Protein AF-A0A524QC07-F1 (afdb_monomer)

Sequence (727 aa):
MPGTLGSTELFSPLIYSAGTLLPTPGHLLIMSVLLISAISIIFKNSPLKVREENCKSSQLVVPVLMVFLAFSSFMAVEALFRDIISNSAINFEAYKILDISFLSLAGFVTVVILLAVPVILFIRAFRLIHPLSLKKNIAVLLAGFLVMPVAYLTGMDCCLSGLFYIIAVALLMLAWIRNPFPQISLVVLFAAITGIFTAAVIIKYSDLRENENLKVMAVTLASDNDPVAESLLIDLWPVIENDSLLSAMMDKELFSPADINTVYRYLQGEYFTGYWENYDLSMVICRDDSPLRIPSQDSYASNCFVFFGERIENEGDSITGTGFWFMHNQAGRAYYFSRLLYTYSPFLTNGLFIELVSHIETYQAGYPELLLDETNQRYPRIKDISFAKYADTSLVVRSGDFPYDNIMLPVLFNGQEYLFTSEGGYKNLYYDTDGMTLVITVEEVSFLDMIITFAYLFITILILSLILLLFITGQKIDILKFDTFRRKLQLAFAAVLTIVFTVMIIGALMLSIAQFKGNHTRILREKITSVYIELEHKLSAETDLSRGWTQPDYYSLDELLVKFSNVFMTDINLYTPSGTLLATSRPEVFSEKLLGNNIDPTAYSALTVEGKTEFLGEESIGGMKYLSAYMPFYNIDNKLLAYINLPYFRMQNILTGEISNLVVTLINFTLLLLMLMMWLAVFLSERITSPLTLVQSAMASIEYGKKNEHILYRSNDEVGELVKQYN

Solvent-accessible surface area (backbone atoms only — not comparable to full-atom values): 40699 Å² total; per-residue (Å²): 129,61,75,79,59,58,73,35,78,54,46,32,52,90,48,27,61,58,61,93,88,31,40,15,62,43,51,47,35,53,51,32,54,52,51,49,50,51,54,51,51,54,56,68,74,52,75,81,78,81,65,72,84,87,69,58,80,82,67,51,52,61,37,32,50,32,35,32,48,18,52,52,50,45,54,53,49,52,54,52,51,50,47,49,47,45,67,28,80,55,49,76,60,55,57,49,52,84,66,51,44,74,63,29,53,51,51,54,53,28,51,55,48,48,58,45,51,30,52,55,30,41,49,53,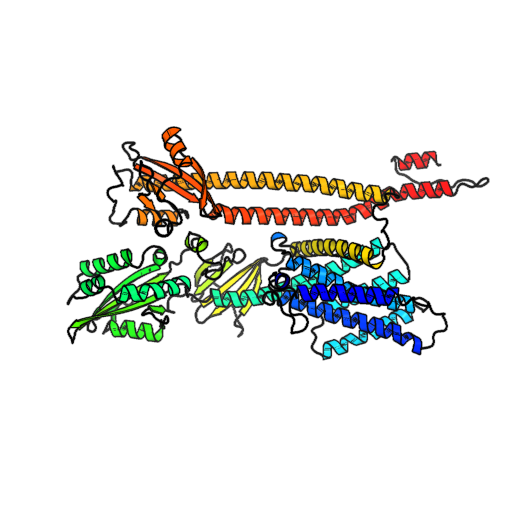25,47,60,70,49,55,81,54,57,71,69,57,53,50,49,39,53,56,59,19,52,60,55,51,67,55,42,50,74,71,68,47,86,75,54,72,64,58,54,54,46,56,50,51,51,48,50,52,48,49,48,39,71,75,56,76,65,63,69,66,61,52,48,50,52,50,16,49,56,48,12,53,50,51,34,56,50,47,56,56,33,42,53,54,33,48,54,55,52,50,53,57,47,47,57,62,66,64,50,42,76,44,67,54,58,54,54,51,44,50,69,43,35,71,55,63,77,67,34,66,66,62,51,56,74,54,61,58,97,74,81,49,78,68,52,54,50,50,53,50,52,49,46,41,69,75,71,44,48,73,82,40,67,54,30,51,77,48,73,49,78,48,33,68,79,33,63,32,78,41,84,91,71,82,44,70,43,80,28,38,54,58,54,54,47,53,48,39,74,76,40,39,49,75,44,86,90,44,64,40,23,44,37,73,88,40,82,83,26,34,31,40,39,35,68,46,81,41,77,65,47,104,88,41,41,39,36,44,35,40,38,37,37,39,59,81,68,73,82,74,92,48,72,68,68,78,72,46,58,81,87,63,46,84,66,57,89,60,86,76,45,20,38,37,35,21,46,87,42,34,56,66,37,69,46,65,85,65,87,76,66,64,62,56,76,91,77,85,54,90,91,43,64,66,45,81,48,79,56,98,66,28,36,36,40,39,39,66,49,100,71,36,39,35,38,38,38,33,78,48,89,45,76,66,44,52,51,40,22,22,50,54,41,23,55,51,41,36,53,51,51,52,53,50,48,38,66,75,67,68,50,83,72,68,78,83,57,69,89,42,71,51,57,46,53,35,50,50,52,52,51,54,50,52,51,54,51,50,53,48,51,54,51,49,50,55,52,49,55,52,50,48,56,53,50,52,55,49,53,50,51,52,50,55,51,54,52,49,53,58,47,41,78,75,48,22,89,51,89,63,64,89,80,67,52,72,52,100,92,31,83,34,56,30,57,49,29,33,54,49,18,66,75,70,71,41,52,36,37,34,21,35,82,88,35,40,65,70,37,36,38,58,63,64,46,51,76,71,59,68,46,73,62,52,60,57,68,67,54,48,44,40,45,70,74,70,60,40,77,57,41,78,48,80,48,71,52,93,92,48,63,26,43,34,37,37,34,76,37,56,22,80,84,70,45,76,48,28,32,41,33,36,57,39,68,65,50,48,65,49,51,53,46,60,51,44,54,50,50,40,51,52,51,48,52,50,52,51,49,51,53,54,45,56,55,47,36,56,56,51,31,49,64,67,44,48,62,56,52,52,54,52,54,53,63,71,65,64,49,95,92,60,84,79,81,72,72,94,65,91,56,94,47,77,65,28,53,51,43,62,71,72,88

Nearest PDB structures (foldseek):
  3e4q-assembly1_A  TM=5.465E-01  e=1.182E-01  Sinorhizobium meliloti
  5ere-assembly1_A  TM=3.512E-01  e=4.266E-02  Desulfohalobium retbaense DSM 5692
  3cax-assembly1_A-2  TM=5.226E-01  e=7.595E-01  Pyrococcus furiosus DSM 3638
  1siw-assembly1_C  TM=2.083E-01  e=8.306E+00  Escherichia coli

pLDDT: mean 82.62, std 11.11, range [39.0, 97.06]

Secondary structure (DSSP, 8-state):
--HHHHTSGGG-TTT--BTTTB-SHHHHHHHHHHHHHHHHHHHHHS------S---GGGSHHHHHHHHHHHHHHHHHHHHHHHHHHHSS----TTSGGG--HHHHHHHHHHHHHHHHHHHHHHHHHHHTTTS-HHHHHHHHHHHTTHHHHHHHTT----HHHHHHHHHHHHHHHHHHHS---HHHHHHHHHHHHHHHHHHHHHHHHHHHHHHHHHHHHHHHH----HHHHHHHHHHHHHHHT-HHHHHHH--SS--HHHHHHHHHHHHHHTS-GGGGGEEEEEEEEETTPPEEETTTTEEES-HHHHHHHHHHHHEEEPTTSSEEEESSSTTS-EEEEEEEEEEETTEEEEEEEEEEE--S-----HHHHHS-TTS-SS---TT-EEEEEETTEEEEEESSS---SBPPPP--TT-SEEEEEETTEEEEEEEETTEEEEEEEE---HHHHHHHHHHHHHHHHHHHHHHHHHHH----GGG---SHHHHHHHHHHHHHHHHHHHHHHHHHHHHHHHHHHHHHHHHHHHHHHHHHHHHHHHTT-S-STT---BTTBSSHHHHHHHHHHHHTS--EEE-TTSBEEEES-HHHHHTTSS-SB--HHHHHHHHTS--S-EEEEEEETTEEEEEEEEEEE-TTS-EEEEEEEEETHHHHHHHHHHHHHHHHHHHHHHHHHHHHHHHHHHHHHHHHHHHHHHHHHHHT--TTSPPPPP-----SHHHHHHHHH-

Structure (mmCIF, N/CA/C/O backbone):
data_AF-A0A524QC07-F1
#
_entry.id   AF-A0A524QC07-F1
#
loop_
_atom_site.group_PDB
_atom_site.id
_atom_site.type_symbol
_atom_site.label_atom_id
_atom_site.label_alt_id
_atom_site.label_comp_id
_atom_site.label_asym_id
_atom_site.label_entity_id
_atom_site.label_seq_id
_atom_site.pdbx_PDB_ins_code
_atom_site.Cartn_x
_atom_site.Cartn_y
_atom_site.Cartn_z
_atom_site.occupancy
_atom_site.B_iso_or_equiv
_atom_site.auth_seq_id
_atom_site.auth_comp_id
_atom_site.auth_asym_id
_atom_site.auth_atom_id
_atom_site.pdbx_PDB_model_num
ATOM 1 N N . MET A 1 1 ? -31.273 -11.991 -4.331 1.00 53.06 1 MET A N 1
ATOM 2 C CA . MET A 1 1 ? -30.920 -10.555 -4.263 1.00 53.06 1 MET A CA 1
ATOM 3 C C . MET A 1 1 ? -31.310 -9.876 -5.566 1.00 53.06 1 MET A C 1
ATOM 5 O O . MET A 1 1 ? -31.308 -10.563 -6.581 1.00 53.06 1 MET A O 1
ATOM 9 N N . PRO A 1 2 ? -31.646 -8.576 -5.566 1.00 53.44 2 PRO A N 1
ATOM 10 C CA . PRO A 1 2 ? -31.739 -7.797 -6.801 1.00 53.44 2 PRO A CA 1
ATOM 11 C C . PRO A 1 2 ? -30.391 -7.828 -7.539 1.00 53.44 2 PRO A C 1
ATOM 13 O O . PRO A 1 2 ? -29.352 -7.708 -6.891 1.00 53.44 2 PRO A O 1
ATOM 16 N N . GLY A 1 3 ? -30.397 -7.974 -8.868 1.00 59.75 3 GLY A N 1
ATOM 17 C CA . GLY A 1 3 ? -29.169 -8.116 -9.669 1.00 59.75 3 GLY A CA 1
ATOM 18 C C . GLY A 1 3 ? -28.183 -6.948 -9.533 1.00 59.75 3 GLY A C 1
ATOM 19 O O . GLY A 1 3 ? -26.983 -7.149 -9.653 1.00 59.75 3 GLY A O 1
ATOM 20 N N . THR A 1 4 ? -28.670 -5.756 -9.181 1.00 61.38 4 THR A N 1
ATOM 21 C CA . THR A 1 4 ? -27.860 -4.548 -8.954 1.00 61.38 4 THR A CA 1
ATOM 22 C C . THR A 1 4 ? -27.094 -4.534 -7.628 1.00 61.38 4 THR A C 1
ATOM 24 O O . THR A 1 4 ? -26.104 -3.822 -7.519 1.00 61.38 4 THR A O 1
ATOM 27 N N . LEU A 1 5 ? -27.521 -5.298 -6.611 1.00 56.97 5 LEU A N 1
ATOM 28 C CA . LEU A 1 5 ? -26.753 -5.445 -5.364 1.00 56.97 5 LEU A CA 1
ATOM 29 C C . LEU A 1 5 ? -25.643 -6.493 -5.505 1.00 56.97 5 LEU A C 1
ATOM 31 O O . LEU A 1 5 ? -24.581 -6.335 -4.908 1.00 56.97 5 LEU A O 1
ATOM 35 N N . GLY A 1 6 ? -25.873 -7.533 -6.312 1.00 60.50 6 GLY A N 1
ATOM 36 C CA . GLY A 1 6 ? -24.900 -8.605 -6.546 1.00 60.50 6 GLY A CA 1
ATOM 37 C C . GLY A 1 6 ? -23.659 -8.166 -7.327 1.00 60.50 6 GLY A C 1
ATOM 38 O O . GLY A 1 6 ? -22.639 -8.834 -7.246 1.00 60.50 6 GLY A O 1
ATOM 39 N N . SER A 1 7 ? -23.726 -7.040 -8.043 1.00 63.47 7 SER A N 1
ATOM 40 C CA . SER A 1 7 ? -22.596 -6.465 -8.783 1.00 63.47 7 SER A CA 1
ATOM 41 C C . SER A 1 7 ? -21.727 -5.513 -7.954 1.00 63.47 7 SER A C 1
ATOM 43 O O . SER A 1 7 ? -20.802 -4.920 -8.495 1.00 63.47 7 SER A O 1
ATOM 45 N N . THR A 1 8 ? -22.040 -5.297 -6.672 1.00 76.38 8 THR A N 1
ATOM 46 C CA . THR A 1 8 ? -21.227 -4.432 -5.801 1.00 76.38 8 THR A CA 1
ATOM 47 C C . THR A 1 8 ? -20.121 -5.235 -5.124 1.00 76.38 8 THR A C 1
ATOM 49 O O . THR A 1 8 ? -20.334 -6.390 -4.755 1.00 76.38 8 THR A O 1
ATOM 52 N N . GLU A 1 9 ? -18.961 -4.613 -4.898 1.00 76.31 9 GLU A N 1
ATOM 53 C CA . GLU A 1 9 ? -17.798 -5.251 -4.255 1.00 76.31 9 GLU A CA 1
ATOM 54 C C . GLU A 1 9 ? -18.150 -5.913 -2.913 1.00 76.31 9 GLU A C 1
ATOM 56 O O . GLU A 1 9 ? -17.666 -6.995 -2.595 1.00 76.31 9 GLU A O 1
ATOM 61 N N . LEU A 1 10 ? -19.092 -5.339 -2.157 1.00 77.56 10 LEU A N 1
ATOM 62 C CA . LEU A 1 10 ? -19.554 -5.866 -0.869 1.00 77.56 10 LEU A CA 1
ATOM 63 C C . LEU A 1 10 ? -20.159 -7.289 -0.955 1.00 77.56 10 LEU A C 1
ATOM 65 O O . LEU A 1 10 ? -20.194 -8.022 0.041 1.00 77.56 10 LEU A O 1
ATOM 69 N N . PHE A 1 11 ? -20.653 -7.689 -2.128 1.00 81.44 11 PHE A N 1
ATOM 70 C CA . PHE A 1 11 ? -21.223 -9.014 -2.388 1.00 81.44 11 PHE A CA 1
ATOM 71 C C . PHE A 1 11 ? -20.375 -9.857 -3.350 1.00 81.44 11 PHE A C 1
ATOM 73 O O . PHE A 1 11 ? -20.867 -10.853 -3.880 1.00 81.44 11 PHE A O 1
ATOM 80 N N . SER A 1 12 ? -19.099 -9.503 -3.526 1.00 77.75 12 SER A N 1
ATOM 81 C CA . SER A 1 12 ? -18.156 -10.304 -4.301 1.00 77.75 12 SER A CA 1
ATOM 82 C C . SER A 1 12 ? -17.552 -11.437 -3.455 1.00 77.75 12 SER A C 1
ATOM 84 O O . SER A 1 12 ? -16.929 -11.157 -2.427 1.00 77.75 12 SER A O 1
ATOM 86 N N . PRO A 1 13 ? -17.683 -12.710 -3.876 1.00 73.06 13 PRO A N 1
ATOM 87 C CA . PRO A 1 13 ? -17.046 -13.841 -3.203 1.00 73.06 13 PRO A CA 1
ATOM 88 C C . PRO A 1 13 ? -15.531 -13.913 -3.453 1.00 73.06 13 PRO A C 1
ATOM 90 O O . PRO A 1 13 ? -14.847 -14.622 -2.722 1.00 73.06 13 PRO A O 1
ATOM 93 N N . LEU A 1 14 ? -14.993 -13.175 -4.440 1.00 72.81 14 LEU A N 1
ATOM 94 C CA . LEU A 1 14 ? -13.541 -13.077 -4.660 1.00 72.81 14 LEU A CA 1
ATOM 95 C C . LEU A 1 14 ? -12.824 -12.351 -3.518 1.00 72.81 14 LEU A C 1
ATOM 97 O O . LEU A 1 14 ? -11.645 -12.586 -3.294 1.00 72.81 14 LEU A O 1
ATOM 101 N N . ILE A 1 15 ? -13.522 -11.463 -2.806 1.00 73.12 15 ILE A N 1
ATOM 102 C CA . ILE A 1 15 ? -12.908 -10.661 -1.742 1.00 73.12 15 ILE A CA 1
ATOM 103 C C . ILE A 1 15 ? -12.856 -11.438 -0.424 1.00 73.12 15 ILE A C 1
ATOM 105 O O . ILE A 1 15 ? -11.894 -11.316 0.334 1.00 73.12 15 ILE A O 1
ATOM 109 N N . TYR A 1 16 ? -13.912 -12.202 -0.134 1.00 76.56 16 TYR A N 1
ATOM 110 C CA . TYR A 1 16 ? -14.024 -13.047 1.049 1.00 76.56 16 TYR A CA 1
ATOM 111 C C . TYR A 1 16 ? -15.187 -14.026 0.887 1.00 76.56 16 TYR A C 1
ATOM 113 O O . TYR A 1 16 ? -16.275 -13.613 0.481 1.00 76.56 16 TYR A O 1
ATOM 121 N N . SER A 1 17 ? -14.992 -15.285 1.288 1.00 70.38 17 SER A N 1
ATOM 122 C CA . SER A 1 17 ? -16.041 -16.308 1.291 1.00 70.38 17 SER A CA 1
ATOM 123 C C . SER A 1 17 ? -15.925 -17.226 2.511 1.00 70.38 17 SER A C 1
ATOM 125 O O . SER A 1 17 ? -15.048 -18.086 2.565 1.00 70.38 17 SER A O 1
ATOM 127 N N . ALA A 1 18 ? -16.872 -17.116 3.450 1.00 65.56 18 ALA A N 1
ATOM 128 C CA . ALA A 1 18 ? -17.011 -18.022 4.592 1.00 65.56 18 ALA A CA 1
ATOM 129 C C . ALA A 1 18 ? -18.120 -19.056 4.360 1.00 65.56 18 ALA A C 1
ATOM 131 O O . ALA A 1 18 ? -19.224 -18.990 4.916 1.00 65.56 18 ALA A O 1
ATOM 132 N N . GLY A 1 19 ? -17.807 -20.044 3.521 1.00 69.06 19 GLY A N 1
ATOM 133 C CA . GLY A 1 19 ? -18.693 -21.168 3.224 1.00 69.06 19 GLY A CA 1
ATOM 134 C C . GLY A 1 19 ? -20.025 -20.764 2.576 1.00 69.06 19 GLY A C 1
ATOM 135 O O . GLY A 1 19 ? -20.195 -19.676 2.035 1.00 69.06 19 GLY A O 1
ATOM 136 N N . THR A 1 20 ? -21.004 -21.670 2.620 1.00 62.38 20 THR A N 1
ATOM 137 C CA . THR A 1 20 ? -22.276 -21.522 1.890 1.00 62.38 20 THR A CA 1
ATOM 138 C C . THR A 1 20 ? -23.282 -20.575 2.551 1.00 62.38 20 THR A C 1
ATOM 140 O O . THR A 1 20 ? -24.191 -20.094 1.878 1.00 62.38 20 THR A O 1
ATOM 143 N N . LEU A 1 21 ? -23.147 -20.302 3.857 1.00 61.34 21 LEU A N 1
ATOM 144 C CA . LEU A 1 21 ? -24.105 -19.495 4.628 1.00 61.34 21 LEU A CA 1
ATOM 145 C C . LEU A 1 21 ? -23.719 -18.005 4.713 1.00 61.34 21 LEU A C 1
ATOM 147 O O . LEU A 1 21 ? -24.599 -17.154 4.845 1.00 61.34 21 LEU A O 1
ATOM 151 N N . LEU A 1 22 ? -22.420 -17.691 4.647 1.00 69.69 22 LEU A N 1
ATOM 152 C CA . LEU A 1 22 ? -21.859 -16.335 4.726 1.00 69.69 22 LEU A CA 1
ATOM 153 C C . LEU A 1 22 ? -20.875 -16.100 3.562 1.00 69.69 22 LEU A C 1
ATOM 155 O O . LEU A 1 22 ? -19.688 -15.867 3.785 1.00 69.69 22 LEU A O 1
ATOM 159 N N . PRO A 1 23 ? -21.347 -16.156 2.304 1.00 69.06 23 PRO A N 1
ATOM 160 C CA . PRO A 1 23 ? -20.459 -16.168 1.144 1.00 69.06 23 PRO A CA 1
ATOM 161 C C . PRO A 1 23 ? -19.779 -14.823 0.867 1.00 69.06 23 PRO A C 1
ATOM 163 O O . PRO A 1 23 ? -18.926 -14.773 -0.005 1.00 69.06 23 PRO A O 1
ATOM 166 N N . THR A 1 24 ? -20.180 -13.726 1.528 1.00 82.06 24 THR A N 1
ATOM 167 C CA . THR A 1 24 ? -19.618 -12.391 1.264 1.00 82.06 24 THR A CA 1
ATOM 168 C C . THR A 1 24 ? -19.628 -11.490 2.513 1.00 82.06 24 THR A C 1
ATOM 170 O O . THR A 1 24 ? -20.454 -11.701 3.416 1.00 82.06 24 THR A O 1
ATOM 173 N N . PRO A 1 25 ? -18.809 -10.417 2.548 1.00 79.88 25 PRO A N 1
ATOM 174 C CA . PRO A 1 25 ? -18.813 -9.418 3.625 1.00 79.88 25 PRO A CA 1
ATOM 175 C C . PRO A 1 25 ? -20.181 -8.755 3.844 1.00 79.88 25 PRO A C 1
ATOM 177 O O . PRO A 1 25 ? -20.607 -8.519 4.974 1.00 79.88 25 PRO A O 1
ATOM 180 N N . GLY A 1 26 ? -20.919 -8.488 2.766 1.00 84.00 26 GLY A N 1
ATOM 181 C CA . GLY A 1 26 ? -22.257 -7.908 2.843 1.00 84.00 26 GLY A CA 1
ATOM 182 C C . GLY A 1 26 ? -23.280 -8.829 3.509 1.00 84.00 26 GLY A C 1
ATOM 183 O O . GLY A 1 26 ? -24.111 -8.358 4.287 1.00 84.00 26 GLY A O 1
ATOM 184 N N . HIS A 1 27 ? -23.208 -10.144 3.266 1.00 84.69 27 HIS A N 1
ATOM 185 C CA . HIS A 1 27 ? -24.062 -11.114 3.962 1.00 84.69 27 HIS A CA 1
ATOM 186 C C . HIS A 1 27 ? -23.757 -11.134 5.462 1.00 84.69 27 HIS A C 1
ATOM 188 O O . HIS A 1 27 ? -24.681 -11.125 6.275 1.00 84.69 27 HIS A O 1
ATOM 194 N N . LEU A 1 28 ? -22.474 -11.084 5.826 1.00 84.88 28 LEU A N 1
ATOM 195 C CA . LEU A 1 28 ? -22.017 -11.002 7.213 1.00 84.88 28 LEU A CA 1
ATOM 196 C C . LEU A 1 28 ? -22.564 -9.748 7.917 1.00 84.88 28 LEU A C 1
ATOM 198 O O . LEU A 1 28 ? -23.135 -9.852 9.007 1.00 84.88 28 LEU A O 1
ATOM 202 N N . LEU A 1 29 ? -22.491 -8.582 7.267 1.00 87.00 29 LEU A N 1
ATOM 203 C CA . LEU A 1 29 ? -23.029 -7.330 7.804 1.00 87.00 29 LEU A CA 1
ATOM 204 C C . LEU A 1 29 ? -24.546 -7.416 8.013 1.00 87.00 29 LEU A C 1
ATOM 206 O O . LEU A 1 29 ? -25.031 -7.137 9.112 1.00 87.00 29 LEU A O 1
ATOM 210 N N . ILE A 1 30 ? -25.304 -7.854 7.005 1.00 87.94 30 ILE A N 1
ATOM 211 C CA . ILE A 1 30 ? -26.767 -7.985 7.108 1.00 87.94 30 ILE A CA 1
ATOM 212 C C . ILE A 1 30 ? -27.145 -8.947 8.239 1.00 87.94 30 ILE A C 1
ATOM 214 O O . ILE A 1 30 ? -28.003 -8.626 9.065 1.00 87.94 30 ILE A O 1
ATOM 218 N N . MET A 1 31 ? -26.483 -10.102 8.317 1.00 86.31 31 MET A N 1
ATOM 219 C CA . MET A 1 31 ? -26.746 -11.091 9.360 1.00 86.31 31 MET A CA 1
ATOM 220 C C . MET A 1 31 ? -26.419 -10.557 10.755 1.00 86.31 31 MET A C 1
ATOM 222 O O . MET A 1 31 ? -27.184 -10.808 11.685 1.00 86.31 31 MET A O 1
ATOM 226 N N . SER A 1 32 ? -25.355 -9.764 10.908 1.00 87.94 32 SER A N 1
ATOM 227 C CA . SER A 1 32 ? -25.026 -9.132 12.192 1.00 87.94 32 SER A CA 1
ATOM 228 C C . SER A 1 32 ? -26.116 -8.159 12.659 1.00 87.94 32 SER A C 1
ATOM 230 O O . SER A 1 32 ? -26.532 -8.203 13.820 1.00 87.94 32 SER A O 1
ATOM 232 N N . VAL A 1 33 ? -26.659 -7.345 11.744 1.00 87.75 33 VAL A N 1
ATOM 233 C CA . VAL A 1 33 ? -27.751 -6.398 12.023 1.00 87.75 33 VAL A CA 1
ATOM 234 C C . VAL A 1 33 ? -29.049 -7.139 12.363 1.00 87.75 33 VAL A C 1
ATOM 236 O O . VAL A 1 33 ? -29.759 -6.776 13.308 1.00 87.75 33 VAL A O 1
ATOM 239 N N . LEU A 1 34 ? -29.370 -8.206 11.629 1.00 87.88 34 LEU A N 1
ATOM 240 C CA . LEU A 1 34 ? -30.537 -9.045 11.914 1.00 87.88 34 LEU A CA 1
ATOM 241 C C . LEU A 1 34 ? -30.419 -9.733 13.276 1.00 87.88 34 LEU A C 1
ATOM 243 O O . LEU A 1 34 ? -31.380 -9.762 14.042 1.00 87.88 34 LEU A O 1
ATOM 247 N N . LEU A 1 35 ? -29.234 -10.234 13.614 1.00 87.25 35 LEU A N 1
ATOM 248 C CA . LEU A 1 35 ? -28.996 -10.920 14.875 1.00 87.25 35 LEU A CA 1
ATOM 249 C C . LEU A 1 35 ? -29.123 -9.954 16.059 1.00 87.25 35 LEU A C 1
ATOM 251 O O . LEU A 1 35 ? -29.848 -10.249 17.012 1.00 87.25 35 LEU A O 1
ATOM 255 N N . ILE A 1 36 ? -28.506 -8.768 15.995 1.00 85.31 36 ILE A N 1
ATOM 256 C CA . ILE A 1 36 ? -28.623 -7.793 17.086 1.00 85.31 36 ILE A CA 1
ATOM 257 C C . ILE A 1 36 ? -30.045 -7.241 17.221 1.00 85.31 36 ILE A C 1
ATOM 259 O O . ILE A 1 36 ? -30.535 -7.071 18.340 1.00 85.31 36 ILE A O 1
ATOM 263 N N . SER A 1 37 ? -30.743 -7.012 16.105 1.00 84.44 37 SER A N 1
ATOM 264 C CA . SER A 1 37 ? -32.132 -6.547 16.133 1.00 84.44 37 SER A CA 1
ATOM 265 C C . SER A 1 37 ? -33.067 -7.613 16.710 1.00 84.44 37 SER A C 1
ATOM 267 O O . SER A 1 37 ? -33.847 -7.291 17.609 1.00 84.44 37 SER A O 1
ATOM 269 N N . ALA A 1 38 ? -32.928 -8.883 16.320 1.00 85.06 38 ALA A N 1
ATOM 270 C CA . ALA A 1 38 ? -33.682 -9.995 16.898 1.00 85.06 38 ALA A CA 1
ATOM 271 C C . ALA A 1 38 ? -33.455 -10.111 18.414 1.00 85.06 38 ALA A C 1
ATOM 273 O O . ALA A 1 38 ? -34.417 -10.158 19.185 1.00 85.06 38 ALA A O 1
ATOM 274 N N . ILE A 1 39 ? -32.194 -10.063 18.856 1.00 82.44 39 ILE A N 1
ATOM 275 C CA . ILE A 1 39 ? -31.832 -10.077 20.278 1.00 82.44 39 ILE A CA 1
ATOM 276 C C . ILE A 1 39 ? -32.451 -8.884 21.017 1.00 82.44 39 ILE A C 1
ATOM 278 O O . ILE A 1 39 ? -33.030 -9.048 22.095 1.00 82.44 39 ILE A O 1
ATOM 282 N N . SER A 1 40 ? -32.384 -7.686 20.432 1.00 77.75 40 SER A N 1
ATOM 283 C CA . SER A 1 40 ? -32.963 -6.475 21.020 1.00 77.75 40 SER A CA 1
ATOM 284 C C . SER A 1 40 ? -34.485 -6.588 21.198 1.00 77.75 40 SER A C 1
ATOM 286 O O . SER A 1 40 ? -35.004 -6.237 22.260 1.00 77.75 40 SER A O 1
ATOM 288 N N . ILE A 1 41 ? -35.194 -7.144 20.207 1.00 82.25 41 ILE A N 1
ATOM 289 C CA . ILE A 1 41 ? -36.653 -7.314 20.214 1.00 82.25 41 ILE A CA 1
ATOM 290 C C . ILE A 1 41 ? -37.064 -8.352 21.256 1.00 82.25 41 ILE A C 1
ATOM 292 O O . ILE A 1 41 ? -37.946 -8.076 22.073 1.00 82.25 41 ILE A O 1
ATOM 296 N N . ILE A 1 42 ? -36.400 -9.515 21.273 1.00 80.25 42 ILE A N 1
ATOM 297 C CA . ILE A 1 42 ? -36.647 -10.575 22.262 1.00 80.25 42 ILE A CA 1
ATOM 298 C C . ILE A 1 42 ? -36.519 -9.991 23.667 1.00 80.25 42 ILE A C 1
ATOM 300 O O . ILE A 1 42 ? -37.420 -10.129 24.494 1.00 80.25 42 ILE A O 1
ATOM 304 N N . PHE A 1 43 ? -35.440 -9.254 23.919 1.00 75.38 43 PHE A N 1
ATOM 305 C CA . PHE A 1 43 ? -35.170 -8.697 25.235 1.00 75.38 43 PHE A CA 1
ATOM 306 C C . PHE A 1 43 ? -36.054 -7.506 25.614 1.00 75.38 43 PHE A C 1
ATOM 308 O O . PHE A 1 43 ? -36.304 -7.310 26.810 1.00 75.38 43 PHE A O 1
ATOM 315 N N . LYS A 1 44 ? -36.559 -6.731 24.650 1.00 74.81 44 LYS A N 1
ATOM 316 C CA . LYS A 1 44 ? -37.554 -5.678 24.901 1.00 74.81 44 LYS A CA 1
ATOM 317 C C . LYS A 1 44 ? -38.919 -6.271 25.269 1.00 74.81 44 LYS A C 1
ATOM 319 O O . LYS A 1 44 ? -39.575 -5.752 26.168 1.00 74.81 44 LYS A O 1
ATOM 324 N N . ASN A 1 45 ? -39.298 -7.384 24.639 1.00 72.25 45 ASN A N 1
ATOM 325 C CA . ASN A 1 45 ? -40.600 -8.031 24.830 1.00 72.25 45 ASN A CA 1
ATOM 326 C C . ASN A 1 45 ? -40.633 -9.045 25.985 1.00 72.25 45 ASN A C 1
ATOM 328 O O . ASN A 1 45 ? -41.715 -9.430 26.424 1.00 72.25 45 ASN A O 1
ATOM 332 N N . SER A 1 46 ? -39.477 -9.455 26.516 1.00 67.81 46 SER A N 1
ATOM 333 C CA . SER A 1 46 ? -39.371 -10.280 27.724 1.00 67.81 46 SER A CA 1
ATOM 334 C C . SER A 1 46 ? -38.965 -9.421 28.941 1.00 67.81 46 SER A C 1
ATOM 336 O O . SER A 1 46 ? -37.768 -9.344 29.273 1.00 67.81 46 SER A O 1
ATOM 338 N N . PRO A 1 47 ? -39.906 -8.734 29.623 1.00 62.44 47 PRO A N 1
ATOM 339 C CA . PRO A 1 47 ? -39.578 -7.976 30.823 1.00 62.44 47 PRO A CA 1
ATOM 340 C C . PRO A 1 47 ? -39.058 -8.922 31.910 1.00 62.44 47 PRO A C 1
ATOM 342 O O . PRO A 1 47 ? -39.686 -9.919 32.270 1.00 62.44 47 PRO A O 1
ATOM 345 N N . LEU A 1 48 ? -37.872 -8.604 32.426 1.00 59.28 48 LEU A N 1
ATOM 346 C CA . LEU A 1 48 ? -37.247 -9.330 33.525 1.00 59.28 48 LEU A CA 1
ATOM 347 C C . LEU A 1 48 ? -38.077 -9.126 34.796 1.00 59.28 48 LEU A C 1
ATOM 349 O O . LEU A 1 48 ? -38.062 -8.044 35.376 1.00 59.28 48 LEU A O 1
ATOM 353 N N . LYS A 1 49 ? -38.766 -10.171 35.267 1.00 57.34 49 LYS A N 1
ATOM 354 C CA . LYS A 1 49 ? -39.252 -10.208 36.652 1.00 57.34 49 LYS A CA 1
ATOM 355 C C . LYS A 1 49 ? -38.046 -10.439 37.562 1.00 57.34 49 LYS A C 1
ATOM 357 O O . LYS A 1 49 ? -37.575 -11.572 37.672 1.00 57.34 49 LYS A O 1
ATOM 362 N N . VAL A 1 50 ? -37.525 -9.360 38.153 1.00 54.44 50 VAL A N 1
ATOM 363 C CA . VAL A 1 50 ? -36.501 -9.410 39.211 1.00 54.44 50 VAL A CA 1
ATOM 364 C C . VAL A 1 50 ? -37.042 -10.303 40.329 1.00 54.44 50 VAL A C 1
ATOM 366 O O . VAL A 1 50 ? -38.171 -10.109 40.774 1.00 54.44 50 VAL A O 1
ATOM 369 N N . ARG A 1 51 ? -36.299 -11.353 40.686 1.00 55.31 51 ARG A N 1
ATOM 370 C CA . ARG A 1 51 ? -36.815 -12.483 41.472 1.00 55.31 51 ARG A CA 1
ATOM 371 C C . ARG A 1 51 ? -36.233 -12.446 42.886 1.00 55.31 51 ARG A C 1
ATOM 373 O O . ARG A 1 51 ? -35.039 -12.211 43.037 1.00 55.31 51 ARG A O 1
ATOM 380 N N . GLU A 1 52 ? -37.095 -12.629 43.886 1.00 51.09 52 GLU A N 1
ATOM 381 C CA . GLU A 1 52 ? -36.784 -12.512 45.321 1.00 51.09 52 GLU A CA 1
ATOM 382 C C . GLU A 1 52 ? -35.633 -13.423 45.797 1.00 51.09 52 GLU A C 1
ATOM 384 O O . GLU A 1 52 ? -35.327 -14.453 45.191 1.00 51.09 52 GLU A O 1
ATOM 389 N N . GLU A 1 53 ? -35.021 -13.036 46.925 1.00 52.44 53 GLU A N 1
ATOM 390 C CA . GLU A 1 53 ? -33.779 -13.584 47.505 1.00 52.44 53 GLU A CA 1
ATOM 391 C C . GLU A 1 53 ? -33.796 -15.098 47.798 1.00 52.44 53 GLU A C 1
ATOM 393 O O . GLU A 1 53 ? -32.740 -15.738 47.815 1.00 52.44 53 GLU A O 1
ATOM 398 N N . ASN A 1 54 ? -34.973 -15.711 47.955 1.00 49.41 54 ASN A N 1
ATOM 399 C CA . ASN A 1 54 ? -35.122 -17.146 48.212 1.00 49.41 54 ASN A CA 1
ATOM 400 C C . ASN A 1 54 ? -35.113 -17.975 46.912 1.00 49.41 54 ASN A C 1
ATOM 402 O O . ASN A 1 54 ? -36.105 -18.600 46.531 1.00 49.41 54 ASN A O 1
ATOM 406 N N . CYS A 1 55 ? -33.974 -18.001 46.216 1.00 52.88 55 CYS A N 1
ATOM 407 C CA . CYS A 1 55 ? -33.815 -18.790 44.989 1.00 52.88 55 CYS A CA 1
ATOM 408 C C . CYS A 1 55 ? -33.421 -20.257 45.257 1.00 52.88 55 CYS A C 1
ATOM 410 O O . CYS A 1 55 ? -32.415 -20.542 45.912 1.00 52.88 55 CYS A O 1
ATOM 412 N N . LYS A 1 56 ? -34.168 -21.204 44.665 1.00 60.28 56 LYS A N 1
ATOM 413 C CA . LYS A 1 56 ? -33.792 -22.632 44.568 1.00 60.28 56 LYS A CA 1
ATOM 414 C C . LYS A 1 56 ? -32.668 -22.819 43.532 1.00 60.28 56 LYS A C 1
ATOM 416 O O . LYS A 1 56 ? -32.628 -22.097 42.540 1.00 60.28 56 LYS A O 1
ATOM 421 N N . SER A 1 57 ? -31.813 -23.837 43.698 1.00 59.81 57 SER A N 1
ATOM 422 C CA . SER A 1 57 ? -30.683 -24.139 42.785 1.00 59.81 57 SER A CA 1
ATOM 423 C C . SER A 1 57 ? -31.089 -24.252 41.299 1.00 59.81 57 SER A C 1
ATOM 425 O O . SER A 1 57 ? -30.354 -23.813 40.418 1.00 59.81 57 SER A O 1
ATOM 427 N N . SER A 1 58 ? -32.313 -24.715 40.996 1.00 60.84 58 SER A N 1
ATOM 428 C CA . SER A 1 58 ? -32.814 -24.825 39.612 1.00 60.84 58 SER A CA 1
ATOM 429 C C . SER A 1 58 ? -33.026 -23.479 38.895 1.00 60.84 58 SER A C 1
ATOM 431 O O . SER A 1 58 ? -33.251 -23.462 37.689 1.00 60.84 58 SER A O 1
ATOM 433 N N . GLN A 1 59 ? -32.972 -22.346 39.605 1.00 70.12 59 GLN A N 1
ATOM 434 C CA . GLN A 1 59 ? -33.155 -21.004 39.035 1.00 70.12 59 GLN A CA 1
ATOM 435 C C . GLN A 1 59 ? -31.836 -20.367 38.550 1.00 70.12 59 GLN A C 1
ATOM 437 O O . GLN A 1 59 ? -31.877 -19.358 37.850 1.00 70.12 59 GLN A O 1
ATOM 442 N N . LEU A 1 60 ? -30.678 -20.980 38.842 1.00 77.38 60 LEU A N 1
ATOM 443 C CA . LEU A 1 60 ? -29.360 -20.574 38.319 1.00 77.38 60 LEU A CA 1
ATOM 444 C C . LEU A 1 60 ? -29.090 -21.073 36.890 1.00 77.38 60 LEU A C 1
ATOM 446 O O . LEU A 1 60 ? -28.175 -20.579 36.237 1.00 77.38 60 LEU A O 1
ATOM 450 N N . VAL A 1 61 ? -29.907 -21.999 36.378 1.00 83.50 61 VAL A N 1
ATOM 451 C CA . VAL A 1 61 ? -29.718 -22.623 35.057 1.00 83.50 61 VAL A CA 1
ATOM 452 C C . VAL A 1 61 ? -29.793 -21.599 33.924 1.00 83.50 61 VAL A C 1
ATOM 454 O O . VAL A 1 61 ? -28.947 -21.611 33.039 1.00 83.50 61 VAL A O 1
ATOM 457 N N . VAL A 1 62 ? -30.764 -20.679 33.958 1.00 85.62 62 VAL A N 1
ATOM 458 C CA . VAL A 1 62 ? -30.944 -19.676 32.891 1.00 85.62 62 VAL A CA 1
ATOM 459 C C . VAL A 1 62 ? -29.772 -18.681 32.831 1.00 85.62 62 VAL A C 1
ATOM 461 O O . VAL A 1 62 ? -29.227 -18.502 31.744 1.00 85.62 62 VAL A O 1
ATOM 464 N N . PRO A 1 63 ? -29.323 -18.065 33.947 1.00 86.50 63 PRO A N 1
ATOM 465 C CA . PRO A 1 63 ? -28.113 -17.243 33.951 1.00 86.50 63 PRO A CA 1
ATOM 466 C C . PRO A 1 63 ? -26.860 -17.995 33.491 1.00 86.50 63 PRO A C 1
ATOM 468 O O . PRO A 1 63 ? -26.103 -17.452 32.693 1.00 86.50 63 PRO A O 1
ATOM 471 N N . VAL A 1 64 ? -26.655 -19.238 33.947 1.00 88.25 64 VAL A N 1
ATOM 472 C CA . VAL A 1 64 ? -25.511 -20.063 33.518 1.00 88.25 64 VAL A CA 1
ATOM 473 C C . VAL A 1 64 ? -25.568 -20.322 32.012 1.00 88.25 64 VAL A C 1
ATOM 475 O O . VAL A 1 64 ? -24.563 -20.141 31.334 1.00 88.25 64 VAL A O 1
ATOM 478 N N . LEU A 1 65 ? -26.743 -20.653 31.468 1.00 89.12 65 LEU A N 1
ATOM 479 C CA . LEU A 1 65 ? -26.938 -20.854 30.031 1.00 89.12 65 LEU A CA 1
ATOM 480 C C . LEU A 1 65 ? -26.699 -19.569 29.223 1.00 89.12 65 LEU A C 1
ATOM 482 O O . LEU A 1 65 ? -26.110 -19.628 28.152 1.00 89.12 65 LEU A O 1
ATOM 486 N N . MET A 1 66 ? -27.115 -18.401 29.725 1.00 89.62 66 MET A N 1
ATOM 487 C CA . MET A 1 66 ? -26.855 -17.115 29.062 1.00 89.62 66 MET A CA 1
ATOM 488 C C . MET A 1 66 ? -25.367 -16.755 29.057 1.00 89.62 66 MET A C 1
ATOM 490 O O . MET A 1 66 ? -24.870 -16.270 28.046 1.00 89.62 66 MET A O 1
ATOM 494 N N . VAL A 1 67 ? -24.655 -17.000 30.161 1.00 90.69 67 VAL A N 1
ATOM 495 C CA . VAL A 1 67 ? -23.198 -16.804 30.235 1.00 90.69 67 VAL A CA 1
ATOM 496 C C . VAL A 1 67 ? -22.487 -17.792 29.307 1.00 90.69 67 VAL A C 1
ATOM 498 O O . VAL A 1 67 ? -21.605 -17.384 28.561 1.00 90.69 67 VAL A O 1
ATOM 501 N N . PHE A 1 68 ? -22.912 -19.058 29.282 1.00 90.00 68 PHE A N 1
ATOM 502 C CA . PHE A 1 68 ? -22.420 -20.063 28.335 1.00 90.00 68 PHE A CA 1
ATOM 503 C C . PHE A 1 68 ? -22.612 -19.606 26.880 1.00 90.00 68 PHE A C 1
ATOM 505 O O . PHE A 1 68 ? -21.667 -19.624 26.094 1.00 90.00 68 PHE A O 1
ATOM 512 N N . LEU A 1 69 ? -23.812 -19.123 26.534 1.00 90.69 69 LEU A N 1
ATOM 513 C CA . LEU A 1 69 ? -24.116 -18.578 25.210 1.00 90.69 69 LEU A CA 1
ATOM 514 C C . LEU A 1 69 ? -23.254 -17.344 24.899 1.00 90.69 69 LEU A C 1
ATOM 516 O O . LEU A 1 69 ? -22.809 -17.194 23.768 1.00 90.69 69 LEU A O 1
ATOM 520 N N . ALA A 1 70 ? -22.977 -16.486 25.889 1.00 91.50 70 ALA A N 1
ATOM 521 C CA . ALA A 1 70 ? -22.107 -15.324 25.722 1.00 91.50 70 ALA A CA 1
ATOM 522 C C . ALA A 1 70 ? -20.679 -15.748 25.348 1.00 91.50 70 ALA A C 1
ATOM 524 O O . ALA A 1 70 ? -20.171 -15.299 24.323 1.00 91.50 70 ALA A O 1
ATOM 525 N N . PHE A 1 71 ? -20.071 -16.670 26.102 1.00 90.44 71 PHE A N 1
ATOM 526 C CA . PHE A 1 71 ? -18.744 -17.209 25.779 1.00 90.44 71 PHE A CA 1
ATOM 527 C C . PHE A 1 71 ? -18.716 -17.902 24.412 1.00 90.44 71 PHE A C 1
ATOM 529 O O . PHE A 1 71 ? -17.829 -17.628 23.611 1.00 90.44 71 PHE A O 1
ATOM 536 N N . SER A 1 72 ? -19.707 -18.745 24.111 1.00 88.38 72 SER A N 1
ATOM 537 C CA . SER A 1 72 ? -19.794 -19.431 22.816 1.00 88.38 72 SER A CA 1
ATOM 538 C C . SER A 1 72 ? -19.953 -18.448 21.649 1.00 88.38 72 SER A C 1
ATOM 540 O O . SER A 1 72 ? -19.255 -18.576 20.645 1.00 88.38 72 SER A O 1
ATOM 542 N N . SER A 1 73 ? -20.805 -17.427 21.798 1.00 90.38 73 SER A N 1
ATOM 543 C CA . SER A 1 73 ? -20.973 -16.383 20.782 1.00 90.38 73 SER A CA 1
ATOM 544 C C . SER A 1 73 ? -19.691 -15.582 20.572 1.00 90.38 73 SER A C 1
ATOM 546 O O . SER A 1 73 ? -19.317 -15.339 19.432 1.00 90.38 73 SER A O 1
ATOM 548 N N . PHE A 1 74 ? -18.970 -15.239 21.644 1.00 91.19 74 PHE A N 1
ATOM 549 C CA . PHE A 1 74 ? -17.687 -14.551 21.539 1.00 91.19 74 PHE A CA 1
ATOM 550 C C . PHE A 1 74 ? -16.650 -15.392 20.787 1.00 91.19 74 PHE A C 1
ATOM 552 O O . PHE A 1 74 ? -16.024 -14.879 19.870 1.00 91.19 74 PHE A O 1
ATOM 559 N N . MET A 1 75 ? -16.522 -16.681 21.113 1.00 87.62 75 MET A N 1
ATOM 560 C CA . MET A 1 75 ? -15.594 -17.588 20.427 1.00 87.62 75 MET A CA 1
ATOM 561 C C . MET A 1 75 ? -15.879 -17.687 18.924 1.00 87.62 75 MET A C 1
ATOM 563 O O . MET A 1 75 ? -14.951 -17.678 18.119 1.00 87.62 75 MET A O 1
ATOM 567 N N . ALA A 1 76 ? -17.156 -17.747 18.537 1.00 87.19 76 ALA A N 1
ATOM 568 C CA . ALA A 1 76 ? -17.547 -17.743 17.130 1.00 87.19 76 ALA A CA 1
ATOM 569 C C . ALA A 1 76 ? -17.187 -16.415 16.442 1.00 87.19 76 ALA A C 1
ATOM 571 O O . ALA A 1 76 ? -16.668 -16.419 15.329 1.00 87.19 76 ALA A O 1
ATOM 572 N N . VAL A 1 77 ? -17.422 -15.281 17.111 1.00 89.06 77 VAL A N 1
ATOM 573 C CA . VAL A 1 77 ? -17.088 -13.948 16.585 1.00 89.06 77 VAL A CA 1
ATOM 574 C C . VAL A 1 77 ? -15.578 -13.751 16.465 1.00 89.06 77 VAL A C 1
ATOM 576 O O . VAL A 1 77 ? -15.124 -13.228 15.453 1.00 89.06 77 VAL A O 1
ATOM 579 N N . GLU A 1 78 ? -14.792 -14.196 17.447 1.00 89.44 78 GLU A N 1
ATOM 580 C CA . GLU A 1 78 ? -13.328 -14.161 17.376 1.00 89.44 78 GLU A CA 1
ATOM 581 C C . GLU A 1 78 ? -12.821 -15.019 16.210 1.00 89.44 78 GLU A C 1
ATOM 583 O O . GLU A 1 78 ? -11.998 -14.551 15.429 1.00 89.44 78 GLU A O 1
ATOM 588 N N . ALA A 1 79 ? -13.331 -16.244 16.047 1.00 87.06 79 ALA A N 1
ATOM 589 C CA . ALA A 1 79 ? -12.950 -17.117 14.938 1.00 87.06 79 ALA A CA 1
ATOM 590 C C . ALA A 1 79 ? -13.244 -16.479 13.571 1.00 87.06 79 ALA A C 1
ATOM 592 O O . ALA A 1 79 ? -12.354 -16.444 12.725 1.00 87.06 79 ALA A O 1
ATOM 593 N N . LEU A 1 80 ? -14.443 -15.912 13.396 1.00 87.00 80 LEU A N 1
ATOM 594 C CA . LEU A 1 80 ? -14.816 -15.184 12.180 1.00 87.00 80 LEU A CA 1
ATOM 595 C C . LEU A 1 80 ? -13.924 -13.966 11.943 1.00 87.00 80 LEU A C 1
ATOM 597 O O . LEU A 1 80 ? -13.527 -13.704 10.815 1.00 87.00 80 LEU A O 1
ATOM 601 N N . PHE A 1 81 ? -13.594 -13.212 12.992 1.00 88.25 81 PHE A N 1
ATOM 602 C CA . PHE A 1 81 ? -12.774 -12.016 12.837 1.00 88.25 81 PHE A CA 1
ATOM 603 C C . PHE A 1 81 ? -11.349 -12.353 12.390 1.00 88.25 81 PHE A C 1
ATOM 605 O O . PHE A 1 81 ? -10.820 -11.698 11.497 1.00 88.25 81 PHE A O 1
ATOM 612 N N . ARG A 1 82 ? -10.756 -13.407 12.962 1.00 88.75 82 ARG A N 1
ATOM 613 C CA . ARG A 1 82 ? -9.435 -13.907 12.555 1.00 88.75 82 ARG A CA 1
ATOM 614 C C . ARG A 1 82 ? -9.428 -14.361 11.101 1.00 88.75 82 ARG A C 1
ATOM 616 O O . ARG A 1 82 ? -8.539 -13.962 10.364 1.00 88.75 82 ARG A O 1
ATOM 623 N N . ASP A 1 83 ? -10.444 -15.124 10.710 1.00 87.75 83 ASP A N 1
ATOM 624 C CA . ASP A 1 83 ? -10.607 -15.633 9.349 1.00 87.75 83 ASP A CA 1
ATOM 625 C C . ASP A 1 83 ? -10.774 -14.505 8.320 1.00 87.75 83 ASP A C 1
ATOM 627 O O . ASP A 1 83 ? -10.119 -14.515 7.283 1.00 87.75 83 ASP A O 1
ATOM 631 N N . ILE A 1 84 ? -11.574 -13.477 8.629 1.00 87.69 84 ILE A N 1
ATOM 632 C CA . ILE A 1 84 ? -11.706 -12.297 7.763 1.00 87.69 84 ILE A CA 1
ATOM 633 C C . ILE A 1 84 ? -10.363 -11.576 7.617 1.00 87.69 84 ILE A C 1
ATOM 635 O O . ILE A 1 84 ? -10.031 -11.144 6.519 1.00 87.69 84 ILE A O 1
ATOM 639 N N . ILE A 1 85 ? -9.580 -11.424 8.687 1.00 89.88 85 ILE A N 1
ATOM 640 C CA . ILE A 1 85 ? -8.286 -10.733 8.594 1.00 89.88 85 ILE A CA 1
ATOM 641 C C . ILE A 1 85 ? -7.287 -11.554 7.771 1.00 89.88 85 ILE A C 1
ATOM 643 O O . ILE A 1 85 ? -6.618 -10.986 6.915 1.00 89.88 85 ILE A O 1
ATOM 647 N N . SER A 1 86 ? -7.190 -12.868 8.000 1.00 85.62 86 SER A N 1
ATOM 648 C CA . SER A 1 86 ? -6.178 -13.709 7.350 1.00 85.62 86 SER A CA 1
ATOM 649 C C . SER A 1 86 ? -6.521 -14.089 5.909 1.00 85.62 86 SER A C 1
ATOM 651 O O . SER A 1 86 ? -5.621 -14.163 5.082 1.00 85.62 86 SER A O 1
ATOM 653 N N . ASN A 1 87 ? -7.804 -14.313 5.603 1.00 84.38 87 ASN A N 1
ATOM 654 C CA . ASN A 1 87 ? -8.260 -14.923 4.346 1.00 84.38 87 ASN A CA 1
ATOM 655 C C . ASN A 1 87 ? -9.081 -13.970 3.461 1.00 84.38 87 ASN A C 1
ATOM 657 O O . ASN A 1 87 ? -9.808 -14.424 2.577 1.00 84.38 87 ASN A O 1
ATOM 661 N N . SER A 1 88 ? -9.013 -12.657 3.696 1.00 84.62 88 SER A N 1
ATOM 662 C CA . SER A 1 88 ? -9.630 -11.664 2.809 1.00 84.62 88 SER A CA 1
ATOM 663 C C . SER A 1 88 ? -8.613 -10.697 2.223 1.00 84.62 88 SER A C 1
ATOM 665 O O . SER A 1 88 ? -7.579 -10.401 2.828 1.00 84.62 88 SER A O 1
ATOM 667 N N . ALA A 1 89 ? -8.975 -10.129 1.074 1.00 80.88 89 ALA A N 1
ATOM 668 C CA . ALA A 1 89 ? -8.246 -9.032 0.442 1.00 80.88 89 ALA A CA 1
ATOM 669 C C . ALA A 1 89 ? -8.488 -7.665 1.127 1.00 80.88 89 ALA A C 1
ATOM 671 O O . ALA A 1 89 ? -8.093 -6.626 0.606 1.00 80.88 89 ALA A O 1
ATOM 672 N N . ILE A 1 90 ? -9.170 -7.628 2.280 1.00 85.38 90 ILE A N 1
ATOM 673 C CA . ILE A 1 90 ? -9.524 -6.382 2.970 1.00 85.38 90 ILE A CA 1
ATOM 674 C C . ILE A 1 90 ? -8.359 -5.936 3.860 1.00 85.38 90 ILE A C 1
ATOM 676 O O . ILE A 1 90 ? -7.889 -6.694 4.712 1.00 85.38 90 ILE A O 1
ATOM 680 N N . ASN A 1 91 ? -7.916 -4.684 3.723 1.00 87.12 91 ASN A N 1
ATOM 681 C CA . ASN A 1 91 ? -6.908 -4.122 4.617 1.00 87.12 91 ASN A CA 1
ATOM 682 C C . ASN A 1 91 ? -7.529 -3.648 5.948 1.00 87.12 91 ASN A C 1
ATOM 684 O O . ASN A 1 91 ? -8.445 -2.825 5.947 1.00 87.12 91 ASN A O 1
ATOM 688 N N . PHE A 1 92 ? -7.035 -4.154 7.083 1.00 89.00 92 PHE A N 1
ATOM 689 C CA . PHE A 1 92 ? -7.455 -3.751 8.435 1.00 89.00 92 PHE A CA 1
ATOM 690 C C . PHE A 1 92 ? -6.378 -2.954 9.194 1.00 89.00 92 PHE A C 1
ATOM 692 O O . PHE A 1 92 ? -6.618 -2.540 10.332 1.00 89.00 92 PHE A O 1
ATOM 699 N N . GLU A 1 93 ? -5.214 -2.716 8.586 1.00 88.75 93 GLU A N 1
ATOM 700 C CA . GLU A 1 93 ? -4.072 -1.997 9.162 1.00 88.75 93 GLU A CA 1
ATOM 701 C C . GLU A 1 93 ? -4.367 -0.498 9.276 1.00 88.75 93 GLU A C 1
ATOM 703 O O . GLU A 1 93 ? -4.038 0.304 8.409 1.00 88.75 93 GLU A O 1
ATOM 708 N N . ALA A 1 94 ? -5.007 -0.090 10.373 1.00 87.50 94 ALA A N 1
ATOM 709 C CA . ALA A 1 94 ? -5.487 1.284 10.532 1.00 87.50 94 ALA A CA 1
ATOM 710 C C . ALA A 1 94 ? -4.375 2.356 10.567 1.00 87.50 94 ALA A C 1
ATOM 712 O O . ALA A 1 94 ? -4.672 3.533 10.372 1.00 87.50 94 ALA A O 1
ATOM 713 N N . TYR A 1 95 ? -3.112 1.978 10.799 1.00 87.56 95 TYR A N 1
ATOM 714 C CA . TYR A 1 95 ? -1.971 2.894 10.681 1.00 87.56 95 TYR A CA 1
ATOM 715 C C . TYR A 1 95 ? -1.687 3.304 9.223 1.00 87.56 95 TYR A C 1
ATOM 717 O O . TYR A 1 95 ? -1.232 4.428 8.997 1.00 87.56 95 TYR A O 1
ATOM 725 N N . LYS A 1 96 ? -2.075 2.471 8.246 1.00 85.44 96 LYS A N 1
ATOM 726 C CA . LYS A 1 96 ? -2.104 2.772 6.806 1.00 85.44 96 LYS A CA 1
ATOM 727 C C . LYS A 1 96 ? -3.475 3.328 6.397 1.00 85.44 96 LYS A C 1
ATOM 729 O O . LYS A 1 96 ? -4.208 2.745 5.605 1.00 85.44 96 LYS A O 1
ATOM 734 N N . ILE A 1 97 ? -3.867 4.467 6.976 1.00 83.75 97 ILE A N 1
ATOM 735 C CA . ILE A 1 97 ? -5.244 4.994 6.873 1.00 83.75 97 ILE A CA 1
ATOM 736 C C . ILE A 1 97 ? -5.734 5.236 5.433 1.00 83.75 97 ILE A C 1
ATOM 738 O O . ILE A 1 97 ? -6.933 5.148 5.182 1.00 83.75 97 ILE A O 1
ATOM 742 N N . LEU A 1 98 ? -4.839 5.531 4.487 1.00 80.62 98 LEU A N 1
ATOM 743 C CA . LEU A 1 98 ? -5.220 5.753 3.087 1.00 80.62 98 LEU A CA 1
ATOM 744 C C . LEU A 1 98 ? -5.544 4.455 2.331 1.00 80.62 98 LEU A C 1
ATOM 746 O O . LEU A 1 98 ? -6.287 4.515 1.355 1.00 80.62 98 LEU A O 1
ATOM 750 N N . ASP A 1 99 ? -5.095 3.302 2.831 1.00 80.12 99 ASP A N 1
ATOM 751 C CA . ASP A 1 99 ? -5.404 1.983 2.262 1.00 80.12 99 ASP A CA 1
ATOM 752 C C . ASP A 1 99 ? -6.719 1.405 2.821 1.00 80.12 99 ASP A C 1
ATOM 754 O O . ASP A 1 99 ? -7.194 0.347 2.397 1.00 80.12 99 ASP A O 1
ATOM 758 N N . ILE A 1 100 ? -7.330 2.084 3.799 1.00 84.25 100 ILE A N 1
ATOM 759 C CA . ILE A 1 100 ? -8.601 1.679 4.397 1.00 84.25 100 ILE A CA 1
ATOM 760 C C . ILE A 1 100 ? -9.737 1.963 3.413 1.00 84.25 100 ILE A C 1
ATOM 762 O O . ILE A 1 100 ? -10.129 3.103 3.163 1.00 84.25 100 ILE A O 1
ATOM 766 N N . SER A 1 101 ? -10.321 0.885 2.896 1.00 87.06 101 SER A N 1
ATOM 767 C CA . SER A 1 101 ? -11.443 0.934 1.959 1.00 87.06 101 SER A CA 1
ATOM 768 C C . SER A 1 101 ? -12.802 0.991 2.670 1.00 87.06 101 SER A C 1
ATOM 770 O O . SER A 1 101 ? -12.936 0.771 3.880 1.00 87.06 101 SER A O 1
ATOM 772 N N . PHE A 1 102 ? -13.871 1.206 1.895 1.00 86.06 102 PHE A N 1
ATOM 773 C CA . PHE A 1 102 ? -15.241 1.054 2.395 1.00 86.06 102 PHE A CA 1
ATOM 774 C C . PHE A 1 102 ? -15.511 -0.359 2.951 1.00 86.06 102 PHE A C 1
ATOM 776 O O . PHE A 1 102 ? -16.266 -0.508 3.917 1.00 86.06 102 PHE A O 1
ATOM 783 N N . LEU A 1 103 ? -14.871 -1.396 2.397 1.00 86.38 103 LEU A N 1
ATOM 784 C CA . LEU A 1 103 ? -15.003 -2.767 2.890 1.00 86.38 103 LEU A CA 1
ATOM 785 C C . LEU A 1 103 ? -14.360 -2.941 4.267 1.00 86.38 103 LEU A C 1
ATOM 787 O O . LEU A 1 103 ? -14.936 -3.613 5.123 1.00 86.38 103 LEU A O 1
ATOM 791 N N . SER A 1 104 ? -13.226 -2.287 4.515 1.00 89.12 104 SER A N 1
ATOM 792 C CA . SER A 1 104 ? -12.576 -2.257 5.828 1.00 89.12 104 SER A CA 1
ATOM 793 C C . SER A 1 104 ? -13.515 -1.668 6.885 1.00 89.12 104 SER A C 1
ATOM 795 O O . SER A 1 104 ? -13.722 -2.261 7.947 1.00 89.12 104 SER A O 1
ATOM 797 N N . LEU A 1 105 ? -14.183 -0.551 6.560 1.00 87.06 105 LEU A N 1
ATOM 798 C CA . LEU A 1 105 ? -15.192 0.060 7.430 1.00 87.06 105 LEU A CA 1
ATOM 799 C C . LEU A 1 105 ? -16.379 -0.882 7.685 1.00 87.06 105 LEU A C 1
ATOM 801 O O . LEU A 1 105 ? -16.807 -1.033 8.831 1.00 87.06 105 LEU A O 1
ATOM 805 N N . ALA A 1 106 ? -16.897 -1.542 6.645 1.00 87.75 106 ALA A N 1
ATOM 806 C CA . ALA A 1 106 ? -17.971 -2.526 6.779 1.00 87.75 106 ALA A CA 1
ATOM 807 C C . ALA A 1 106 ? -17.560 -3.713 7.674 1.00 87.75 106 ALA A C 1
ATOM 809 O O . ALA A 1 106 ? -18.358 -4.172 8.500 1.00 87.75 106 ALA A O 1
ATOM 810 N N . GLY A 1 107 ? -16.307 -4.164 7.566 1.00 87.31 107 GLY A N 1
ATOM 811 C CA . GLY A 1 107 ? -15.715 -5.173 8.440 1.00 87.31 107 GLY A CA 1
ATOM 812 C C . GLY A 1 107 ? -15.692 -4.724 9.903 1.00 87.31 107 GLY A C 1
ATOM 813 O O . GLY A 1 107 ? -16.243 -5.419 10.759 1.00 87.31 107 GLY A O 1
ATOM 814 N N . PHE A 1 108 ? -15.167 -3.526 10.195 1.00 86.56 108 PHE A N 1
ATOM 815 C CA . PHE A 1 108 ? -15.159 -2.968 11.556 1.00 86.56 108 PHE A CA 1
ATOM 816 C C . PHE A 1 108 ? -16.565 -2.839 12.147 1.00 86.56 108 PHE A C 1
ATOM 818 O O . PHE A 1 108 ? -16.802 -3.257 13.283 1.00 86.56 108 PHE A O 1
ATOM 825 N N . VAL A 1 109 ? -17.517 -2.305 11.375 1.00 89.12 109 VAL A N 1
ATOM 826 C CA . VAL A 1 109 ? -18.921 -2.181 11.794 1.00 89.12 109 VAL A CA 1
ATOM 827 C C . VAL A 1 109 ? -19.498 -3.546 12.148 1.00 89.12 109 VAL A C 1
ATOM 829 O O . VAL A 1 109 ? -20.123 -3.696 13.200 1.00 89.12 109 VAL A O 1
ATOM 832 N N . THR A 1 110 ? -19.255 -4.551 11.310 1.00 89.19 110 THR A N 1
ATOM 833 C CA . THR A 1 110 ? -19.787 -5.893 11.541 1.00 89.19 110 THR A CA 1
ATOM 834 C C . THR A 1 110 ? -19.218 -6.512 12.813 1.00 89.19 110 THR A C 1
ATOM 836 O O . THR A 1 110 ? -19.972 -7.031 13.638 1.00 89.19 110 THR A O 1
ATOM 839 N N . VAL A 1 111 ? -17.907 -6.400 13.026 1.00 86.44 111 VAL A N 1
ATOM 840 C CA . VAL A 1 111 ? -17.236 -6.927 14.222 1.00 86.44 111 VAL A CA 1
ATOM 841 C C . VAL A 1 111 ? -17.768 -6.254 15.486 1.00 86.44 111 VAL A C 1
ATOM 843 O O . VAL A 1 111 ? -18.096 -6.943 16.450 1.00 86.44 111 VAL A O 1
ATOM 846 N N . VAL A 1 112 ? -17.949 -4.930 15.484 1.00 88.12 112 VAL A N 1
ATOM 847 C CA . VAL A 1 112 ? -18.503 -4.203 16.640 1.00 88.12 112 VAL A CA 1
ATOM 848 C C . VAL A 1 112 ? -19.941 -4.627 16.946 1.00 88.12 112 VAL A C 1
ATOM 850 O O . VAL A 1 112 ? -20.284 -4.833 18.113 1.00 88.12 112 VAL A O 1
ATOM 853 N N . ILE A 1 113 ? -20.780 -4.795 15.920 1.00 89.25 113 ILE A N 1
ATOM 854 C CA . ILE A 1 113 ? -22.162 -5.269 16.091 1.00 89.25 113 ILE A CA 1
ATOM 855 C C . ILE A 1 113 ? -22.174 -6.679 16.689 1.00 89.25 113 ILE A C 1
ATOM 857 O O . ILE A 1 113 ? -22.914 -6.947 17.637 1.00 89.25 113 ILE A O 1
ATOM 861 N N . LEU A 1 114 ? -21.336 -7.575 16.171 1.00 90.06 114 LEU A N 1
ATOM 862 C CA . LEU A 1 114 ? -21.243 -8.949 16.654 1.00 90.06 114 LEU A CA 1
ATOM 863 C C . LEU A 1 114 ? -20.690 -9.029 18.086 1.00 90.06 114 LEU A C 1
ATOM 865 O O . LEU A 1 114 ? -21.220 -9.784 18.900 1.00 90.06 114 LEU A O 1
ATOM 869 N N . LEU A 1 115 ? -19.701 -8.205 18.443 1.00 90.31 115 LEU A N 1
ATOM 870 C CA . LEU A 1 115 ? -19.157 -8.126 19.807 1.00 90.31 115 LEU A CA 1
ATOM 871 C C . LEU A 1 115 ? -20.155 -7.563 20.829 1.00 90.31 115 LEU A C 1
ATOM 873 O O . LEU A 1 115 ? -20.037 -7.832 22.026 1.00 90.31 115 LEU A O 1
ATOM 877 N N . ALA A 1 116 ? -21.185 -6.834 20.397 1.00 89.06 116 ALA A N 1
ATOM 878 C CA . ALA A 1 116 ? -22.239 -6.380 21.300 1.00 89.06 116 ALA A CA 1
ATOM 879 C C . ALA A 1 116 ? -23.168 -7.518 21.772 1.00 89.06 116 ALA A C 1
ATOM 881 O O . ALA A 1 116 ? -23.808 -7.398 22.819 1.00 89.06 116 ALA A O 1
ATOM 882 N N . VAL A 1 117 ? -23.225 -8.643 21.055 1.00 90.81 117 VAL A N 1
ATOM 883 C CA . VAL A 1 117 ? -24.043 -9.815 21.413 1.00 90.81 117 VAL A CA 1
ATOM 884 C C . VAL A 1 117 ? -23.658 -10.404 22.778 1.00 90.81 117 VAL A C 1
ATOM 886 O O . VAL A 1 117 ? -24.525 -10.436 23.662 1.00 90.81 117 VAL A O 1
ATOM 889 N N . PRO A 1 118 ? -22.396 -10.821 23.021 1.00 92.00 118 PRO A N 1
ATOM 890 C CA . PRO A 1 118 ? -21.989 -11.330 24.329 1.00 92.00 118 PRO A CA 1
ATOM 891 C C . PRO A 1 118 ? -22.168 -10.285 25.436 1.00 92.00 118 PRO A C 1
ATOM 893 O O . PRO A 1 118 ? -22.573 -10.633 26.545 1.00 92.00 118 PRO A O 1
ATOM 896 N N . VAL A 1 119 ? -21.970 -8.994 25.140 1.00 90.88 119 VAL A N 1
ATOM 897 C CA . VAL A 1 119 ? -22.204 -7.896 26.095 1.00 90.88 119 VAL A CA 1
ATOM 898 C C . VAL A 1 119 ? -23.658 -7.863 26.567 1.00 90.88 119 VAL A C 1
ATOM 900 O O . VAL A 1 119 ? -23.920 -7.832 27.773 1.00 90.88 119 VAL A O 1
ATOM 903 N N . ILE A 1 120 ? -24.622 -7.907 25.643 1.00 88.75 120 ILE A N 1
ATOM 904 C CA . ILE A 1 120 ? -26.052 -7.899 25.984 1.00 88.75 120 ILE A CA 1
ATOM 905 C C . ILE A 1 120 ? -26.413 -9.137 26.821 1.00 88.75 120 ILE A C 1
ATOM 907 O O . ILE A 1 120 ? -27.166 -9.022 27.797 1.00 88.75 120 ILE A O 1
ATOM 911 N N . LEU A 1 121 ? -25.858 -10.303 26.478 1.00 90.44 121 LEU A N 1
ATOM 912 C CA . LEU A 1 121 ? -26.070 -11.551 27.213 1.00 90.44 121 LEU A CA 1
ATOM 913 C C . LEU A 1 121 ? -25.515 -11.481 28.641 1.00 90.44 121 LEU A C 1
ATOM 915 O O . LEU A 1 121 ? -26.234 -11.836 29.578 1.00 90.44 121 LEU A O 1
ATOM 919 N N . PHE A 1 122 ? -24.305 -10.947 28.841 1.00 91.69 122 PHE A N 1
ATOM 920 C CA . PHE A 1 122 ? -23.750 -10.722 30.180 1.00 91.69 122 PHE A CA 1
ATOM 921 C C . PHE A 1 122 ? -24.602 -9.759 30.998 1.00 91.69 122 PHE A C 1
ATOM 923 O O . PHE A 1 122 ? -24.944 -10.064 32.142 1.00 91.69 122 PHE A O 1
ATOM 930 N N . ILE A 1 123 ? -25.004 -8.624 30.415 1.00 88.56 123 ILE A N 1
ATOM 931 C CA . ILE A 1 123 ? -25.860 -7.650 31.103 1.00 88.56 123 ILE A CA 1
ATOM 932 C C . ILE A 1 123 ? -27.157 -8.323 31.573 1.00 88.56 123 ILE A C 1
ATOM 934 O O . ILE A 1 123 ? -27.598 -8.112 32.707 1.00 88.56 123 ILE A O 1
ATOM 938 N N . ARG A 1 124 ? -27.778 -9.149 30.724 1.00 86.69 124 ARG A N 1
ATOM 939 C CA . ARG A 1 124 ? -29.014 -9.868 31.060 1.00 86.69 124 ARG A CA 1
ATOM 940 C C . ARG A 1 124 ? -28.797 -10.937 32.127 1.00 86.69 124 ARG A C 1
ATOM 942 O O . ARG A 1 124 ? -29.564 -10.968 33.092 1.00 86.69 124 ARG A O 1
ATOM 949 N N . ALA A 1 125 ? -27.756 -11.753 31.995 1.00 88.38 125 ALA A N 1
ATOM 950 C CA . ALA A 1 125 ? -27.422 -12.790 32.964 1.00 88.38 125 ALA A CA 1
ATOM 951 C C . ALA A 1 125 ? -27.155 -12.196 34.354 1.00 88.38 125 ALA A C 1
ATOM 953 O O . ALA A 1 125 ? -27.735 -12.643 35.341 1.00 88.38 125 ALA A O 1
ATOM 954 N N . PHE A 1 126 ? -26.347 -11.136 34.434 1.00 89.38 126 PHE A N 1
ATOM 955 C CA . PHE A 1 126 ? -25.985 -10.499 35.699 1.00 89.38 126 PHE A CA 1
ATOM 956 C C . PHE A 1 126 ? -27.132 -9.724 36.349 1.00 89.38 126 PHE A C 1
ATOM 958 O O . PHE A 1 126 ? -27.216 -9.715 37.575 1.00 89.38 126 PHE A O 1
ATOM 965 N N . ARG A 1 127 ? -28.066 -9.146 35.578 1.00 86.06 127 ARG A N 1
ATOM 966 C CA . ARG A 1 127 ? -29.296 -8.563 36.149 1.00 86.06 127 ARG A CA 1
ATOM 967 C C . ARG A 1 127 ? -30.191 -9.614 36.806 1.00 86.06 127 ARG A C 1
ATOM 969 O O . ARG A 1 127 ? -30.783 -9.324 37.840 1.00 86.06 127 ARG A O 1
ATOM 976 N N . LEU A 1 128 ? -30.276 -10.824 36.243 1.00 84.31 128 LEU A N 1
ATOM 977 C CA . LEU A 1 128 ? -31.055 -11.926 36.829 1.00 84.31 128 LEU A CA 1
ATOM 978 C C . LEU A 1 128 ? -30.500 -12.382 38.184 1.00 84.31 128 LEU A C 1
ATOM 980 O O . LEU A 1 128 ? -31.273 -12.748 39.064 1.00 84.31 128 LEU A O 1
ATOM 984 N N . ILE A 1 129 ? -29.176 -12.348 38.348 1.00 84.38 129 ILE A N 1
ATOM 985 C CA . ILE A 1 129 ? -28.482 -12.791 39.569 1.00 84.38 129 ILE A CA 1
ATOM 986 C C . ILE A 1 129 ? -28.004 -11.638 40.459 1.00 84.38 129 ILE A C 1
ATOM 988 O O . ILE A 1 129 ? -27.327 -11.871 41.456 1.00 84.38 129 ILE A O 1
ATOM 992 N N . HIS A 1 130 ? -28.377 -10.395 40.147 1.00 83.38 130 HIS A N 1
ATOM 993 C CA . HIS A 1 130 ? -28.048 -9.220 40.955 1.00 83.38 130 HIS A CA 1
ATOM 994 C C . HIS A 1 130 ? -28.358 -9.371 42.462 1.00 83.38 130 HIS A C 1
ATOM 996 O O . HIS A 1 130 ? -27.475 -9.028 43.251 1.00 83.38 130 HIS A O 1
ATOM 1002 N N . PRO A 1 131 ? -29.524 -9.912 42.895 1.00 82.00 131 PRO A N 1
ATOM 1003 C CA . PRO A 1 131 ? -29.836 -10.031 44.326 1.00 82.00 131 PRO A CA 1
ATOM 1004 C C . PRO A 1 131 ? -28.972 -11.064 45.069 1.00 82.00 131 PRO A C 1
ATOM 1006 O O . PRO A 1 131 ? -28.983 -11.113 46.294 1.00 82.00 131 PRO A O 1
ATOM 1009 N N . LEU A 1 132 ? -28.210 -11.908 44.366 1.00 80.56 132 LEU A N 1
ATOM 1010 C CA . LEU A 1 132 ? -27.350 -12.909 44.998 1.00 80.56 132 LEU A CA 1
ATOM 1011 C C . LEU A 1 132 ? -26.048 -12.283 45.528 1.00 80.56 132 LEU A C 1
ATOM 1013 O O . LEU A 1 132 ? -25.707 -11.139 45.234 1.00 80.56 132 LEU A O 1
ATOM 1017 N N . SER A 1 133 ? -25.272 -13.041 46.308 1.00 84.25 133 SER A N 1
ATOM 1018 C CA . SER A 1 133 ? -23.950 -12.602 46.777 1.00 84.25 133 SER A CA 1
ATOM 1019 C C . SER A 1 133 ? -22.916 -12.579 45.644 1.00 84.25 133 SER A C 1
ATOM 1021 O O . SER A 1 133 ? -23.005 -13.347 44.685 1.00 84.25 133 SER A O 1
ATOM 1023 N N . LEU A 1 134 ? -21.883 -11.736 45.769 1.00 85.31 134 LEU A N 1
ATOM 1024 C CA . LEU A 1 134 ? -20.811 -11.616 44.767 1.00 85.31 134 LEU A CA 1
ATOM 1025 C C . LEU A 1 134 ? -20.151 -12.972 44.452 1.00 85.31 134 LEU A C 1
ATOM 1027 O O . LEU A 1 134 ? -19.889 -13.277 43.292 1.00 85.31 134 LEU A O 1
ATOM 1031 N N . LYS A 1 135 ? -19.975 -13.823 45.475 1.00 85.75 135 LYS A N 1
ATOM 1032 C CA . LYS A 1 135 ? -19.423 -15.181 45.339 1.00 85.75 135 LYS A CA 1
ATOM 1033 C C . LYS A 1 135 ? -20.244 -16.052 44.380 1.00 85.75 135 LYS A C 1
ATOM 1035 O O . LYS A 1 135 ? -19.664 -16.774 43.578 1.00 85.75 135 LYS A O 1
ATOM 1040 N N . LYS A 1 136 ? -21.581 -15.965 44.427 1.00 83.44 136 LYS A N 1
ATOM 1041 C CA . LYS A 1 136 ? -22.465 -16.713 43.517 1.00 83.44 136 LYS A CA 1
ATOM 1042 C C . LYS A 1 136 ? -22.368 -16.190 42.083 1.00 83.44 136 LYS A C 1
ATOM 1044 O O . LYS A 1 136 ? -22.345 -16.994 41.161 1.00 83.44 136 LYS A O 1
ATOM 1049 N N . ASN A 1 137 ? -22.240 -14.877 41.887 1.00 84.75 137 ASN A N 1
ATOM 1050 C CA . ASN A 1 137 ? -22.080 -14.311 40.541 1.00 84.75 137 ASN A CA 1
ATOM 1051 C C . ASN A 1 137 ? -20.748 -14.726 39.904 1.00 84.75 137 ASN A C 1
ATOM 1053 O O . ASN A 1 137 ? -20.721 -15.092 38.733 1.00 84.75 137 ASN A O 1
ATOM 1057 N N . ILE A 1 138 ? -19.666 -14.732 40.689 1.00 86.69 138 ILE A N 1
ATOM 1058 C CA . ILE A 1 138 ? -18.359 -15.236 40.246 1.00 86.69 138 ILE A CA 1
ATOM 1059 C C . ILE A 1 138 ? -18.439 -16.739 39.946 1.00 86.69 138 ILE A C 1
ATOM 1061 O O . ILE A 1 138 ? -17.906 -17.180 38.935 1.00 86.69 138 ILE A O 1
ATOM 1065 N N . ALA A 1 139 ? -19.154 -17.526 40.756 1.00 86.50 139 ALA A N 1
ATOM 1066 C CA . ALA A 1 139 ? -19.358 -18.949 40.482 1.00 86.50 139 ALA A CA 1
ATOM 1067 C C . ALA A 1 139 ? -20.121 -19.198 39.166 1.00 86.50 139 ALA A C 1
ATOM 1069 O O . ALA A 1 139 ? -19.772 -20.116 38.434 1.00 86.50 139 ALA A O 1
ATOM 1070 N N . VAL A 1 140 ? -21.119 -18.370 38.829 1.00 85.38 140 VAL A N 1
ATOM 1071 C CA . VAL A 1 140 ? -21.825 -18.441 37.534 1.00 85.38 140 VAL A CA 1
ATOM 1072 C C . VAL A 1 140 ? -20.896 -18.079 36.371 1.00 85.38 140 VAL A C 1
ATOM 1074 O O . VAL A 1 140 ? -20.923 -18.758 35.347 1.00 85.38 140 VAL A O 1
ATOM 1077 N N . LEU A 1 141 ? -20.049 -17.056 36.532 1.00 87.31 141 LEU A N 1
ATOM 1078 C CA . LEU A 1 141 ? -19.031 -16.701 35.538 1.00 87.31 141 LEU A CA 1
ATOM 1079 C C . LEU A 1 141 ? -18.046 -17.862 35.308 1.00 87.31 141 LEU A C 1
ATOM 1081 O O . LEU A 1 141 ? -17.810 -18.244 34.165 1.00 87.31 141 LEU A O 1
ATOM 1085 N N . LEU A 1 142 ? -17.530 -18.458 36.389 1.00 86.50 142 LEU A N 1
ATOM 1086 C CA . LEU A 1 142 ? -16.632 -19.619 36.345 1.00 86.50 142 LEU A CA 1
ATOM 1087 C C . LEU A 1 142 ? -17.310 -20.856 35.739 1.00 86.50 142 LEU A C 1
ATOM 1089 O O . LEU A 1 142 ? -16.677 -21.596 34.996 1.00 86.50 142 LEU A O 1
ATOM 1093 N N . ALA A 1 143 ? -18.598 -21.074 36.010 1.00 84.06 143 ALA A N 1
ATOM 1094 C CA . ALA A 1 143 ? -19.356 -22.162 35.396 1.00 84.06 143 ALA A CA 1
ATOM 1095 C C . ALA A 1 143 ? -19.513 -21.958 33.881 1.00 84.06 143 ALA A C 1
ATOM 1097 O O . ALA A 1 143 ? -19.383 -22.911 33.121 1.00 84.06 143 ALA A O 1
ATOM 1098 N N . GLY A 1 144 ? -19.741 -20.722 33.429 1.00 77.25 144 GLY A N 1
ATOM 1099 C CA . GLY A 1 144 ? -19.755 -20.393 32.003 1.00 77.25 144 GLY A CA 1
ATOM 1100 C C . GLY A 1 144 ? -18.389 -20.539 31.326 1.00 77.25 144 GLY A C 1
ATOM 1101 O O . GLY A 1 144 ? -18.326 -20.873 30.148 1.00 77.25 144 GLY A O 1
ATOM 1102 N N . PHE A 1 145 ? -17.298 -20.376 32.077 1.00 79.31 145 PHE A N 1
ATOM 1103 C CA . PHE A 1 145 ? -15.933 -20.577 31.586 1.00 79.31 145 PHE A CA 1
ATOM 1104 C C . PHE A 1 145 ? -15.633 -22.039 31.195 1.00 79.31 145 PHE A C 1
ATOM 1106 O O . PHE A 1 145 ? -14.714 -22.287 30.419 1.00 79.31 145 PHE A O 1
ATOM 1113 N N . LEU A 1 146 ? -16.440 -23.017 31.636 1.00 79.56 146 LEU A N 1
ATOM 1114 C CA . LEU A 1 146 ? -16.309 -24.431 31.236 1.00 79.56 146 LEU A CA 1
ATOM 1115 C C . LEU A 1 146 ? -16.536 -24.692 29.733 1.00 79.56 146 LEU A C 1
ATOM 1117 O O . LEU A 1 146 ? -16.266 -25.796 29.270 1.00 79.56 146 LEU A O 1
ATOM 1121 N N . VAL A 1 147 ? -16.984 -23.699 28.957 1.00 73.56 147 VAL A N 1
ATOM 1122 C CA . VAL A 1 147 ? -17.011 -23.755 27.479 1.00 73.56 147 VAL A CA 1
ATOM 1123 C C . VAL A 1 147 ? -15.601 -23.926 26.900 1.00 73.56 147 VAL A C 1
ATOM 1125 O O . VAL A 1 147 ? -15.420 -24.555 25.861 1.00 73.56 147 VAL A O 1
ATOM 1128 N N . MET A 1 148 ? -14.590 -23.382 27.576 1.00 70.50 148 MET A N 1
ATOM 1129 C CA . MET A 1 148 ? -13.237 -23.246 27.041 1.00 70.50 148 MET A CA 1
ATOM 1130 C C . MET A 1 148 ? -12.491 -24.565 26.805 1.00 70.50 148 MET A C 1
ATOM 1132 O O . MET A 1 148 ? -11.969 -24.748 25.706 1.00 70.50 148 MET A O 1
ATOM 1136 N N . PRO A 1 149 ? -12.466 -25.517 27.760 1.00 74.56 149 PRO A N 1
ATOM 1137 C CA . PRO A 1 149 ? -11.896 -26.840 27.514 1.00 74.56 149 PRO A CA 1
ATOM 1138 C C . PRO A 1 149 ? -12.559 -27.556 26.334 1.00 74.56 149 PRO A C 1
ATOM 1140 O O . PRO A 1 149 ? -11.882 -28.237 25.571 1.00 74.56 149 PRO A O 1
ATOM 1143 N N . VAL A 1 150 ? -13.875 -27.378 26.164 1.00 75.50 150 VAL A N 1
ATOM 1144 C CA . VAL A 1 150 ? -14.639 -27.998 25.073 1.00 75.50 150 VAL A CA 1
ATOM 1145 C C . VAL A 1 150 ? -14.242 -27.398 23.724 1.00 75.50 150 VAL A C 1
ATOM 1147 O O . VAL A 1 150 ? -14.014 -28.146 22.781 1.00 75.50 150 VAL A O 1
ATOM 1150 N N . ALA A 1 151 ? -14.087 -26.074 23.640 1.00 71.56 151 ALA A N 1
ATOM 1151 C CA . ALA A 1 151 ? -13.640 -25.402 22.418 1.00 71.56 151 ALA A CA 1
ATOM 1152 C C . ALA A 1 151 ? -12.203 -25.796 22.022 1.00 71.56 151 ALA A C 1
ATOM 1154 O O . ALA A 1 151 ? -11.925 -26.048 20.849 1.00 71.56 151 ALA A O 1
ATOM 1155 N N . TYR A 1 152 ? -11.308 -25.922 23.006 1.00 72.56 152 TYR A N 1
ATOM 1156 C CA . TYR A 1 152 ? -9.939 -26.388 22.775 1.00 72.56 152 TYR A CA 1
ATOM 1157 C C . TYR A 1 152 ? -9.906 -27.830 22.241 1.00 72.56 152 TYR A C 1
ATOM 1159 O O . TYR A 1 152 ? -9.201 -28.121 21.280 1.00 72.56 152 TYR A O 1
ATOM 1167 N N . LEU A 1 153 ? -10.733 -28.724 22.798 1.00 73.06 153 LEU A N 1
ATOM 1168 C CA . LEU A 1 153 ? -10.870 -30.110 22.325 1.00 73.06 153 LEU A CA 1
ATOM 1169 C C . LEU A 1 153 ? -11.385 -30.207 20.881 1.00 73.06 153 LEU A C 1
ATOM 1171 O O . LEU A 1 153 ? -11.058 -31.164 20.186 1.00 73.06 153 LEU A O 1
ATOM 1175 N N . THR A 1 154 ? -12.173 -29.232 20.419 1.00 70.88 154 THR A N 1
ATOM 1176 C CA . THR A 1 154 ? -12.657 -29.174 19.029 1.00 70.88 154 THR A CA 1
ATOM 1177 C C . THR A 1 154 ? -11.633 -28.624 18.031 1.00 70.88 154 THR A C 1
ATOM 1179 O O . THR A 1 154 ? -11.970 -28.456 16.864 1.00 70.88 154 THR A O 1
ATOM 1182 N N . GLY A 1 155 ? -10.398 -28.337 18.461 1.00 66.00 155 GLY A N 1
ATOM 1183 C CA . GLY A 1 155 ? -9.343 -27.814 17.587 1.00 66.00 155 GLY A CA 1
ATOM 1184 C C . GLY A 1 155 ? -9.510 -26.335 17.230 1.00 66.00 155 GLY A C 1
ATOM 1185 O O . GLY A 1 155 ? -8.871 -25.854 16.302 1.00 66.00 155 GLY A O 1
ATOM 1186 N N . MET A 1 156 ? -10.366 -25.597 17.947 1.00 64.94 156 MET A N 1
ATOM 1187 C CA . MET A 1 156 ? -10.395 -24.144 17.822 1.00 64.94 156 MET A CA 1
ATOM 1188 C C . MET A 1 156 ? -9.198 -23.580 18.579 1.00 64.94 156 MET A C 1
ATOM 1190 O O . MET A 1 156 ? -9.186 -23.597 19.813 1.00 64.94 156 MET A O 1
ATOM 1194 N N . ASP A 1 157 ? -8.225 -23.034 17.853 1.00 64.69 157 ASP A N 1
ATOM 1195 C CA . ASP A 1 157 ? -7.136 -22.272 18.456 1.00 64.69 157 ASP A CA 1
ATOM 1196 C C . ASP A 1 157 ? -7.735 -21.082 19.204 1.00 64.69 157 ASP A C 1
ATOM 1198 O O . ASP A 1 157 ? -8.170 -20.089 18.613 1.00 64.69 157 ASP A O 1
ATOM 1202 N N . CYS A 1 158 ? -7.849 -21.189 20.525 1.00 62.34 158 CYS A N 1
ATOM 1203 C CA . CYS A 1 158 ? -8.291 -20.071 21.337 1.00 62.34 158 CYS A CA 1
ATOM 1204 C C . CYS A 1 158 ? -7.081 -19.206 21.669 1.00 62.34 158 CYS A C 1
ATOM 1206 O O . CYS A 1 158 ? -6.104 -19.682 22.252 1.00 62.34 158 CYS A O 1
ATOM 1208 N N . CYS A 1 159 ? -7.142 -17.926 21.304 1.00 72.06 159 CYS A N 1
ATOM 1209 C CA . CYS A 1 159 ? -6.065 -17.017 21.634 1.00 72.06 159 CYS A CA 1
ATOM 1210 C C . CYS A 1 159 ? -6.176 -16.619 23.110 1.00 72.06 159 CYS A C 1
ATOM 1212 O O . CYS A 1 159 ? -7.237 -16.212 23.588 1.00 72.06 159 CYS A O 1
ATOM 1214 N N . LEU A 1 160 ? -5.056 -16.671 23.833 1.00 82.12 160 LEU A N 1
ATOM 1215 C CA . LEU A 1 160 ? -4.970 -16.215 25.221 1.00 82.12 160 LEU A CA 1
ATOM 1216 C C . LEU A 1 160 ? -5.480 -14.764 25.380 1.00 82.12 160 LEU A C 1
ATOM 1218 O O . LEU A 1 160 ? -6.101 -14.431 26.388 1.00 82.12 160 LEU A O 1
ATOM 1222 N N . SER A 1 161 ? -5.283 -13.909 24.369 1.00 84.75 161 SER A N 1
ATOM 1223 C CA . SER A 1 161 ? -5.792 -12.530 24.367 1.00 84.75 161 SER A CA 1
ATOM 1224 C C . SER A 1 161 ? -7.324 -12.448 24.329 1.00 84.75 161 SER A C 1
ATOM 1226 O O . SER A 1 161 ? -7.896 -11.603 25.020 1.00 84.75 161 SER A O 1
ATOM 1228 N N . GLY A 1 162 ? -7.995 -13.343 23.594 1.00 87.94 162 GLY A N 1
ATOM 1229 C CA . GLY A 1 162 ? -9.459 -13.430 23.542 1.00 87.94 162 GLY A CA 1
ATOM 1230 C C . GLY A 1 162 ? -10.060 -13.789 24.896 1.00 87.94 162 GLY A C 1
ATOM 1231 O O . GLY A 1 162 ? -11.026 -13.167 25.340 1.00 87.94 162 GLY A O 1
ATOM 1232 N N . LEU A 1 163 ? -9.412 -14.707 25.617 1.00 86.00 163 LEU A N 1
ATOM 1233 C CA . LEU A 1 163 ? -9.788 -15.076 26.981 1.00 86.00 163 LEU A CA 1
ATOM 1234 C C . LEU A 1 163 ? -9.727 -13.905 27.959 1.00 86.00 163 LEU A C 1
ATOM 1236 O O . LEU A 1 163 ? -10.688 -13.648 28.691 1.00 86.00 163 LEU A O 1
ATOM 1240 N N . PHE A 1 164 ? -8.602 -13.189 27.978 1.00 89.75 164 PHE A N 1
ATOM 1241 C CA . PHE A 1 164 ? -8.451 -12.022 28.842 1.00 89.75 164 PHE A CA 1
ATOM 1242 C C . PHE A 1 164 ? -9.486 -10.947 28.510 1.00 89.75 164 PHE A C 1
ATOM 1244 O O . PHE A 1 164 ? -10.085 -10.379 29.426 1.00 89.75 164 PHE A O 1
ATOM 1251 N N . TYR A 1 165 ? -9.755 -10.720 27.221 1.00 93.06 165 TYR A N 1
ATOM 1252 C CA . TYR A 1 165 ? -10.764 -9.767 26.772 1.00 93.06 165 TYR A CA 1
ATOM 1253 C C . TYR A 1 165 ? -12.166 -10.121 27.280 1.00 93.06 165 TYR A C 1
ATOM 1255 O O . TYR A 1 165 ? -12.805 -9.299 27.944 1.00 93.06 165 TYR A O 1
ATOM 1263 N N . ILE A 1 166 ? -12.649 -11.341 27.025 1.00 91.69 166 ILE A N 1
ATOM 1264 C CA . ILE A 1 166 ? -14.030 -11.703 27.364 1.00 91.69 166 ILE A CA 1
ATOM 1265 C C . ILE A 1 166 ? -14.262 -11.716 28.881 1.00 91.69 166 ILE A C 1
ATOM 1267 O O . ILE A 1 166 ? -15.325 -11.300 29.352 1.00 91.69 166 ILE A O 1
ATOM 1271 N N . ILE A 1 167 ? -13.249 -12.107 29.665 1.00 91.12 167 ILE A N 1
ATOM 1272 C CA . ILE A 1 167 ? -13.288 -12.027 31.130 1.00 91.12 167 ILE A CA 1
ATOM 1273 C C . ILE A 1 167 ? -13.304 -10.565 31.584 1.00 91.12 167 ILE A C 1
ATOM 1275 O O . ILE A 1 167 ? -14.116 -10.212 32.442 1.00 91.12 167 ILE A O 1
ATOM 1279 N N . ALA A 1 168 ? -12.461 -9.700 31.012 1.00 94.12 168 ALA A N 1
ATOM 1280 C CA . ALA A 1 168 ? -12.433 -8.277 31.345 1.00 94.12 168 ALA A CA 1
ATOM 1281 C C . ALA A 1 168 ? -13.783 -7.601 31.058 1.00 94.12 168 ALA A C 1
ATOM 1283 O O . ALA A 1 168 ? -14.293 -6.864 31.903 1.00 94.12 168 ALA A O 1
ATOM 1284 N N . VAL A 1 169 ? -14.410 -7.911 29.918 1.00 94.19 169 VAL A N 1
ATOM 1285 C CA . VAL A 1 169 ? -15.756 -7.427 29.573 1.00 94.19 169 VAL A CA 1
ATOM 1286 C C . VAL A 1 169 ? -16.799 -7.953 30.559 1.00 94.19 169 VAL A C 1
ATOM 1288 O O . VAL A 1 169 ? -17.613 -7.176 31.059 1.00 94.19 169 VAL A O 1
ATOM 1291 N N . ALA A 1 170 ? -16.773 -9.243 30.898 1.00 92.88 170 ALA A N 1
ATOM 1292 C CA . ALA A 1 170 ? -17.717 -9.811 31.856 1.00 92.88 170 ALA A CA 1
ATOM 1293 C C . ALA A 1 170 ? -17.576 -9.180 33.256 1.00 92.88 170 ALA A C 1
ATOM 1295 O O . ALA A 1 170 ? -18.581 -8.849 33.891 1.00 92.88 170 ALA A O 1
ATOM 1296 N N . LEU A 1 171 ? -16.343 -8.950 33.719 1.00 92.81 171 LEU A N 1
ATOM 1297 C CA . LEU A 1 171 ? -16.059 -8.263 34.981 1.00 92.81 171 LEU A CA 1
ATOM 1298 C C . LEU A 1 171 ? -16.500 -6.797 34.950 1.00 92.81 171 LEU A C 1
ATOM 1300 O O . LEU A 1 171 ? -17.095 -6.335 35.923 1.00 92.81 171 LEU A O 1
ATOM 1304 N N . LEU A 1 172 ? -16.281 -6.086 33.839 1.00 93.81 172 LEU A N 1
ATOM 1305 C CA . LEU A 1 172 ? -16.750 -4.710 33.650 1.00 93.81 172 LEU A CA 1
ATOM 1306 C C . LEU A 1 172 ? -18.281 -4.629 33.764 1.00 93.81 172 LEU A C 1
ATOM 1308 O O . LEU A 1 172 ? -18.806 -3.783 34.489 1.00 93.81 172 LEU A O 1
ATOM 1312 N N . MET A 1 173 ? -19.001 -5.542 33.102 1.00 93.06 173 MET A N 1
ATOM 1313 C CA . MET A 1 173 ? -20.467 -5.598 33.159 1.00 93.06 173 MET A CA 1
ATOM 1314 C C . MET A 1 173 ? -20.971 -5.943 34.564 1.00 93.06 173 MET A C 1
ATOM 1316 O O . MET A 1 173 ? -21.943 -5.353 35.041 1.00 93.06 173 MET A O 1
ATOM 1320 N N . LEU A 1 174 ? -20.301 -6.868 35.255 1.00 91.25 174 LEU A N 1
ATOM 1321 C CA . LEU A 1 174 ? -20.624 -7.235 36.631 1.00 91.25 174 LEU A CA 1
ATOM 1322 C C . LEU A 1 174 ? -20.380 -6.073 37.610 1.00 91.25 174 LEU A C 1
ATOM 1324 O O . LEU A 1 174 ? -21.222 -5.822 38.476 1.00 91.25 174 LEU A O 1
ATOM 1328 N N . ALA A 1 175 ? -19.269 -5.349 37.456 1.00 91.06 175 ALA A N 1
ATOM 1329 C CA . ALA A 1 175 ? -18.948 -4.167 38.251 1.00 91.06 175 ALA A CA 1
ATOM 1330 C C . ALA A 1 175 ? -19.989 -3.057 38.052 1.00 91.06 175 ALA A C 1
ATOM 1332 O O . ALA A 1 175 ? -20.489 -2.514 39.036 1.00 91.06 175 ALA A O 1
ATOM 1333 N N . TRP A 1 176 ? -20.382 -2.786 36.804 1.00 90.19 176 TRP A N 1
ATOM 1334 C CA . TRP A 1 176 ? -21.407 -1.791 36.481 1.00 90.19 176 TRP A CA 1
ATOM 1335 C C . TRP A 1 176 ? -22.782 -2.139 37.058 1.00 90.19 176 TRP A C 1
ATOM 1337 O O . TRP A 1 176 ? -23.490 -1.269 37.555 1.00 90.19 176 TRP A O 1
ATOM 1347 N N . ILE A 1 177 ? -23.164 -3.417 37.044 1.00 87.38 177 ILE A N 1
ATOM 1348 C CA . ILE A 1 177 ? -24.450 -3.861 37.599 1.00 87.38 177 ILE A CA 1
ATOM 1349 C C . ILE A 1 177 ? -24.479 -3.770 39.129 1.00 87.38 177 ILE A C 1
ATOM 1351 O O . ILE A 1 177 ? -25.541 -3.525 39.693 1.00 87.38 177 ILE A O 1
ATOM 1355 N N . ARG A 1 178 ? -23.336 -3.946 39.802 1.00 86.56 178 ARG A N 1
ATOM 1356 C CA . ARG A 1 178 ? -23.221 -3.796 41.263 1.00 86.56 178 ARG A CA 1
ATOM 1357 C C . ARG A 1 178 ? -23.169 -2.340 41.699 1.00 86.56 178 ARG A C 1
ATOM 1359 O O . ARG A 1 178 ? -23.847 -1.968 42.648 1.00 86.56 178 ARG A O 1
ATOM 1366 N N . ASN A 1 179 ? -22.346 -1.554 41.017 1.00 86.56 179 ASN A N 1
ATOM 1367 C CA . ASN A 1 179 ? -22.095 -0.155 41.313 1.00 86.56 179 ASN A CA 1
ATOM 1368 C C . ASN A 1 179 ? -22.304 0.638 40.018 1.00 86.56 179 ASN A C 1
ATOM 1370 O O . ASN A 1 179 ? -21.348 0.827 39.259 1.00 86.56 179 ASN A O 1
ATOM 1374 N N . PRO A 1 180 ? -23.547 1.063 39.724 1.00 83.06 180 PRO A N 1
ATOM 1375 C CA . PRO A 1 180 ? -23.851 1.750 38.481 1.00 83.06 180 PRO A CA 1
ATOM 1376 C C . PRO A 1 180 ? -23.130 3.093 38.432 1.00 83.06 180 PRO A C 1
ATOM 1378 O O . PRO A 1 180 ? -23.395 4.002 39.214 1.00 83.06 180 PRO A O 1
ATOM 1381 N N . PHE A 1 181 ? -22.220 3.207 37.474 1.00 82.56 181 PHE A N 1
ATOM 1382 C CA . PHE A 1 181 ? -21.539 4.443 37.109 1.00 82.56 181 PHE A CA 1
ATOM 1383 C C . PHE A 1 181 ? -22.106 4.985 35.779 1.00 82.56 181 PHE A C 1
ATOM 1385 O O . PHE A 1 181 ? -22.907 4.298 35.125 1.00 82.56 181 PHE A O 1
ATOM 1392 N N . PRO A 1 182 ? -21.752 6.220 35.367 1.00 80.81 182 PRO A N 1
ATOM 1393 C CA . PRO A 1 182 ? -22.327 6.851 34.181 1.00 80.81 182 PRO A CA 1
ATOM 1394 C C . PRO A 1 182 ? -22.187 5.987 32.920 1.00 80.81 182 PRO A C 1
ATOM 1396 O O . PRO A 1 182 ? -21.115 5.453 32.638 1.00 80.81 182 PRO A O 1
ATOM 1399 N N . GLN A 1 183 ? -23.259 5.896 32.125 1.00 79.81 183 GLN A N 1
ATOM 1400 C CA . GLN A 1 183 ? -23.299 5.077 30.902 1.00 79.81 183 GLN A CA 1
ATOM 1401 C C . GLN A 1 183 ? -22.194 5.451 29.903 1.00 79.81 183 GLN A C 1
ATOM 1403 O O . GLN A 1 183 ? -21.618 4.574 29.271 1.00 79.81 183 GLN A O 1
ATOM 1408 N N . ILE A 1 184 ? -21.851 6.738 29.798 1.00 79.81 184 ILE A N 1
ATOM 1409 C CA . ILE A 1 184 ? -20.773 7.210 28.916 1.00 79.81 184 ILE A CA 1
ATOM 1410 C C . ILE A 1 184 ? -19.424 6.622 29.350 1.00 79.81 184 ILE A C 1
ATOM 1412 O O . ILE A 1 184 ? -18.682 6.119 28.515 1.00 79.81 184 ILE A O 1
ATOM 1416 N N . SER A 1 185 ? -19.125 6.609 30.652 1.00 83.94 185 SER A N 1
ATOM 1417 C CA . SER A 1 185 ? -17.890 6.012 31.172 1.00 83.94 185 SER A CA 1
ATOM 1418 C C . SER A 1 185 ? -17.821 4.505 30.901 1.00 83.94 185 SER A C 1
ATOM 1420 O O . SER A 1 185 ? -16.741 3.989 30.629 1.00 83.94 185 SER A O 1
ATOM 1422 N N . LEU A 1 186 ? -18.963 3.801 30.920 1.00 86.25 186 LEU A N 1
ATOM 1423 C CA . LEU A 1 186 ? -19.033 2.375 30.563 1.00 86.25 186 LEU A CA 1
ATOM 1424 C C . LEU A 1 186 ? -18.668 2.163 29.099 1.00 86.25 186 LEU A C 1
ATOM 1426 O O . LEU A 1 186 ? -17.858 1.294 28.795 1.00 86.25 186 LEU A O 1
ATOM 1430 N N . VAL A 1 187 ? -19.250 2.970 28.214 1.00 88.06 187 VAL A N 1
ATOM 1431 C CA . VAL A 1 187 ? -18.994 2.904 26.774 1.00 88.06 187 VAL A CA 1
ATOM 1432 C C . VAL A 1 187 ? -17.530 3.225 26.464 1.00 88.06 187 VAL A C 1
ATOM 1434 O O . VAL A 1 187 ? -16.914 2.508 25.684 1.00 88.06 187 VAL A O 1
ATOM 1437 N N . VAL A 1 188 ? -16.936 4.220 27.132 1.00 89.50 188 VAL A N 1
ATOM 1438 C CA . VAL A 1 188 ? -15.509 4.558 26.983 1.00 89.50 188 VAL A CA 1
ATOM 1439 C C . VAL A 1 188 ? -14.603 3.411 27.442 1.00 89.50 188 VAL A C 1
ATOM 1441 O O . VAL A 1 188 ? -13.692 3.032 26.711 1.00 89.50 188 VAL A O 1
ATOM 1444 N N . LEU A 1 189 ? -14.854 2.819 28.616 1.00 91.88 189 LEU A N 1
ATOM 1445 C CA . LEU A 1 189 ? -14.073 1.673 29.106 1.00 91.88 189 LEU A CA 1
ATOM 1446 C C . LEU A 1 189 ? -14.229 0.446 28.200 1.00 91.88 189 LEU A C 1
ATOM 1448 O O . LEU A 1 189 ? -13.247 -0.232 27.907 1.00 91.88 189 LEU A O 1
ATOM 1452 N N . PHE A 1 190 ? -15.449 0.180 27.726 1.00 92.56 190 PHE A N 1
ATOM 1453 C CA . PHE A 1 190 ? -15.718 -0.889 26.769 1.00 92.56 190 PHE A CA 1
ATOM 1454 C C . PHE A 1 190 ? -14.967 -0.668 25.450 1.00 92.56 190 PHE A C 1
ATOM 1456 O O . PHE A 1 190 ? -14.335 -1.601 24.953 1.00 92.56 190 PHE A O 1
ATOM 1463 N N . ALA A 1 191 ? -14.985 0.555 24.913 1.00 93.81 191 ALA A N 1
ATOM 1464 C CA . ALA A 1 191 ? -14.259 0.911 23.699 1.00 93.81 191 ALA A CA 1
ATOM 1465 C C . ALA A 1 191 ? -12.740 0.793 23.882 1.00 93.81 191 ALA A C 1
ATOM 1467 O O . ALA A 1 191 ? -12.070 0.294 22.987 1.00 93.81 191 ALA A O 1
ATOM 1468 N N . ALA A 1 192 ? -12.196 1.175 25.042 1.00 93.94 192 ALA A N 1
ATOM 1469 C CA . ALA A 1 192 ? -10.769 1.034 25.341 1.00 93.94 192 ALA A CA 1
ATOM 1470 C C . ALA A 1 192 ? -10.335 -0.439 25.395 1.00 93.94 192 ALA A C 1
ATOM 1472 O O . ALA A 1 192 ? -9.402 -0.831 24.699 1.00 93.94 192 ALA A O 1
ATOM 1473 N N . ILE A 1 193 ? -11.042 -1.274 26.167 1.00 94.88 193 ILE A N 1
ATOM 1474 C CA . ILE A 1 193 ? -10.726 -2.707 26.295 1.00 94.88 193 ILE A CA 1
ATOM 1475 C C . ILE A 1 193 ? -10.884 -3.419 24.945 1.00 94.88 193 ILE A C 1
ATOM 1477 O O . ILE A 1 193 ? -10.033 -4.222 24.565 1.00 94.88 193 ILE A O 1
ATOM 1481 N N . THR A 1 194 ? -11.950 -3.104 24.204 1.00 94.69 194 THR A N 1
ATOM 1482 C CA . THR A 1 194 ? -12.198 -3.694 22.882 1.00 94.69 194 THR A CA 1
ATOM 1483 C C . THR A 1 194 ? -11.184 -3.214 21.858 1.00 94.69 194 THR A C 1
ATOM 1485 O O . THR A 1 194 ? -10.670 -4.048 21.130 1.00 94.69 194 THR A O 1
ATOM 1488 N N . GLY A 1 195 ? -10.820 -1.930 21.859 1.00 94.31 195 GLY A N 1
ATOM 1489 C CA . GLY A 1 195 ? -9.796 -1.373 20.976 1.00 94.31 195 GLY A CA 1
ATOM 1490 C C . GLY A 1 195 ? -8.437 -2.049 21.148 1.00 94.31 195 GLY A C 1
ATOM 1491 O O . GLY A 1 195 ? -7.821 -2.419 20.152 1.00 94.31 195 GLY A O 1
ATOM 1492 N N . ILE A 1 196 ? -7.993 -2.270 22.395 1.00 94.19 196 ILE A N 1
ATOM 1493 C CA . ILE A 1 196 ? -6.734 -2.984 22.689 1.00 94.19 196 ILE A CA 1
ATOM 1494 C C . ILE A 1 196 ? -6.797 -4.413 22.145 1.00 94.19 196 ILE A C 1
ATOM 1496 O O . ILE A 1 196 ? -5.874 -4.865 21.470 1.00 94.19 196 ILE A O 1
ATOM 1500 N N . PHE A 1 197 ? -7.895 -5.122 22.421 1.00 93.81 197 PHE A N 1
ATOM 1501 C CA . PHE A 1 197 ? -8.083 -6.489 21.946 1.00 93.81 197 PHE A CA 1
ATOM 1502 C C . PHE A 1 197 ? -8.089 -6.567 20.415 1.00 93.81 197 PHE A C 1
ATOM 1504 O O . PHE A 1 197 ? -7.348 -7.365 19.844 1.00 93.81 197 PHE A O 1
ATOM 1511 N N . THR A 1 198 ? -8.872 -5.720 19.743 1.00 93.06 198 THR A N 1
ATOM 1512 C CA . THR A 1 198 ? -8.959 -5.713 18.279 1.00 93.06 198 THR A CA 1
ATOM 1513 C C . THR A 1 198 ? -7.639 -5.318 17.633 1.00 93.06 198 THR A C 1
ATOM 1515 O O . THR A 1 198 ? -7.271 -5.938 16.644 1.00 93.06 198 THR A O 1
ATOM 1518 N N . ALA A 1 199 ? -6.898 -4.359 18.202 1.00 93.25 199 ALA A N 1
ATOM 1519 C CA . ALA A 1 199 ? -5.575 -3.983 17.704 1.00 93.25 199 ALA A CA 1
ATOM 1520 C C . ALA A 1 199 ? -4.607 -5.172 17.770 1.00 93.25 199 ALA A C 1
ATOM 1522 O O . ALA A 1 199 ? -3.974 -5.504 16.773 1.00 93.25 199 ALA A O 1
ATOM 1523 N N . ALA A 1 200 ? -4.555 -5.868 18.911 1.00 92.50 200 ALA A N 1
ATOM 1524 C CA . ALA A 1 200 ? -3.693 -7.036 19.085 1.00 92.50 200 ALA A CA 1
ATOM 1525 C C . ALA A 1 200 ? -4.040 -8.183 18.120 1.00 92.50 200 ALA A C 1
ATOM 1527 O O . ALA A 1 200 ? -3.144 -8.861 17.622 1.00 92.50 200 ALA A O 1
ATOM 1528 N N . VAL A 1 201 ? -5.332 -8.405 17.848 1.00 91.56 201 VAL A N 1
ATOM 1529 C CA . VAL A 1 201 ? -5.777 -9.399 16.859 1.00 91.56 201 VAL A CA 1
ATOM 1530 C C . VAL A 1 201 ? -5.380 -8.964 15.446 1.00 91.56 201 VAL A C 1
ATOM 1532 O O . VAL A 1 201 ? -4.762 -9.749 14.737 1.00 91.56 201 VAL A O 1
ATOM 1535 N N . ILE A 1 202 ? -5.670 -7.723 15.047 1.00 92.38 202 ILE A N 1
ATOM 1536 C CA . ILE A 1 202 ? -5.356 -7.220 13.701 1.00 92.38 202 ILE A CA 1
ATOM 1537 C C . ILE A 1 202 ? -3.862 -7.299 13.418 1.00 92.38 202 ILE A C 1
ATOM 1539 O O . ILE A 1 202 ? -3.494 -7.872 12.402 1.00 92.38 202 ILE A O 1
ATOM 1543 N N . ILE A 1 203 ? -3.010 -6.800 14.316 1.00 91.44 203 ILE A N 1
ATOM 1544 C CA . ILE A 1 203 ? -1.554 -6.799 14.110 1.00 91.44 203 ILE A CA 1
ATOM 1545 C C . ILE A 1 203 ? -1.042 -8.233 13.935 1.00 91.44 203 ILE A C 1
ATOM 1547 O O . ILE A 1 203 ? -0.344 -8.525 12.972 1.00 91.44 203 ILE A O 1
ATOM 1551 N N . LYS A 1 204 ? -1.457 -9.156 14.812 1.00 91.25 204 LYS A N 1
ATOM 1552 C CA . LYS A 1 204 ? -1.010 -10.553 14.751 1.00 91.25 204 LYS A CA 1
ATOM 1553 C C . LYS A 1 204 ? -1.447 -11.263 13.466 1.00 91.25 204 LYS A C 1
ATOM 1555 O O . LYS A 1 204 ? -0.647 -11.960 12.857 1.00 91.25 204 LYS A O 1
ATOM 1560 N N . TYR A 1 205 ? -2.724 -11.165 13.094 1.00 91.00 205 TYR A N 1
ATOM 1561 C CA . TYR A 1 205 ? -3.242 -11.911 11.941 1.00 91.00 205 TYR A CA 1
ATOM 1562 C C . TYR A 1 205 ? -2.931 -11.230 10.604 1.00 91.00 205 TYR A C 1
ATOM 1564 O O . TYR A 1 205 ? -2.858 -11.928 9.597 1.00 91.00 205 TYR A O 1
ATOM 1572 N N . SER A 1 206 ? -2.688 -9.915 10.591 1.00 91.06 206 SER A N 1
ATOM 1573 C CA . SER A 1 206 ? -2.184 -9.222 9.396 1.00 91.06 206 SER A CA 1
ATOM 1574 C C . SER A 1 206 ? -0.726 -9.595 9.125 1.00 91.06 206 SER A C 1
ATOM 1576 O O . SER A 1 206 ? -0.416 -9.909 7.986 1.00 91.06 206 SER A O 1
ATOM 1578 N N . ASP A 1 207 ? 0.119 -9.706 10.160 1.00 89.25 207 ASP A N 1
ATOM 1579 C CA . ASP A 1 207 ? 1.504 -10.196 10.025 1.00 89.25 207 ASP A CA 1
ATOM 1580 C C . ASP A 1 207 ? 1.564 -11.642 9.497 1.00 89.25 207 ASP A C 1
ATOM 1582 O O . ASP A 1 207 ? 2.351 -11.962 8.608 1.00 89.25 207 ASP A O 1
ATOM 1586 N N . LEU A 1 208 ? 0.675 -12.520 9.982 1.00 89.50 208 LEU A N 1
ATOM 1587 C CA . LEU A 1 208 ? 0.556 -13.886 9.456 1.00 89.50 208 LEU A CA 1
ATOM 1588 C C . LEU A 1 208 ? 0.135 -13.904 7.981 1.00 89.50 208 LEU A C 1
ATOM 1590 O O . LEU A 1 208 ? 0.695 -14.672 7.204 1.00 89.50 208 LEU A O 1
ATOM 1594 N N . ARG A 1 209 ? -0.831 -13.064 7.590 1.00 88.75 209 ARG A N 1
ATOM 1595 C CA . ARG A 1 209 ? -1.248 -12.931 6.188 1.00 88.75 209 ARG A CA 1
ATOM 1596 C C . ARG A 1 209 ? -0.115 -12.391 5.320 1.00 88.75 209 ARG A C 1
ATOM 1598 O O . ARG A 1 209 ? 0.115 -12.900 4.230 1.00 88.75 209 ARG A O 1
ATOM 1605 N N . GLU A 1 210 ? 0.593 -11.379 5.805 1.00 87.69 210 GLU A N 1
ATOM 1606 C CA . GLU A 1 210 ? 1.744 -10.797 5.123 1.00 87.69 210 GLU A CA 1
ATOM 1607 C C . GLU A 1 210 ? 2.845 -11.841 4.907 1.00 87.69 210 GLU A C 1
ATOM 1609 O O . GLU A 1 210 ? 3.368 -11.934 3.804 1.00 87.69 210 GLU A O 1
ATOM 1614 N N . ASN A 1 211 ? 3.128 -12.700 5.894 1.00 90.56 211 ASN A N 1
ATOM 1615 C CA . ASN A 1 211 ? 4.083 -13.803 5.738 1.00 90.56 211 ASN A CA 1
ATOM 1616 C C . ASN A 1 211 ? 3.715 -14.747 4.590 1.00 90.56 211 ASN A C 1
ATOM 1618 O O . ASN A 1 211 ? 4.586 -15.127 3.812 1.00 90.56 211 ASN A O 1
ATOM 1622 N N . GLU A 1 212 ? 2.444 -15.133 4.469 1.00 89.38 212 GLU A N 1
ATOM 1623 C CA . GLU A 1 212 ? 1.996 -15.996 3.370 1.00 89.38 212 GLU A CA 1
ATOM 1624 C C . GLU A 1 212 ? 2.052 -15.270 2.018 1.00 89.38 212 GLU A C 1
ATOM 1626 O O . GLU A 1 212 ? 2.521 -15.841 1.033 1.00 89.38 212 GLU A O 1
ATOM 1631 N N . ASN A 1 213 ? 1.676 -13.989 1.975 1.00 86.50 213 ASN A N 1
ATOM 1632 C CA . ASN A 1 213 ? 1.797 -13.170 0.768 1.00 86.50 213 ASN A CA 1
ATOM 1633 C C . ASN A 1 213 ? 3.260 -13.018 0.324 1.00 86.50 213 ASN A C 1
ATOM 1635 O O . ASN A 1 213 ? 3.549 -13.128 -0.866 1.00 86.50 213 ASN A O 1
ATOM 1639 N N . LEU A 1 214 ? 4.187 -12.816 1.266 1.00 88.00 214 LEU A N 1
ATOM 1640 C CA . LEU A 1 214 ? 5.620 -12.724 0.991 1.00 88.00 214 LEU A CA 1
ATOM 1641 C C . LEU A 1 214 ? 6.183 -14.042 0.453 1.00 88.00 214 LEU A C 1
ATOM 1643 O O . LEU A 1 214 ? 7.028 -14.003 -0.433 1.00 88.00 214 LEU A O 1
ATOM 1647 N N . LYS A 1 215 ? 5.700 -15.205 0.912 1.00 90.12 215 LYS A N 1
ATOM 1648 C CA . LYS A 1 215 ? 6.100 -16.506 0.339 1.00 90.12 215 LYS A CA 1
ATOM 1649 C C . LYS A 1 215 ? 5.648 -16.658 -1.109 1.00 90.12 215 LYS A C 1
ATOM 1651 O O . LYS A 1 215 ? 6.445 -17.064 -1.948 1.00 90.12 215 LYS A O 1
ATOM 1656 N N . VAL A 1 216 ? 4.392 -16.316 -1.413 1.00 85.62 216 VAL A N 1
ATOM 1657 C CA . VAL A 1 216 ? 3.874 -16.344 -2.794 1.00 85.62 216 VAL A CA 1
ATOM 1658 C C . VAL A 1 216 ? 4.680 -15.390 -3.673 1.00 85.62 216 VAL A C 1
ATOM 1660 O O . VAL A 1 216 ? 5.113 -15.758 -4.761 1.00 85.62 216 VAL A O 1
ATOM 1663 N N . MET A 1 217 ? 4.946 -14.187 -3.166 1.00 82.56 217 MET A N 1
ATOM 1664 C CA . MET A 1 217 ? 5.760 -13.192 -3.852 1.00 82.56 217 MET A CA 1
ATOM 1665 C C . MET A 1 217 ? 7.206 -13.658 -4.050 1.00 82.56 217 MET A C 1
ATOM 1667 O O . MET A 1 217 ? 7.764 -13.412 -5.111 1.00 82.56 217 MET A O 1
ATOM 1671 N N . ALA A 1 218 ? 7.798 -14.361 -3.082 1.00 87.06 218 ALA A N 1
ATOM 1672 C CA . ALA A 1 218 ? 9.140 -14.922 -3.198 1.00 87.06 218 ALA A CA 1
ATOM 1673 C C . ALA A 1 218 ? 9.246 -15.932 -4.339 1.00 87.06 218 ALA A C 1
ATOM 1675 O O . ALA A 1 218 ? 10.216 -15.884 -5.084 1.00 87.06 218 ALA A O 1
ATOM 1676 N N . VAL A 1 219 ? 8.234 -16.778 -4.540 1.00 84.69 219 VAL A N 1
ATOM 1677 C CA . VAL A 1 219 ? 8.199 -17.707 -5.680 1.00 84.69 219 VAL A CA 1
ATOM 1678 C C . VAL A 1 219 ? 8.126 -16.942 -7.005 1.00 84.69 219 VAL A C 1
ATOM 1680 O O . VAL A 1 219 ? 8.900 -17.220 -7.920 1.00 84.69 219 VAL A O 1
ATOM 1683 N N . THR A 1 220 ? 7.252 -15.936 -7.098 1.00 78.75 220 THR A N 1
ATOM 1684 C CA . THR A 1 220 ? 7.126 -15.104 -8.306 1.00 78.75 220 THR A CA 1
ATOM 1685 C C . THR A 1 220 ? 8.405 -14.321 -8.603 1.00 78.75 220 THR A C 1
ATOM 1687 O O . THR A 1 220 ? 8.830 -14.262 -9.749 1.00 78.75 220 THR A O 1
ATOM 1690 N N . LEU A 1 221 ? 9.037 -13.736 -7.581 1.00 78.25 221 LEU A N 1
ATOM 1691 C CA . LEU A 1 221 ? 10.267 -12.956 -7.723 1.00 78.25 221 LEU A CA 1
ATOM 1692 C C . LEU A 1 221 ? 11.498 -13.830 -7.938 1.00 78.25 221 LEU A C 1
ATOM 1694 O O . LEU A 1 221 ? 12.456 -13.349 -8.531 1.00 78.25 221 LEU A O 1
ATOM 1698 N N . ALA A 1 222 ? 11.509 -15.073 -7.456 1.00 78.69 222 ALA A N 1
ATOM 1699 C CA . ALA A 1 222 ? 12.599 -16.007 -7.709 1.00 78.69 222 ALA A CA 1
ATOM 1700 C C . ALA A 1 222 ? 12.641 -16.434 -9.177 1.00 78.69 222 ALA A C 1
ATOM 1702 O O . ALA A 1 222 ? 13.737 -16.567 -9.716 1.00 78.69 222 ALA A O 1
ATOM 1703 N N . SER A 1 223 ? 11.481 -16.558 -9.834 1.00 77.06 223 SER A N 1
ATOM 1704 C CA . SER A 1 223 ? 11.419 -16.792 -11.278 1.00 77.06 223 SER A CA 1
ATOM 1705 C C . SER A 1 223 ? 12.140 -15.674 -12.040 1.00 77.06 223 SER A C 1
ATOM 1707 O O . SER A 1 223 ? 11.973 -14.484 -11.759 1.00 77.06 223 SER A O 1
ATOM 1709 N N . ASP A 1 224 ? 12.989 -16.070 -12.985 1.00 75.56 224 ASP A N 1
ATOM 1710 C CA . ASP A 1 224 ? 13.716 -15.151 -13.864 1.00 75.56 224 ASP A CA 1
ATOM 1711 C C . ASP A 1 224 ? 12.946 -14.856 -15.163 1.00 75.56 224 ASP A C 1
ATOM 1713 O O . ASP A 1 224 ? 13.334 -13.961 -15.921 1.00 75.56 224 ASP A O 1
ATOM 1717 N N . ASN A 1 225 ? 11.825 -15.547 -15.392 1.00 76.19 225 ASN A N 1
ATOM 1718 C CA . ASN A 1 225 ? 10.983 -15.386 -16.569 1.00 76.19 225 ASN A CA 1
ATOM 1719 C C . ASN A 1 225 ? 10.446 -13.952 -16.682 1.00 76.19 225 ASN A C 1
ATOM 1721 O O . ASN A 1 225 ? 10.170 -13.254 -15.701 1.00 76.19 225 ASN A O 1
ATOM 1725 N N . ASP A 1 226 ? 10.284 -13.509 -17.920 1.00 78.31 226 ASP A N 1
ATOM 1726 C CA . ASP A 1 226 ? 9.633 -12.253 -18.260 1.00 78.31 226 ASP A CA 1
ATOM 1727 C C . ASP A 1 226 ? 8.336 -12.562 -19.013 1.00 78.31 226 ASP A C 1
ATOM 1729 O O . ASP A 1 226 ? 8.384 -12.785 -20.224 1.00 78.31 226 ASP A O 1
ATOM 1733 N N . PRO A 1 227 ? 7.177 -12.580 -18.332 1.00 76.75 227 PRO A N 1
ATOM 1734 C CA . PRO A 1 227 ? 5.919 -12.966 -18.961 1.00 76.75 227 PRO A CA 1
ATOM 1735 C C . PRO A 1 227 ? 5.524 -12.018 -20.101 1.00 76.75 227 PRO A C 1
ATOM 1737 O O . PRO A 1 227 ? 4.855 -12.437 -21.045 1.00 76.75 227 PRO A O 1
ATOM 1740 N N . VAL A 1 228 ? 5.954 -10.750 -20.045 1.00 76.19 228 VAL A N 1
ATOM 1741 C CA . VAL A 1 228 ? 5.719 -9.786 -21.126 1.00 76.19 228 VAL A CA 1
ATOM 1742 C C . VAL A 1 228 ? 6.582 -10.147 -22.329 1.00 76.19 228 VAL A C 1
ATOM 1744 O O . VAL A 1 228 ? 6.060 -10.230 -23.440 1.00 76.19 228 VAL A O 1
ATOM 1747 N N . ALA A 1 229 ? 7.870 -10.430 -22.118 1.00 84.44 229 ALA A N 1
ATOM 1748 C CA . ALA A 1 229 ? 8.747 -10.868 -23.199 1.00 84.44 229 ALA A CA 1
ATOM 1749 C C . ALA A 1 229 ? 8.259 -12.181 -23.828 1.00 84.44 229 ALA A C 1
ATOM 1751 O O . ALA A 1 229 ? 8.186 -12.261 -25.048 1.00 84.44 229 ALA A O 1
ATOM 1752 N N . GLU A 1 230 ? 7.860 -13.180 -23.033 1.00 87.62 230 GLU A N 1
ATOM 1753 C CA . GLU A 1 230 ? 7.324 -14.446 -23.554 1.00 87.62 230 GLU A CA 1
ATOM 1754 C C . GLU A 1 230 ? 6.068 -14.223 -24.406 1.00 87.62 230 GLU A C 1
ATOM 1756 O O . GLU A 1 230 ? 5.961 -14.780 -25.499 1.00 87.62 230 GLU A O 1
ATOM 1761 N N . SER A 1 231 ? 5.153 -13.357 -23.957 1.00 83.81 231 SER A N 1
ATOM 1762 C CA . SER A 1 231 ? 3.976 -12.977 -24.746 1.00 83.81 231 SER A CA 1
ATOM 1763 C C . SER A 1 231 ? 4.368 -12.323 -26.072 1.00 83.81 231 SER A C 1
ATOM 1765 O O . SER A 1 231 ? 3.801 -12.662 -27.108 1.00 83.81 231 SER A O 1
ATOM 1767 N N . LEU A 1 232 ? 5.350 -11.418 -26.064 1.00 85.19 232 LEU A N 1
ATOM 1768 C CA . LEU A 1 232 ? 5.835 -10.765 -27.281 1.00 85.19 232 LEU A CA 1
ATOM 1769 C C . LEU A 1 232 ? 6.540 -11.751 -28.223 1.00 85.19 232 LEU A C 1
ATOM 1771 O O . LEU A 1 232 ? 6.386 -11.637 -29.435 1.00 85.19 232 LEU A O 1
ATOM 1775 N N . LEU A 1 233 ? 7.272 -12.744 -27.702 1.00 91.88 233 LEU A N 1
ATOM 1776 C CA . LEU A 1 233 ? 7.891 -13.800 -28.517 1.00 91.88 233 LEU A CA 1
ATOM 1777 C C . LEU A 1 233 ? 6.849 -14.679 -29.210 1.00 91.88 233 LEU A C 1
ATOM 1779 O O . LEU A 1 233 ? 7.078 -15.096 -30.346 1.00 91.88 233 LEU A O 1
ATOM 1783 N N . ILE A 1 234 ? 5.713 -14.945 -28.555 1.00 89.94 234 ILE A N 1
ATOM 1784 C CA . ILE A 1 234 ? 4.596 -15.696 -29.147 1.00 89.94 234 ILE A CA 1
ATOM 1785 C C . ILE A 1 234 ? 4.047 -14.973 -30.378 1.00 89.94 234 ILE A C 1
ATOM 1787 O O . ILE A 1 234 ? 3.841 -15.606 -31.416 1.00 89.94 234 ILE A O 1
ATOM 1791 N N . ASP A 1 235 ? 3.872 -13.656 -30.287 1.00 87.00 235 ASP A N 1
ATOM 1792 C CA . ASP A 1 235 ? 3.386 -12.843 -31.404 1.00 87.00 235 ASP A CA 1
ATOM 1793 C C . ASP A 1 235 ? 4.459 -12.644 -32.492 1.00 87.00 235 ASP A C 1
ATOM 1795 O O . ASP A 1 235 ? 4.145 -12.603 -33.685 1.00 87.00 235 ASP A O 1
ATOM 1799 N N . LEU A 1 236 ? 5.735 -12.566 -32.098 1.00 90.44 236 LEU A N 1
ATOM 1800 C CA . LEU A 1 236 ? 6.878 -12.330 -32.985 1.00 90.44 236 LEU A CA 1
ATOM 1801 C C . LEU A 1 236 ? 7.272 -13.565 -33.810 1.00 90.44 236 LEU A C 1
ATOM 1803 O O . LEU A 1 236 ? 7.643 -13.441 -34.981 1.00 90.44 236 LEU A O 1
ATOM 1807 N N . TRP A 1 237 ? 7.189 -14.762 -33.221 1.00 94.50 237 TRP A N 1
ATOM 1808 C CA . TRP A 1 237 ? 7.620 -16.015 -33.845 1.00 94.50 237 TRP A CA 1
ATOM 1809 C C . TRP A 1 237 ? 7.059 -16.257 -35.261 1.00 94.50 237 TRP A C 1
ATOM 1811 O O . TRP A 1 237 ? 7.865 -16.469 -36.171 1.00 94.50 237 TRP A O 1
ATOM 1821 N N . PRO A 1 238 ? 5.733 -16.188 -35.514 1.00 92.88 238 PRO A N 1
ATOM 1822 C CA . PRO A 1 238 ? 5.189 -16.462 -36.846 1.00 92.88 238 PRO A CA 1
ATOM 1823 C C . PRO A 1 238 ? 5.641 -15.451 -37.909 1.00 92.88 238 PRO A C 1
ATOM 1825 O O . PRO A 1 238 ? 5.610 -15.777 -39.099 1.00 92.88 238 PRO A O 1
ATOM 1828 N N . VAL A 1 239 ? 6.040 -14.242 -37.497 1.00 92.88 239 VAL A N 1
ATOM 1829 C CA . VAL A 1 239 ? 6.548 -13.195 -38.393 1.00 92.88 239 VAL A CA 1
ATOM 1830 C C . VAL A 1 239 ? 7.995 -13.494 -38.784 1.00 92.88 239 VAL A C 1
ATOM 1832 O O . VAL A 1 239 ? 8.298 -13.509 -39.974 1.00 92.88 239 VAL A O 1
ATOM 1835 N N . ILE A 1 240 ? 8.858 -13.806 -37.808 1.00 94.12 240 ILE A N 1
ATOM 1836 C CA . ILE A 1 240 ? 10.272 -14.134 -38.056 1.00 94.12 240 ILE A CA 1
ATOM 1837 C C . ILE A 1 240 ? 10.411 -15.436 -38.855 1.00 94.12 240 ILE A C 1
ATOM 1839 O O . ILE A 1 240 ? 11.195 -15.497 -39.800 1.00 94.12 240 ILE A O 1
ATOM 1843 N N . GLU A 1 241 ? 9.655 -16.479 -38.496 1.00 93.44 241 GLU A N 1
ATOM 1844 C CA . GLU A 1 241 ? 9.756 -17.800 -39.133 1.00 93.44 241 GLU A CA 1
ATOM 1845 C C . GLU A 1 241 ? 9.394 -17.759 -40.629 1.00 93.44 241 GLU A C 1
ATOM 1847 O O . GLU A 1 241 ? 9.986 -18.477 -41.434 1.00 93.44 241 GLU A O 1
ATOM 1852 N N . ASN A 1 242 ? 8.453 -16.892 -41.019 1.00 93.25 242 ASN A N 1
ATOM 1853 C CA . ASN A 1 242 ? 7.969 -16.775 -42.398 1.00 93.25 242 ASN A CA 1
ATOM 1854 C C . ASN A 1 242 ? 8.611 -15.624 -43.191 1.00 93.25 242 ASN A C 1
ATOM 1856 O O . ASN A 1 242 ? 8.123 -15.267 -44.270 1.00 93.25 242 ASN A O 1
ATOM 1860 N N . ASP A 1 243 ? 9.694 -15.033 -42.691 1.00 95.50 243 ASP A N 1
ATOM 1861 C CA . ASP A 1 243 ? 10.333 -13.902 -43.348 1.00 95.50 243 ASP A CA 1
ATOM 1862 C C . ASP A 1 243 ? 11.172 -14.317 -44.568 1.00 95.50 243 ASP A C 1
ATOM 1864 O O . ASP A 1 243 ? 12.272 -14.873 -44.478 1.00 95.50 243 ASP A O 1
ATOM 1868 N N . SER A 1 244 ? 10.663 -13.965 -45.748 1.00 93.31 244 SER A N 1
ATOM 1869 C CA . SER A 1 244 ? 11.339 -14.199 -47.026 1.00 93.31 244 SER A CA 1
ATOM 1870 C C . SER A 1 244 ? 12.658 -13.432 -47.203 1.00 93.31 244 SER A C 1
ATOM 1872 O O . SER A 1 244 ? 13.557 -13.938 -47.879 1.00 93.31 244 SER A O 1
ATOM 1874 N N . LEU A 1 245 ? 12.805 -12.237 -46.616 1.00 94.50 245 LEU A N 1
ATOM 1875 C CA . LEU A 1 245 ? 14.037 -11.448 -46.695 1.00 94.50 245 LEU A CA 1
ATOM 1876 C C . LEU A 1 245 ? 15.116 -12.068 -45.816 1.00 94.50 245 LEU A C 1
ATOM 1878 O O . LEU A 1 245 ? 16.233 -12.271 -46.294 1.00 94.50 245 LEU A O 1
ATOM 1882 N N . LEU A 1 246 ? 14.774 -12.434 -44.579 1.00 93.81 246 LEU A N 1
ATOM 1883 C CA . LEU A 1 246 ? 15.690 -13.143 -43.688 1.00 93.81 246 LEU A CA 1
ATOM 1884 C C . LEU A 1 246 ? 16.126 -14.476 -44.307 1.00 93.81 246 LEU A C 1
ATOM 1886 O O . LEU A 1 246 ? 17.323 -14.757 -44.376 1.00 93.81 246 LEU A O 1
ATOM 1890 N N . SER A 1 247 ? 15.183 -15.248 -44.862 1.00 92.31 247 SER A N 1
ATOM 1891 C CA . SER A 1 247 ? 15.503 -16.488 -45.578 1.00 92.31 247 SER A CA 1
ATOM 1892 C C . SER A 1 247 ? 16.454 -16.252 -46.755 1.00 92.31 247 SER A C 1
ATOM 1894 O O . SER A 1 247 ? 17.368 -17.048 -46.955 1.00 92.31 247 SER A O 1
ATOM 1896 N N . ALA A 1 248 ? 16.281 -15.170 -47.520 1.00 92.12 248 ALA A N 1
ATOM 1897 C CA . ALA A 1 248 ? 17.176 -14.830 -48.627 1.00 92.12 248 ALA A CA 1
ATOM 1898 C C . ALA A 1 248 ? 18.569 -14.383 -48.148 1.00 92.12 248 ALA A C 1
ATOM 1900 O O . ALA A 1 248 ? 19.570 -14.675 -48.801 1.00 92.12 248 ALA A O 1
ATOM 1901 N N . MET A 1 249 ? 18.667 -13.700 -47.002 1.00 92.75 249 MET A N 1
ATOM 1902 C CA . MET A 1 249 ? 19.960 -13.357 -46.393 1.00 92.75 249 MET A CA 1
ATOM 1903 C C . MET A 1 249 ? 20.717 -14.601 -45.907 1.00 92.75 249 MET A C 1
ATOM 1905 O O . MET A 1 249 ? 21.951 -14.615 -45.950 1.00 92.75 249 MET A O 1
ATOM 1909 N N . MET A 1 250 ? 19.981 -15.632 -45.479 1.00 92.94 250 MET A N 1
ATOM 1910 C CA . MET A 1 250 ? 20.509 -16.910 -44.994 1.00 92.94 250 MET A CA 1
ATOM 1911 C C . MET A 1 250 ? 20.812 -17.925 -46.112 1.00 92.94 250 MET A C 1
ATOM 1913 O O . MET A 1 250 ? 21.456 -18.941 -45.844 1.00 92.94 250 MET A O 1
ATOM 1917 N N . ASP A 1 251 ? 20.419 -17.655 -47.361 1.00 90.88 251 ASP A N 1
ATOM 1918 C CA . ASP A 1 251 ? 20.676 -18.497 -48.541 1.00 90.88 251 ASP A CA 1
ATOM 1919 C C . ASP A 1 251 ? 22.100 -18.288 -49.103 1.00 90.88 251 ASP A C 1
ATOM 1921 O O . ASP A 1 251 ? 22.315 -17.772 -50.203 1.00 90.88 251 ASP A O 1
ATOM 1925 N N . LYS A 1 252 ? 23.116 -18.626 -48.297 1.00 88.06 252 LYS A N 1
ATOM 1926 C CA . LYS A 1 252 ? 24.542 -18.477 -48.640 1.00 88.06 252 LYS A CA 1
ATOM 1927 C C . LYS A 1 252 ? 25.366 -19.683 -48.197 1.00 88.06 252 LYS A C 1
ATOM 1929 O O . LYS A 1 252 ? 25.148 -20.236 -47.127 1.00 88.06 252 LYS A O 1
ATOM 1934 N N . GLU A 1 253 ? 26.379 -20.047 -48.982 1.00 84.81 253 GLU A N 1
ATOM 1935 C CA . GLU A 1 253 ? 27.299 -21.147 -48.646 1.00 84.81 253 GLU A CA 1
ATOM 1936 C C . GLU A 1 253 ? 28.318 -20.758 -47.550 1.00 84.81 253 GLU A C 1
ATOM 1938 O O . GLU A 1 253 ? 28.647 -21.555 -46.666 1.00 84.81 253 GLU A O 1
ATOM 1943 N N . LEU A 1 254 ? 28.813 -19.514 -47.579 1.00 84.56 254 LEU A N 1
ATOM 1944 C CA . LEU A 1 254 ? 29.715 -18.939 -46.577 1.00 84.56 254 LEU A CA 1
ATOM 1945 C C . LEU A 1 254 ? 29.269 -17.522 -46.200 1.00 84.56 254 LEU A C 1
ATOM 1947 O O . LEU A 1 254 ? 28.885 -16.738 -47.067 1.00 84.56 254 LEU A O 1
ATOM 1951 N N . PHE A 1 255 ? 29.410 -17.179 -44.919 1.00 87.94 255 PHE A N 1
ATOM 1952 C CA . PHE A 1 255 ? 29.108 -15.852 -44.386 1.00 87.94 255 PHE A CA 1
ATOM 1953 C C . PHE A 1 255 ? 30.401 -15.089 -44.092 1.00 87.94 255 PHE A C 1
ATOM 1955 O O . PHE A 1 255 ? 31.259 -15.558 -43.342 1.00 87.94 255 PHE A O 1
ATOM 1962 N N . SER A 1 256 ? 30.548 -13.897 -44.669 1.00 89.19 256 SER A N 1
ATOM 1963 C CA . SER A 1 256 ? 31.584 -12.946 -44.265 1.00 89.19 256 SER A CA 1
ATOM 1964 C C . SER A 1 256 ? 31.144 -12.162 -43.015 1.00 89.19 256 SER A C 1
ATOM 1966 O O . SER A 1 256 ? 29.946 -12.066 -42.740 1.00 89.19 256 SER A O 1
ATOM 1968 N N . PRO A 1 257 ? 32.068 -11.517 -42.274 1.00 87.25 257 PRO A N 1
ATOM 1969 C CA . PRO A 1 257 ? 31.697 -10.640 -41.158 1.00 87.25 257 PRO A CA 1
ATOM 1970 C C . PRO A 1 257 ? 30.712 -9.525 -41.548 1.00 87.25 257 PRO A C 1
ATOM 1972 O O . PRO A 1 257 ? 29.878 -9.126 -40.740 1.00 87.25 257 PRO A O 1
ATOM 1975 N N . ALA A 1 258 ? 30.771 -9.045 -42.796 1.00 87.94 258 ALA A N 1
ATOM 1976 C CA . ALA A 1 258 ? 29.828 -8.056 -43.312 1.00 87.94 258 ALA A CA 1
ATOM 1977 C C . ALA A 1 258 ? 28.419 -8.641 -43.506 1.00 87.94 258 ALA A C 1
ATOM 1979 O O . ALA A 1 258 ? 27.434 -7.955 -43.234 1.00 87.94 258 ALA A O 1
ATOM 1980 N N . ASP A 1 259 ? 28.315 -9.907 -43.923 1.00 90.25 259 ASP A N 1
ATOM 1981 C CA . ASP A 1 259 ? 27.031 -10.604 -44.055 1.00 90.25 259 ASP A CA 1
ATOM 1982 C C . ASP A 1 259 ? 26.383 -10.818 -42.684 1.00 90.25 259 ASP A C 1
ATOM 1984 O O . ASP A 1 259 ? 25.211 -10.496 -42.507 1.00 90.25 259 ASP A O 1
ATOM 1988 N N . ILE A 1 260 ? 27.164 -11.274 -41.699 1.00 89.12 260 ILE A N 1
ATOM 1989 C CA . ILE A 1 260 ? 26.701 -11.468 -40.315 1.00 89.12 260 ILE A CA 1
ATOM 1990 C C . ILE A 1 260 ? 26.186 -10.144 -39.739 1.00 89.12 260 ILE A C 1
ATOM 1992 O O . ILE A 1 260 ? 25.084 -10.088 -39.203 1.00 89.12 260 ILE A O 1
ATOM 1996 N N . ASN A 1 261 ? 26.945 -9.058 -39.910 1.00 88.56 261 ASN A N 1
ATOM 1997 C CA . ASN A 1 261 ? 26.533 -7.730 -39.458 1.00 88.56 261 ASN A CA 1
ATOM 1998 C C . ASN A 1 261 ? 25.279 -7.215 -40.192 1.00 88.56 261 ASN A C 1
ATOM 2000 O O . ASN A 1 261 ? 24.495 -6.468 -39.617 1.00 88.56 261 ASN A O 1
ATOM 2004 N N . THR A 1 262 ? 25.067 -7.610 -41.451 1.00 91.50 262 THR A N 1
ATOM 2005 C CA . THR A 1 262 ? 23.848 -7.255 -42.196 1.00 91.50 262 THR A CA 1
ATOM 2006 C C . THR A 1 262 ? 22.624 -7.950 -41.603 1.00 91.50 262 THR A C 1
ATOM 2008 O O . THR A 1 262 ? 21.617 -7.289 -41.366 1.00 91.50 262 THR A O 1
ATOM 2011 N N . VAL A 1 263 ? 22.729 -9.250 -41.303 1.00 92.44 263 VAL A N 1
ATOM 2012 C CA . VAL A 1 263 ? 21.655 -10.006 -40.640 1.00 92.44 263 VAL A CA 1
ATOM 2013 C C . VAL A 1 263 ? 21.384 -9.445 -39.244 1.00 92.44 263 VAL A C 1
ATOM 2015 O O . VAL A 1 263 ? 20.231 -9.197 -38.911 1.00 92.44 263 VAL A O 1
ATOM 2018 N N . TYR A 1 264 ? 22.430 -9.156 -38.464 1.00 91.50 264 TYR A N 1
ATOM 2019 C CA . TYR A 1 264 ? 22.293 -8.550 -37.136 1.00 91.50 264 TYR A CA 1
ATOM 2020 C C . TYR A 1 264 ? 21.505 -7.237 -37.178 1.00 91.50 264 TYR A C 1
ATOM 2022 O O . TYR A 1 264 ? 20.533 -7.074 -36.447 1.00 91.50 264 TYR A O 1
ATOM 2030 N N . ARG A 1 265 ? 21.873 -6.324 -38.085 1.00 87.06 265 ARG A N 1
ATOM 2031 C CA . ARG A 1 265 ? 21.183 -5.035 -38.250 1.00 87.06 265 ARG A CA 1
ATOM 2032 C C . ARG A 1 265 ? 19.727 -5.192 -38.657 1.00 87.06 265 ARG A C 1
ATOM 2034 O O . ARG A 1 265 ? 18.891 -4.422 -38.203 1.00 87.06 265 ARG A O 1
ATOM 2041 N N . TYR A 1 266 ? 19.438 -6.164 -39.515 1.00 91.94 266 TYR A N 1
ATOM 2042 C CA . TYR A 1 266 ? 18.074 -6.449 -39.937 1.00 91.94 266 TYR A CA 1
ATOM 2043 C C . TYR A 1 266 ? 17.228 -6.971 -38.769 1.00 91.94 266 TYR A C 1
ATOM 2045 O O . TYR A 1 266 ? 16.155 -6.437 -38.512 1.00 91.94 266 TYR A O 1
ATOM 2053 N N . LEU A 1 267 ? 17.748 -7.936 -38.000 1.00 91.69 267 LEU A N 1
ATOM 2054 C CA . LEU A 1 267 ? 17.069 -8.451 -36.809 1.00 91.69 267 LEU A CA 1
ATOM 2055 C C . LEU A 1 267 ? 16.829 -7.351 -35.768 1.00 91.69 267 LEU A C 1
ATOM 2057 O O . LEU A 1 267 ? 15.722 -7.227 -35.250 1.00 91.69 267 LEU A O 1
ATOM 2061 N N . GLN A 1 268 ? 17.851 -6.540 -35.486 1.00 86.38 268 GLN A N 1
ATOM 2062 C CA . GLN A 1 268 ? 17.749 -5.449 -34.521 1.00 86.38 268 GLN A CA 1
ATOM 2063 C C . GLN A 1 268 ? 16.740 -4.380 -34.965 1.00 86.38 268 GLN A C 1
ATOM 2065 O O . GLN A 1 268 ? 15.976 -3.903 -34.140 1.00 86.38 268 GLN A O 1
ATOM 2070 N N . GLY A 1 269 ? 16.726 -4.007 -36.250 1.00 81.62 269 GLY A N 1
ATOM 2071 C CA . GLY A 1 269 ? 15.880 -2.928 -36.766 1.00 81.62 269 GLY A CA 1
ATOM 2072 C C . GLY A 1 269 ? 14.421 -3.310 -37.031 1.00 81.62 269 GLY A C 1
ATOM 2073 O O . GLY A 1 269 ? 13.549 -2.461 -36.879 1.00 81.62 269 GLY A O 1
ATOM 2074 N N . GLU A 1 270 ? 14.143 -4.558 -37.414 1.00 86.06 270 GLU A N 1
ATOM 2075 C CA . GLU A 1 270 ? 12.780 -4.991 -37.767 1.00 86.06 270 GLU A CA 1
ATOM 2076 C C . GLU A 1 270 ? 12.072 -5.734 -36.628 1.00 86.06 270 GLU A C 1
ATOM 2078 O O . GLU A 1 270 ? 10.866 -5.580 -36.454 1.00 86.06 270 GLU A O 1
ATOM 2083 N N . TYR A 1 271 ? 12.803 -6.534 -35.842 1.00 88.38 271 TYR A N 1
ATOM 2084 C CA . TYR A 1 271 ? 12.200 -7.453 -34.869 1.00 88.38 271 TYR A CA 1
ATOM 2085 C C . TYR A 1 271 ? 12.478 -7.089 -33.418 1.00 88.38 271 TYR A C 1
ATOM 2087 O O . TYR A 1 271 ? 11.585 -7.170 -32.577 1.00 88.38 271 TYR A O 1
ATOM 2095 N N . PHE A 1 272 ? 13.712 -6.690 -33.120 1.00 87.06 272 PHE A N 1
ATOM 2096 C CA . PHE A 1 272 ? 14.166 -6.432 -31.756 1.00 87.06 272 PHE A CA 1
ATOM 2097 C C . PHE A 1 272 ? 14.307 -4.933 -31.479 1.00 87.06 272 PHE A C 1
ATOM 2099 O O . PHE A 1 272 ? 15.329 -4.478 -30.969 1.00 87.06 272 PHE A O 1
ATOM 2106 N N . THR A 1 273 ? 13.260 -4.172 -31.803 1.00 74.88 273 THR A N 1
ATOM 2107 C CA . THR A 1 273 ? 13.138 -2.747 -31.470 1.00 74.88 273 THR A CA 1
ATOM 2108 C C . THR A 1 273 ? 12.258 -2.526 -30.241 1.00 74.88 273 THR A C 1
ATOM 2110 O O . THR A 1 273 ? 11.478 -3.395 -29.833 1.00 74.88 273 THR A O 1
ATOM 2113 N N . GLY A 1 274 ? 12.389 -1.352 -29.626 1.00 70.75 274 GLY A N 1
ATOM 2114 C CA . GLY A 1 274 ? 11.492 -0.901 -28.572 1.00 70.75 274 GLY A CA 1
ATOM 2115 C C . GLY A 1 274 ? 11.614 -1.676 -27.269 1.00 70.75 274 GLY A C 1
ATOM 2116 O O . GLY A 1 274 ? 12.604 -1.547 -26.557 1.00 70.75 274 GLY A O 1
ATOM 2117 N N . TYR A 1 275 ? 10.622 -2.510 -26.932 1.00 72.38 275 TYR A N 1
ATOM 2118 C CA . TYR A 1 275 ? 10.652 -3.312 -25.698 1.00 72.38 275 TYR A CA 1
ATOM 2119 C C . TYR A 1 275 ? 11.920 -4.180 -25.585 1.00 72.38 275 TYR A C 1
ATOM 2121 O O . TYR A 1 275 ? 12.466 -4.352 -24.491 1.00 72.38 275 TYR A O 1
ATOM 2129 N N . TRP A 1 276 ? 12.410 -4.687 -26.719 1.00 80.88 276 TRP A N 1
ATOM 2130 C CA . TRP A 1 276 ? 13.608 -5.521 -26.801 1.00 80.88 276 TRP A CA 1
ATOM 2131 C C . TRP A 1 276 ? 14.915 -4.769 -26.542 1.00 80.88 276 TRP A C 1
ATOM 2133 O O . TRP A 1 276 ? 15.932 -5.415 -26.325 1.00 80.88 276 TRP A O 1
ATOM 2143 N N . GLU A 1 277 ? 14.905 -3.435 -26.463 1.00 72.75 277 GLU A N 1
ATOM 2144 C CA . GLU A 1 277 ? 16.077 -2.651 -26.042 1.00 72.75 277 GLU A CA 1
ATOM 2145 C C . GLU A 1 277 ? 16.495 -2.940 -24.594 1.00 72.75 277 GLU A C 1
ATOM 2147 O O . GLU A 1 277 ? 17.630 -2.664 -24.216 1.00 72.75 277 GLU A O 1
ATOM 2152 N N . ASN A 1 278 ? 15.608 -3.537 -23.791 1.00 72.50 278 ASN A N 1
ATOM 2153 C CA . ASN A 1 278 ? 15.929 -4.032 -22.449 1.00 72.50 278 ASN A CA 1
ATOM 2154 C C . ASN A 1 278 ? 16.723 -5.356 -22.466 1.00 72.50 278 ASN A C 1
ATOM 2156 O O . ASN A 1 278 ? 16.991 -5.929 -21.405 1.00 72.50 278 ASN A O 1
ATOM 2160 N N . TYR A 1 279 ? 17.040 -5.876 -23.655 1.00 84.44 279 TYR A N 1
ATOM 2161 C CA . TYR A 1 279 ? 17.745 -7.129 -23.872 1.00 84.44 279 TYR A CA 1
ATOM 2162 C C . TYR A 1 279 ? 18.994 -6.903 -24.727 1.00 84.44 279 TYR A C 1
ATOM 2164 O O . TYR A 1 279 ? 18.971 -6.233 -25.757 1.00 84.44 279 TYR A O 1
ATOM 2172 N N . ASP A 1 280 ? 20.090 -7.538 -24.327 1.00 86.12 280 ASP A N 1
ATOM 2173 C CA . ASP A 1 280 ? 21.264 -7.704 -25.166 1.00 86.12 280 ASP A CA 1
ATOM 2174 C C . ASP A 1 280 ? 20.962 -8.764 -26.227 1.00 86.12 280 ASP A C 1
ATOM 2176 O O . ASP A 1 280 ? 20.858 -9.959 -25.928 1.00 86.12 280 ASP A O 1
ATOM 2180 N N . LEU A 1 281 ? 20.822 -8.309 -27.472 1.00 89.88 281 LEU A N 1
ATOM 2181 C CA . LEU A 1 281 ? 20.730 -9.171 -28.641 1.00 89.88 281 LEU A CA 1
ATOM 2182 C C . LEU A 1 281 ? 22.128 -9.660 -29.021 1.00 89.88 281 LEU A C 1
ATOM 2184 O O . LEU A 1 281 ? 23.015 -8.874 -29.357 1.00 89.88 281 LEU A O 1
ATOM 2188 N N . SER A 1 282 ? 22.314 -10.974 -29.056 1.00 90.81 282 SER A N 1
ATOM 2189 C CA . SER A 1 282 ? 23.459 -11.576 -29.730 1.00 90.81 282 SER A CA 1
ATOM 2190 C C . SER A 1 282 ? 23.005 -12.687 -30.665 1.00 90.81 282 SER A C 1
ATOM 2192 O O . SER A 1 282 ? 21.924 -13.251 -30.520 1.00 90.81 282 SER A O 1
ATOM 2194 N N . MET A 1 283 ? 23.801 -12.959 -31.693 1.00 92.12 283 MET A N 1
ATOM 2195 C CA . MET A 1 283 ? 23.470 -13.985 -32.672 1.00 92.12 283 MET A CA 1
ATOM 2196 C C . MET A 1 283 ? 24.709 -14.729 -33.135 1.00 92.12 283 MET A C 1
ATOM 2198 O O . MET A 1 283 ? 25.803 -14.167 -33.240 1.00 92.12 283 MET A O 1
ATOM 2202 N N . VAL A 1 284 ? 24.504 -15.990 -33.486 1.00 90.88 284 VAL A N 1
ATOM 2203 C CA . VAL A 1 284 ? 25.521 -16.845 -34.083 1.00 90.88 284 VAL A CA 1
ATOM 2204 C C . VAL A 1 284 ? 24.940 -17.470 -35.342 1.00 90.88 284 VAL A C 1
ATOM 2206 O O . VAL A 1 284 ? 23.898 -18.119 -35.307 1.00 90.88 284 VAL A O 1
ATOM 2209 N N . ILE A 1 285 ? 25.634 -17.280 -36.465 1.00 90.62 285 ILE A N 1
ATOM 2210 C CA . ILE A 1 285 ? 25.356 -17.997 -37.711 1.00 90.62 285 ILE A CA 1
ATOM 2211 C C . ILE A 1 285 ? 26.422 -19.070 -37.876 1.00 90.62 285 ILE A C 1
ATOM 2213 O O . ILE A 1 285 ? 27.619 -18.776 -37.869 1.00 90.62 285 ILE A O 1
ATOM 2217 N N . CYS A 1 286 ? 25.993 -20.314 -38.042 1.00 88.62 286 CYS A N 1
ATOM 2218 C CA . CYS A 1 286 ? 26.888 -21.437 -38.285 1.00 88.62 286 CYS A CA 1
ATOM 2219 C C . CYS A 1 286 ? 26.189 -22.516 -39.111 1.00 88.62 286 CYS A C 1
ATOM 2221 O O . CYS A 1 286 ? 24.971 -22.501 -39.274 1.00 88.62 286 CYS A O 1
ATOM 2223 N N . ARG A 1 287 ? 26.964 -23.459 -39.642 1.00 87.00 287 ARG A N 1
ATOM 2224 C CA . ARG A 1 287 ? 26.435 -24.596 -40.397 1.00 87.00 287 ARG A CA 1
ATOM 2225 C C . ARG A 1 287 ? 26.444 -25.860 -39.558 1.00 87.00 287 ARG A C 1
ATOM 2227 O O . ARG A 1 287 ? 27.154 -25.944 -38.553 1.00 87.00 287 ARG A O 1
ATOM 2234 N N . ASP A 1 288 ? 25.711 -26.853 -40.032 1.00 80.56 288 ASP A N 1
ATOM 2235 C CA . ASP A 1 288 ? 25.665 -28.197 -39.462 1.00 80.56 288 ASP A CA 1
ATOM 2236 C C . ASP A 1 288 ? 27.015 -28.933 -39.475 1.00 80.56 288 ASP A C 1
ATOM 2238 O O . ASP A 1 288 ? 27.152 -29.924 -38.771 1.00 80.56 288 ASP A O 1
ATOM 2242 N N . ASP A 1 289 ? 28.027 -28.460 -40.207 1.00 77.56 289 ASP A N 1
ATOM 2243 C CA . ASP A 1 289 ? 29.385 -29.027 -40.249 1.00 77.56 289 ASP A CA 1
ATOM 2244 C C . ASP A 1 289 ? 30.462 -28.163 -39.567 1.00 77.56 289 ASP A C 1
ATOM 2246 O O . ASP A 1 289 ? 31.638 -28.533 -39.522 1.00 77.56 289 ASP A O 1
ATOM 2250 N N . SER A 1 290 ? 30.086 -26.983 -39.070 1.00 77.88 290 SER A N 1
ATOM 2251 C CA . SER A 1 290 ? 31.049 -25.960 -38.671 1.00 77.88 290 SER A CA 1
ATOM 2252 C C . SER A 1 290 ? 31.457 -26.096 -37.200 1.00 77.88 290 SER A C 1
ATOM 2254 O O . SER A 1 290 ? 30.582 -26.197 -36.329 1.00 77.88 290 SER A O 1
ATOM 2256 N N . PRO A 1 291 ? 32.767 -26.046 -36.884 1.00 75.81 291 PRO A N 1
ATOM 2257 C CA . PRO A 1 291 ? 33.222 -25.982 -35.504 1.00 75.81 291 PRO A CA 1
ATOM 2258 C C . PRO A 1 291 ? 32.873 -24.616 -34.906 1.00 75.81 291 PRO A C 1
ATOM 2260 O O . PRO A 1 291 ? 33.025 -23.581 -35.560 1.00 75.81 291 PRO A O 1
ATOM 2263 N N . LEU A 1 292 ? 32.441 -24.603 -33.647 1.00 77.94 292 LEU A N 1
ATOM 2264 C CA . LEU A 1 292 ? 32.137 -23.371 -32.920 1.00 77.94 292 LEU A CA 1
ATOM 2265 C C . LEU A 1 292 ? 33.294 -23.039 -31.981 1.00 77.94 292 LEU A C 1
ATOM 2267 O O . LEU A 1 292 ? 33.667 -23.856 -31.141 1.00 77.94 292 LEU A O 1
ATOM 2271 N N . ARG A 1 293 ? 33.860 -21.837 -32.107 1.00 72.12 293 ARG A N 1
ATOM 2272 C CA . ARG A 1 293 ? 34.854 -21.332 -31.153 1.00 72.12 293 ARG A CA 1
ATOM 2273 C C . ARG A 1 293 ? 34.135 -20.774 -29.929 1.00 72.12 293 ARG A C 1
ATOM 2275 O O . ARG A 1 293 ? 33.305 -19.886 -30.083 1.00 72.12 293 ARG A O 1
ATOM 2282 N N . ILE A 1 294 ? 34.508 -21.236 -28.737 1.00 69.81 294 ILE A N 1
ATOM 2283 C CA . ILE A 1 294 ? 33.967 -20.760 -27.459 1.00 69.81 294 ILE A CA 1
ATOM 2284 C C . ILE A 1 294 ? 34.977 -19.769 -26.855 1.00 69.81 294 ILE A C 1
ATOM 2286 O O . ILE A 1 294 ? 36.018 -20.198 -26.350 1.00 69.81 294 ILE A O 1
ATOM 2290 N N . PRO A 1 295 ? 34.724 -18.445 -26.902 1.00 59.66 295 PRO A N 1
ATOM 2291 C CA . PRO A 1 295 ? 35.710 -17.442 -26.488 1.00 59.66 295 PRO A CA 1
ATOM 2292 C C . PRO A 1 295 ? 36.088 -17.524 -25.004 1.00 59.66 295 PRO A C 1
ATOM 2294 O O . PRO A 1 295 ? 37.205 -17.176 -24.641 1.00 59.66 295 PRO A O 1
ATOM 2297 N N . SER A 1 296 ? 35.173 -17.990 -24.150 1.00 60.66 296 SER A N 1
ATOM 2298 C CA . SER A 1 296 ? 35.356 -18.057 -22.695 1.00 60.66 296 SER A CA 1
ATOM 2299 C C . SER A 1 296 ? 36.249 -19.209 -22.224 1.00 60.66 296 SER A C 1
ATOM 2301 O O . SER A 1 296 ? 36.778 -19.143 -21.119 1.00 60.66 296 SER A O 1
ATOM 2303 N N . GLN A 1 297 ? 36.424 -20.256 -23.039 1.00 62.97 297 GLN A N 1
ATOM 2304 C CA . GLN A 1 297 ? 37.153 -21.476 -22.663 1.00 62.97 297 GLN A CA 1
ATOM 2305 C C . GLN A 1 297 ? 38.345 -21.790 -23.580 1.00 62.97 297 GLN A C 1
ATOM 2307 O O . GLN A 1 297 ? 39.025 -22.792 -23.366 1.00 62.97 297 GLN A O 1
ATOM 2312 N N . ASP A 1 298 ? 38.590 -20.963 -24.606 1.00 62.31 298 ASP A N 1
ATOM 2313 C CA . ASP A 1 298 ? 39.601 -21.196 -25.652 1.00 62.31 298 ASP A CA 1
ATOM 2314 C C . ASP A 1 298 ? 39.516 -22.617 -26.263 1.00 62.31 298 ASP A C 1
ATOM 2316 O O . ASP A 1 298 ? 40.508 -23.236 -26.657 1.00 62.31 298 ASP A O 1
ATOM 2320 N N . SER A 1 299 ? 38.289 -23.142 -26.349 1.00 69.25 299 SER A N 1
ATOM 2321 C CA . SER A 1 299 ? 37.962 -24.482 -26.836 1.00 69.25 299 SER A CA 1
ATOM 2322 C C . SER A 1 299 ? 37.076 -24.416 -28.086 1.00 69.25 299 SER A C 1
ATOM 2324 O O . SER A 1 299 ? 36.454 -23.392 -28.388 1.00 69.25 299 SER A O 1
ATOM 2326 N N . TYR A 1 300 ? 37.053 -25.509 -28.854 1.00 69.50 300 TYR A N 1
ATOM 2327 C CA . TYR A 1 300 ? 36.212 -25.650 -30.042 1.00 69.50 300 TYR A CA 1
ATOM 2328 C C . TYR A 1 300 ? 35.211 -26.778 -29.824 1.00 69.50 300 TYR A C 1
ATOM 2330 O O . TYR A 1 300 ? 35.614 -27.915 -29.568 1.00 69.50 300 TYR A O 1
ATOM 2338 N N . ALA A 1 301 ? 33.921 -26.482 -29.971 1.00 71.75 301 ALA A N 1
ATOM 2339 C CA . ALA A 1 301 ? 32.928 -27.530 -30.136 1.00 71.75 301 ALA A CA 1
ATOM 2340 C C . ALA A 1 301 ? 33.058 -28.112 -31.549 1.00 71.75 301 ALA A C 1
ATOM 2342 O O . ALA A 1 301 ? 33.230 -27.373 -32.523 1.00 71.75 301 ALA A O 1
ATOM 2343 N N . SER A 1 302 ? 32.980 -29.438 -31.659 1.00 70.62 302 SER A N 1
ATOM 2344 C CA . SER A 1 302 ? 33.111 -30.158 -32.932 1.00 70.62 302 SER A CA 1
ATOM 2345 C C . SER A 1 302 ? 32.014 -29.791 -33.930 1.00 70.62 302 SER A C 1
ATOM 2347 O O . SER A 1 302 ? 32.249 -29.840 -35.133 1.00 70.62 302 SER A O 1
ATOM 2349 N N . ASN A 1 303 ? 30.834 -29.425 -33.429 1.00 84.75 303 ASN A N 1
ATOM 2350 C CA . ASN A 1 303 ? 29.666 -29.107 -34.228 1.00 84.75 303 ASN A CA 1
ATOM 2351 C C . ASN A 1 303 ? 28.800 -28.066 -33.510 1.00 84.75 303 ASN A C 1
ATOM 2353 O O . ASN A 1 303 ? 28.363 -28.282 -32.378 1.00 84.75 303 ASN A O 1
ATOM 2357 N N . CYS A 1 304 ? 28.545 -26.947 -34.182 1.00 86.25 304 CYS A N 1
ATOM 2358 C CA . CYS A 1 304 ? 27.750 -25.848 -33.650 1.00 86.25 304 CYS A CA 1
ATOM 2359 C C . CYS A 1 304 ? 26.305 -26.248 -33.291 1.00 86.25 304 CYS A C 1
ATOM 2361 O O . CYS A 1 304 ? 25.793 -25.848 -32.247 1.00 86.25 304 CYS A O 1
ATOM 2363 N N . PHE A 1 305 ? 25.652 -27.072 -34.117 1.00 89.00 305 PHE A N 1
ATOM 2364 C CA . PHE A 1 305 ? 24.265 -27.491 -33.886 1.00 89.00 305 PHE A CA 1
ATOM 2365 C C . PHE A 1 305 ? 24.159 -28.441 -32.698 1.00 89.00 305 PHE A C 1
ATOM 2367 O O . PHE A 1 305 ? 23.203 -28.344 -31.934 1.00 89.00 305 PHE A O 1
ATOM 2374 N N . VAL A 1 306 ? 25.144 -29.330 -32.532 1.00 87.44 306 VAL A N 1
ATOM 2375 C CA . VAL A 1 306 ? 25.218 -30.219 -31.365 1.00 87.44 306 VAL A CA 1
ATOM 2376 C 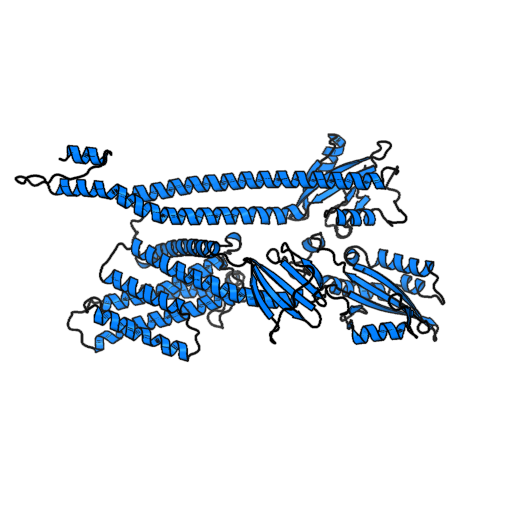C . VAL A 1 306 ? 25.429 -29.397 -30.098 1.00 87.44 306 VAL A C 1
ATOM 2378 O O . VAL A 1 306 ? 24.692 -29.584 -29.142 1.00 87.44 306 VAL A O 1
ATOM 2381 N N . PHE A 1 307 ? 26.355 -28.434 -30.115 1.00 88.31 307 PHE A N 1
ATOM 2382 C CA . PHE A 1 307 ? 26.629 -27.578 -28.958 1.00 88.31 307 PHE A CA 1
ATOM 2383 C C . PHE A 1 307 ? 25.385 -26.822 -28.472 1.00 88.31 307 PHE A C 1
ATOM 2385 O O . PHE A 1 307 ? 25.025 -26.902 -27.299 1.00 88.31 307 PHE A O 1
ATOM 2392 N N . PHE A 1 308 ? 24.700 -26.108 -29.370 1.00 88.81 308 PHE A N 1
ATOM 2393 C CA . PHE A 1 308 ? 23.487 -25.379 -28.997 1.00 88.81 308 PHE A CA 1
ATOM 2394 C C . PHE A 1 308 ? 22.303 -26.312 -28.720 1.00 88.81 308 PHE A C 1
ATOM 2396 O O . PHE A 1 308 ? 21.471 -25.994 -27.877 1.00 88.81 308 PHE A O 1
ATOM 2403 N N . GLY A 1 309 ? 22.231 -27.470 -29.385 1.00 89.06 309 GLY A N 1
ATOM 2404 C CA . GLY A 1 309 ? 21.228 -28.499 -29.114 1.00 89.06 309 GLY A CA 1
ATOM 2405 C C . GLY A 1 309 ? 21.342 -29.067 -27.701 1.00 89.06 309 GLY A C 1
ATOM 2406 O O . GLY A 1 309 ? 20.356 -29.066 -26.974 1.00 89.06 309 GLY A O 1
ATOM 2407 N N . GLU A 1 310 ? 22.546 -29.464 -27.282 1.00 89.06 310 GLU A N 1
ATOM 2408 C CA . GLU A 1 310 ? 22.815 -29.933 -25.917 1.00 89.06 310 GLU A CA 1
ATOM 2409 C C . GLU A 1 310 ? 22.537 -28.837 -24.880 1.00 89.06 310 GLU A C 1
ATOM 2411 O O . GLU A 1 310 ? 22.013 -29.124 -23.807 1.00 89.06 310 GLU A O 1
ATOM 2416 N N . ARG A 1 311 ? 22.845 -27.571 -25.192 1.00 88.50 311 ARG A N 1
ATOM 2417 C CA . ARG A 1 311 ? 22.515 -26.439 -24.314 1.00 88.50 311 ARG A CA 1
ATOM 2418 C C . ARG A 1 311 ? 21.000 -26.300 -24.131 1.00 88.50 311 ARG A C 1
ATOM 2420 O O . ARG A 1 311 ? 20.549 -26.193 -22.999 1.00 88.50 311 ARG A O 1
ATOM 2427 N N . ILE A 1 312 ? 20.220 -26.352 -25.215 1.00 90.44 312 ILE A N 1
ATOM 2428 C CA . ILE A 1 312 ? 18.749 -26.313 -25.149 1.00 90.44 312 ILE A CA 1
ATOM 2429 C C . ILE A 1 312 ? 18.205 -27.509 -24.357 1.00 90.44 312 ILE A C 1
ATOM 2431 O O . ILE A 1 312 ? 17.337 -27.327 -23.517 1.00 90.44 312 ILE A O 1
ATOM 2435 N N . GLU A 1 313 ? 18.702 -28.724 -24.597 1.00 89.75 313 GLU A N 1
ATOM 2436 C CA . GLU A 1 313 ? 18.197 -29.924 -23.914 1.00 89.75 313 GLU A CA 1
ATOM 2437 C C . GLU A 1 313 ? 18.492 -29.933 -22.409 1.00 89.75 313 GLU A C 1
ATOM 2439 O O . GLU A 1 313 ? 17.682 -30.434 -21.633 1.00 89.75 313 GLU A O 1
ATOM 2444 N N . ASN A 1 314 ? 19.642 -29.393 -21.996 1.00 87.44 314 ASN A N 1
ATOM 2445 C CA . ASN A 1 314 ? 20.056 -29.395 -20.594 1.00 87.44 314 ASN A CA 1
ATOM 2446 C C . ASN A 1 314 ? 19.548 -28.179 -19.808 1.00 87.44 314 ASN A C 1
ATOM 2448 O O . ASN A 1 314 ? 19.363 -28.281 -18.597 1.00 87.44 314 ASN A O 1
ATOM 2452 N N . GLU A 1 315 ? 19.379 -27.028 -20.465 1.00 87.69 315 GLU A N 1
ATOM 2453 C CA . GLU A 1 315 ? 19.133 -25.741 -19.800 1.00 87.69 315 GLU A CA 1
ATOM 2454 C C . GLU A 1 315 ? 17.839 -25.051 -20.259 1.00 87.69 315 GLU A C 1
ATOM 2456 O O . GLU A 1 315 ? 17.498 -24.020 -19.684 1.00 87.69 315 GLU A O 1
ATOM 2461 N N . GLY A 1 316 ? 17.144 -25.558 -21.283 1.00 88.38 316 GLY A N 1
ATOM 2462 C CA . GLY A 1 316 ? 16.077 -24.842 -21.986 1.00 88.38 316 GLY A CA 1
ATOM 2463 C C . GLY A 1 316 ? 14.666 -25.394 -21.771 1.00 88.38 316 GLY A C 1
ATOM 2464 O O . GLY A 1 316 ? 14.393 -26.555 -22.069 1.00 88.38 316 GLY A O 1
ATOM 2465 N N . ASP A 1 317 ? 13.736 -24.519 -21.391 1.00 90.19 317 ASP A N 1
ATOM 2466 C CA . ASP A 1 317 ? 12.295 -24.785 -21.382 1.00 90.19 317 ASP A CA 1
ATOM 2467 C C . ASP A 1 317 ? 11.626 -24.178 -22.616 1.00 90.19 317 ASP A C 1
ATOM 2469 O O . ASP A 1 317 ? 11.760 -22.988 -22.901 1.00 90.19 317 ASP A O 1
ATOM 2473 N N . SER A 1 318 ? 10.888 -24.986 -23.380 1.00 91.25 318 SER A N 1
ATOM 2474 C CA . SER A 1 318 ? 10.245 -24.518 -24.613 1.00 91.25 318 SER A CA 1
ATOM 2475 C C . SER A 1 318 ? 9.053 -23.601 -24.332 1.00 91.25 318 SER A C 1
ATOM 2477 O O . SER A 1 318 ? 8.110 -24.011 -23.646 1.00 91.25 318 SER A O 1
ATOM 2479 N N . ILE A 1 319 ? 9.019 -22.426 -24.965 1.00 90.94 319 ILE A N 1
ATOM 2480 C CA . ILE A 1 319 ? 7.851 -21.540 -24.941 1.00 90.94 319 ILE A CA 1
ATOM 2481 C C . ILE A 1 319 ? 6.829 -22.061 -25.958 1.00 90.94 319 ILE A C 1
ATOM 2483 O O . ILE A 1 319 ? 7.080 -22.113 -27.166 1.00 90.94 319 ILE A O 1
ATOM 2487 N N . THR A 1 320 ? 5.664 -22.478 -25.462 1.00 87.19 320 THR A N 1
ATOM 2488 C CA . THR A 1 320 ? 4.659 -23.192 -26.265 1.00 87.19 320 THR A CA 1
ATOM 2489 C C . THR A 1 320 ? 4.197 -22.354 -27.459 1.00 87.19 320 THR A C 1
ATOM 2491 O O . THR A 1 320 ? 3.728 -21.235 -27.292 1.00 87.19 320 THR A O 1
ATOM 2494 N N . GLY A 1 321 ? 4.273 -22.925 -28.666 1.00 84.56 321 GLY A N 1
ATOM 2495 C CA . GLY A 1 321 ? 3.853 -22.253 -29.903 1.00 84.56 321 GLY A CA 1
ATOM 2496 C C . GLY A 1 321 ? 4.942 -21.417 -30.579 1.00 84.56 321 GLY A C 1
ATOM 2497 O O . GLY A 1 321 ? 4.653 -20.771 -31.582 1.00 84.56 321 GLY A O 1
ATOM 2498 N N . THR A 1 322 ? 6.177 -21.459 -30.071 1.00 92.12 322 THR A N 1
ATOM 2499 C CA . THR A 1 322 ? 7.321 -20.727 -30.630 1.00 92.12 322 THR A CA 1
ATOM 2500 C C . THR A 1 322 ? 8.541 -21.629 -30.820 1.00 92.12 322 THR A C 1
ATOM 2502 O O . THR A 1 322 ? 8.587 -22.747 -30.306 1.00 92.12 322 THR A O 1
ATOM 2505 N N . GLY A 1 323 ? 9.553 -21.130 -31.532 1.00 91.25 323 GLY A N 1
ATOM 2506 C CA . GLY A 1 323 ? 10.906 -21.691 -31.550 1.00 91.25 323 GLY A CA 1
ATOM 2507 C C . GLY A 1 323 ? 11.858 -20.980 -30.587 1.00 91.25 323 GLY A C 1
ATOM 2508 O O . GLY A 1 323 ? 13.049 -20.878 -30.883 1.00 91.25 323 GLY A O 1
ATOM 2509 N N . PHE A 1 324 ? 11.340 -20.426 -29.488 1.00 94.56 324 PHE A N 1
ATOM 2510 C CA . PHE A 1 324 ? 12.130 -19.840 -28.410 1.00 94.56 324 PHE A CA 1
ATOM 2511 C C . PHE A 1 324 ? 12.114 -20.752 -27.175 1.00 94.56 324 PHE A C 1
ATOM 2513 O O . PHE A 1 324 ? 11.121 -21.419 -26.873 1.00 94.56 324 PHE A O 1
ATOM 2520 N N . TRP A 1 325 ? 13.226 -20.750 -26.447 1.00 93.88 325 TRP A N 1
ATOM 2521 C CA . TRP A 1 325 ? 13.414 -21.439 -25.177 1.00 93.88 325 TRP A CA 1
ATOM 2522 C C . TRP A 1 325 ? 13.824 -20.436 -24.105 1.00 93.88 325 TRP A C 1
ATOM 2524 O O . TRP A 1 325 ? 14.655 -19.564 -24.363 1.00 93.88 32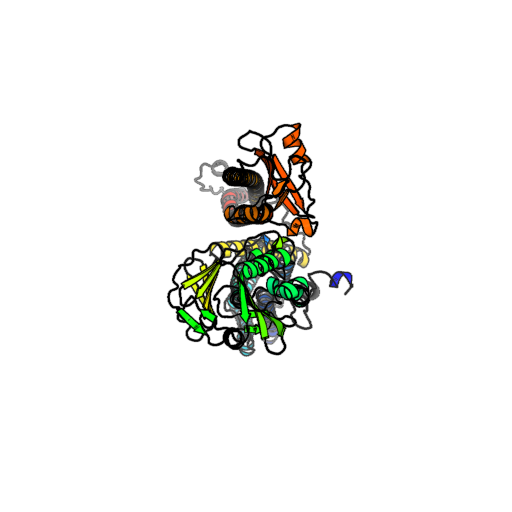5 TRP A O 1
ATOM 2534 N N . PHE A 1 326 ? 13.262 -20.573 -22.910 1.00 90.94 326 PHE A N 1
ATOM 2535 C CA . PHE A 1 326 ? 13.766 -19.915 -21.711 1.00 90.94 326 PHE A CA 1
ATOM 2536 C C . PHE A 1 326 ? 14.939 -20.720 -21.146 1.00 90.94 326 PHE A C 1
ATOM 2538 O O . PHE A 1 326 ? 14.850 -21.939 -21.035 1.00 90.94 326 PHE A O 1
ATOM 2545 N N . MET A 1 327 ? 16.039 -20.053 -20.809 1.00 88.88 327 MET A N 1
ATOM 2546 C CA . MET A 1 327 ? 17.309 -20.690 -20.471 1.00 88.88 327 MET A CA 1
ATOM 2547 C C . MET A 1 327 ? 17.722 -20.397 -19.020 1.00 88.88 327 MET A C 1
ATOM 2549 O O . MET A 1 327 ? 17.961 -19.247 -18.655 1.00 88.88 327 MET A O 1
ATOM 2553 N N . HIS A 1 328 ? 17.924 -21.440 -18.213 1.00 80.00 328 HIS A N 1
ATOM 2554 C CA . HIS A 1 328 ? 18.159 -21.333 -16.760 1.00 80.00 328 HIS A CA 1
ATOM 2555 C C . HIS A 1 328 ? 19.577 -20.888 -16.337 1.00 80.00 328 HIS A C 1
ATOM 2557 O O . HIS A 1 328 ? 19.869 -20.757 -15.153 1.00 80.00 328 HIS A O 1
ATOM 2563 N N . ASN A 1 329 ? 20.492 -20.672 -17.283 1.00 73.69 329 ASN A N 1
ATOM 2564 C CA . ASN A 1 329 ? 21.931 -20.487 -17.025 1.00 73.69 329 ASN A CA 1
ATOM 2565 C C . ASN A 1 329 ? 22.353 -19.014 -16.842 1.00 73.69 329 ASN A C 1
ATOM 2567 O O . ASN A 1 329 ? 23.520 -18.653 -16.994 1.00 73.69 329 ASN A O 1
ATOM 2571 N N . GLN A 1 330 ? 21.402 -18.122 -16.579 1.00 65.88 330 GLN A N 1
ATOM 2572 C CA . GLN A 1 330 ? 21.675 -16.713 -16.305 1.00 65.88 330 GLN A CA 1
ATOM 2573 C C . GLN A 1 330 ? 20.946 -16.313 -15.030 1.00 65.88 330 GLN A C 1
ATOM 2575 O O . GLN A 1 330 ? 19.859 -15.752 -15.074 1.00 65.88 330 GLN A O 1
ATOM 2580 N N . ALA A 1 331 ? 21.574 -16.608 -13.893 1.00 65.38 331 ALA A N 1
ATOM 2581 C CA . ALA A 1 331 ? 21.070 -16.245 -12.577 1.00 65.38 331 ALA A CA 1
ATOM 2582 C C . ALA A 1 331 ? 20.597 -14.782 -12.543 1.00 65.38 331 ALA A C 1
ATOM 2584 O O . ALA A 1 331 ? 21.382 -13.866 -12.798 1.00 65.38 331 ALA A O 1
ATOM 2585 N N . GLY A 1 332 ? 19.319 -14.555 -12.237 1.00 67.44 332 GLY A N 1
ATOM 2586 C CA . GLY A 1 332 ? 18.767 -13.214 -12.063 1.00 67.44 332 GLY A CA 1
ATOM 2587 C C . GLY A 1 332 ? 18.415 -12.470 -13.355 1.00 67.44 332 GLY A C 1
ATOM 2588 O O . GLY A 1 332 ? 18.034 -11.302 -13.271 1.00 67.44 332 GLY A O 1
ATOM 2589 N N . ARG A 1 333 ? 18.552 -13.084 -14.538 1.00 78.38 333 ARG A N 1
ATOM 2590 C CA . ARG A 1 333 ? 18.247 -12.447 -15.829 1.00 78.38 333 ARG A CA 1
ATOM 2591 C C . ARG A 1 333 ? 17.330 -13.321 -16.668 1.00 78.38 333 ARG A C 1
ATOM 2593 O O . ARG A 1 333 ? 17.555 -14.519 -16.789 1.00 78.38 333 ARG A O 1
ATOM 2600 N N . ALA A 1 334 ? 16.360 -12.697 -17.337 1.00 84.00 334 ALA A N 1
ATOM 2601 C CA . ALA A 1 334 ? 15.629 -13.406 -18.380 1.00 84.00 334 ALA A CA 1
ATOM 2602 C C . ALA A 1 334 ? 16.588 -13.688 -19.534 1.00 84.00 334 ALA A C 1
ATOM 2604 O O . ALA A 1 334 ? 17.215 -12.768 -20.066 1.00 84.00 334 ALA A O 1
ATOM 2605 N N . TYR A 1 335 ? 16.693 -14.955 -19.916 1.00 89.94 335 TYR A N 1
ATOM 2606 C CA . TYR A 1 335 ? 17.520 -15.387 -21.027 1.00 89.94 335 TYR A CA 1
ATOM 2607 C C . TYR A 1 335 ? 16.680 -16.240 -21.967 1.00 89.94 335 TYR A C 1
ATOM 2609 O O . TYR A 1 335 ? 16.247 -17.335 -21.612 1.00 89.94 335 TYR A O 1
ATOM 2617 N N . TYR A 1 336 ? 16.454 -15.718 -23.169 1.00 93.25 336 TYR A N 1
ATOM 2618 C CA . TYR A 1 336 ? 15.751 -16.423 -24.228 1.00 93.25 336 TYR A CA 1
ATOM 2619 C C . TYR A 1 336 ? 16.709 -16.797 -25.343 1.00 93.25 336 TYR A C 1
ATOM 2621 O O . TYR A 1 336 ? 17.578 -16.017 -25.740 1.00 93.25 336 TYR A O 1
ATOM 2629 N N . PHE A 1 337 ? 16.522 -17.998 -25.868 1.00 94.50 337 PHE A N 1
ATOM 2630 C CA . PHE A 1 337 ? 17.326 -18.554 -26.940 1.00 94.50 337 PHE A CA 1
ATOM 2631 C C . PHE A 1 337 ? 16.417 -19.022 -28.069 1.00 94.50 337 PHE A C 1
ATOM 2633 O O . PHE A 1 337 ? 15.382 -19.627 -27.806 1.00 94.50 337 PHE A O 1
ATOM 2640 N N . SER A 1 338 ? 16.788 -18.782 -29.324 1.00 95.00 338 SER A N 1
ATOM 2641 C CA . SER A 1 338 ? 16.079 -19.330 -30.484 1.00 95.00 338 SER A CA 1
ATOM 2642 C C . SER A 1 338 ? 17.016 -19.990 -31.475 1.00 95.00 338 SER A C 1
ATOM 2644 O O . SER A 1 338 ? 18.199 -19.660 -31.571 1.00 95.00 338 SER A O 1
ATOM 2646 N N . ARG A 1 339 ? 16.442 -20.915 -32.243 1.00 93.44 339 ARG A N 1
ATOM 2647 C CA . ARG A 1 339 ? 17.090 -21.647 -33.322 1.00 93.44 339 ARG A CA 1
ATOM 2648 C C . ARG A 1 339 ? 16.200 -21.639 -34.560 1.00 93.44 339 ARG A C 1
ATOM 2650 O O . ARG A 1 339 ? 15.158 -22.291 -34.582 1.00 93.44 339 ARG A O 1
ATOM 2657 N N . LEU A 1 340 ? 16.686 -20.998 -35.616 1.00 93.31 340 LEU A N 1
ATOM 2658 C CA . LEU A 1 340 ? 16.100 -21.006 -36.956 1.00 93.31 340 LEU A CA 1
ATOM 2659 C C . LEU A 1 340 ? 17.024 -21.777 -37.905 1.00 93.31 340 LEU A C 1
ATOM 2661 O O . LEU A 1 340 ? 18.236 -21.563 -37.905 1.00 93.31 340 LEU A O 1
ATOM 2665 N N . LEU A 1 341 ? 16.462 -22.684 -38.704 1.00 92.62 341 LEU A N 1
ATOM 2666 C CA . LEU A 1 341 ? 17.217 -23.543 -39.619 1.00 92.62 341 LEU A CA 1
ATOM 2667 C C . LEU A 1 341 ? 16.796 -23.269 -41.065 1.00 92.62 341 LEU A C 1
ATOM 2669 O O . LEU A 1 341 ? 15.620 -23.370 -41.398 1.00 92.62 341 LEU A O 1
ATOM 2673 N N . TYR A 1 342 ? 17.772 -22.981 -41.924 1.00 91.75 342 TYR A N 1
ATOM 2674 C CA . TYR A 1 342 ? 17.579 -22.653 -43.335 1.00 91.75 342 TYR A CA 1
ATOM 2675 C C . TYR A 1 342 ? 18.342 -23.647 -44.212 1.00 91.75 342 TYR A C 1
ATOM 2677 O O . TYR A 1 342 ? 19.568 -23.753 -44.143 1.00 91.75 342 TYR A O 1
ATOM 2685 N N . THR A 1 343 ? 17.628 -24.399 -45.046 1.00 88.75 343 THR A N 1
ATOM 2686 C CA . THR A 1 343 ? 18.243 -25.387 -45.942 1.00 88.75 343 THR A CA 1
ATOM 2687 C C . THR A 1 343 ? 18.778 -24.706 -47.204 1.00 88.75 343 THR A C 1
ATOM 2689 O O . THR A 1 343 ? 17.993 -24.284 -48.046 1.00 88.75 343 THR A O 1
ATOM 2692 N N . TYR A 1 344 ? 20.106 -24.643 -47.354 1.00 85.00 344 TYR A N 1
ATOM 2693 C CA . TYR A 1 344 ? 20.774 -24.130 -48.563 1.00 85.00 344 TYR A CA 1
ATOM 2694 C C . TYR A 1 344 ? 20.834 -25.196 -49.666 1.00 85.00 344 TYR A C 1
ATOM 2696 O O . TYR A 1 344 ? 20.542 -24.954 -50.835 1.00 85.00 344 TYR A O 1
ATOM 2704 N N . SER A 1 345 ? 21.207 -26.422 -49.292 1.00 83.31 345 SER A N 1
ATOM 2705 C CA . SER A 1 345 ? 21.259 -27.569 -50.201 1.00 83.31 345 SER A CA 1
ATOM 2706 C C . SER A 1 345 ? 20.840 -28.846 -49.464 1.00 83.31 345 SER A C 1
ATOM 2708 O O . SER A 1 345 ? 20.815 -28.849 -48.235 1.00 83.31 345 SER A O 1
ATOM 2710 N N . PRO A 1 346 ? 20.569 -29.966 -50.161 1.00 80.62 346 PRO A N 1
ATOM 2711 C CA . PRO A 1 346 ? 20.199 -31.231 -49.515 1.00 80.62 346 PRO A CA 1
ATOM 2712 C C . PRO A 1 346 ? 21.211 -31.751 -48.479 1.00 80.62 346 PRO A C 1
ATOM 2714 O O . PRO A 1 346 ? 20.876 -32.640 -47.702 1.00 80.62 346 PRO A O 1
ATOM 2717 N N . PHE A 1 347 ? 22.439 -31.225 -48.493 1.00 81.06 347 PHE A N 1
ATOM 2718 C CA . PHE A 1 347 ? 23.535 -31.616 -47.607 1.00 81.06 347 PHE A CA 1
ATOM 2719 C C . PHE A 1 347 ? 24.072 -30.457 -46.758 1.00 81.06 347 PHE A C 1
ATOM 2721 O O . PHE A 1 347 ? 25.083 -30.644 -46.094 1.00 81.06 347 PHE A O 1
ATOM 2728 N N . LEU A 1 348 ? 23.460 -29.265 -46.825 1.00 84.06 348 LEU A N 1
ATOM 2729 C CA . LEU A 1 348 ? 23.945 -28.084 -46.109 1.00 84.06 348 LEU A CA 1
ATOM 2730 C C . LEU A 1 348 ? 22.787 -27.290 -45.512 1.00 84.06 348 LEU A C 1
ATOM 2732 O O . LEU A 1 348 ? 21.921 -26.797 -46.245 1.00 84.06 348 LEU A O 1
ATOM 2736 N N . THR A 1 349 ? 22.820 -27.124 -44.191 1.00 90.44 349 THR A N 1
ATOM 2737 C CA . THR A 1 349 ? 21.842 -26.324 -43.447 1.00 90.44 349 THR A CA 1
ATOM 2738 C C . THR A 1 349 ? 22.546 -25.212 -42.682 1.00 90.44 349 THR A C 1
ATOM 2740 O O . THR A 1 349 ? 23.473 -25.462 -41.912 1.00 90.44 349 THR A O 1
ATOM 2743 N N . ASN A 1 350 ? 22.073 -23.983 -42.867 1.00 92.06 350 ASN A N 1
ATOM 2744 C CA . ASN A 1 350 ? 22.518 -22.815 -42.122 1.00 92.06 350 ASN A CA 1
ATOM 2745 C C . ASN A 1 350 ? 21.620 -22.625 -40.897 1.00 92.06 350 ASN A C 1
ATOM 2747 O O . ASN A 1 350 ? 20.399 -22.554 -41.019 1.00 92.06 350 ASN A O 1
ATOM 2751 N N . GLY A 1 351 ? 22.221 -22.541 -39.716 1.00 92.19 351 GLY A N 1
ATOM 2752 C CA . GLY A 1 351 ? 21.540 -22.237 -38.466 1.00 92.19 351 GLY A CA 1
ATOM 2753 C C . GLY A 1 351 ? 21.760 -20.783 -38.073 1.00 92.19 351 GLY A C 1
ATOM 2754 O O . GLY A 1 351 ? 22.891 -20.296 -38.100 1.00 92.19 351 GLY A O 1
ATOM 2755 N N . LEU A 1 352 ? 20.676 -20.111 -37.697 1.00 94.19 352 LEU A N 1
ATOM 2756 C CA . LEU A 1 352 ? 20.681 -18.817 -37.030 1.00 94.19 352 LEU A CA 1
ATOM 2757 C C . LEU A 1 352 ? 20.248 -19.036 -35.581 1.00 94.19 352 LEU A C 1
ATOM 2759 O O . LEU A 1 352 ? 19.113 -19.436 -35.314 1.00 94.19 352 LEU A O 1
ATOM 2763 N N . PHE A 1 353 ? 21.172 -18.782 -34.665 1.00 93.81 353 PHE A N 1
ATOM 2764 C CA . PHE A 1 353 ? 20.950 -18.854 -33.231 1.00 93.81 353 PHE A CA 1
ATOM 2765 C C . PHE A 1 353 ? 20.864 -17.437 -32.686 1.00 93.81 353 PHE A C 1
ATOM 2767 O O . PHE A 1 353 ? 21.748 -16.626 -32.967 1.00 93.81 353 PHE A O 1
ATOM 2774 N N . ILE A 1 354 ? 19.793 -17.137 -31.960 1.00 94.75 354 ILE A N 1
ATOM 2775 C CA . ILE A 1 354 ? 19.520 -15.809 -31.408 1.00 94.75 354 ILE A CA 1
ATOM 2776 C C . ILE A 1 354 ? 19.491 -15.932 -29.892 1.00 94.75 354 ILE A C 1
ATOM 2778 O O . ILE A 1 354 ? 18.811 -16.804 -29.358 1.00 94.75 354 ILE A O 1
ATOM 2782 N N . GLU A 1 355 ? 20.208 -15.049 -29.215 1.00 93.62 355 GLU A N 1
ATOM 2783 C CA . GLU A 1 355 ? 20.234 -14.939 -27.766 1.00 93.62 355 GLU A CA 1
ATOM 2784 C C . GLU A 1 355 ? 19.722 -13.560 -27.359 1.00 93.62 355 GLU A C 1
ATOM 2786 O O . GLU A 1 355 ? 20.172 -12.544 -27.891 1.00 93.62 355 GLU A O 1
ATOM 2791 N N . LEU A 1 356 ? 18.802 -13.536 -26.400 1.00 91.94 356 LEU A N 1
ATOM 2792 C CA . LEU A 1 356 ? 18.256 -12.329 -25.795 1.00 91.94 356 LEU A CA 1
ATOM 2793 C C . LEU A 1 356 ? 18.488 -12.425 -24.293 1.00 91.94 356 LEU A C 1
ATOM 2795 O O . LEU A 1 356 ? 17.868 -13.254 -23.626 1.00 91.94 356 LEU A O 1
ATOM 2799 N N . VAL A 1 357 ? 19.376 -11.593 -23.757 1.00 89.50 357 VAL A N 1
ATOM 2800 C CA . VAL A 1 357 ? 19.693 -11.577 -22.321 1.00 89.50 357 VAL A CA 1
ATOM 2801 C C . VAL A 1 357 ? 19.247 -10.249 -21.731 1.00 89.50 357 VAL A C 1
ATOM 2803 O O . VAL A 1 357 ? 19.725 -9.208 -22.160 1.00 89.50 357 VAL A O 1
ATOM 2806 N N . SER A 1 358 ? 18.350 -10.254 -20.746 1.00 84.12 358 SER A N 1
ATOM 2807 C CA . SER A 1 358 ? 17.866 -9.005 -20.150 1.00 84.12 358 SER A CA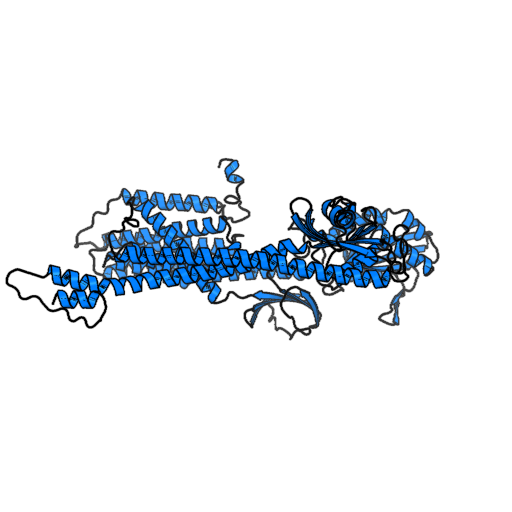 1
ATOM 2808 C C . SER A 1 358 ? 18.993 -8.237 -19.456 1.00 84.12 358 SER A C 1
ATOM 2810 O O . SER A 1 358 ? 19.858 -8.837 -18.808 1.00 84.12 358 SER A O 1
ATOM 2812 N N . HIS A 1 359 ? 18.960 -6.907 -19.511 1.00 75.75 359 HIS A N 1
ATOM 2813 C CA . HIS A 1 359 ? 19.887 -6.068 -18.750 1.00 75.75 359 HIS A CA 1
ATOM 2814 C C . HIS A 1 359 ? 19.735 -6.274 -17.235 1.00 75.75 359 HIS A C 1
ATOM 2816 O O . HIS A 1 359 ? 18.674 -6.637 -16.736 1.00 75.75 359 HIS A O 1
ATOM 2822 N N . ILE A 1 360 ? 20.826 -6.034 -16.498 1.00 62.53 360 ILE A N 1
ATOM 2823 C CA . ILE A 1 360 ? 20.866 -6.094 -15.021 1.00 62.53 360 ILE A CA 1
ATOM 2824 C C . ILE A 1 360 ? 20.304 -4.794 -14.408 1.00 62.53 360 ILE A C 1
ATOM 2826 O O . ILE A 1 360 ? 20.047 -4.718 -13.207 1.00 62.53 360 ILE A O 1
ATOM 2830 N N . GLU A 1 361 ? 20.131 -3.746 -15.218 1.00 55.66 361 GLU A N 1
ATOM 2831 C CA . GLU A 1 361 ? 19.782 -2.421 -14.723 1.00 55.66 361 GLU A CA 1
ATOM 2832 C C . GLU A 1 361 ? 18.369 -2.356 -14.140 1.00 55.66 361 GLU A C 1
ATOM 2834 O O . GLU A 1 361 ? 17.418 -2.966 -14.624 1.00 55.66 361 GLU A O 1
ATOM 2839 N N . THR A 1 362 ? 18.265 -1.574 -13.065 1.00 47.12 362 THR A N 1
ATOM 2840 C CA . THR A 1 362 ? 17.040 -1.258 -12.337 1.00 47.12 362 THR A CA 1
ATOM 2841 C C . THR A 1 362 ? 15.915 -0.915 -13.303 1.00 47.12 362 THR A C 1
ATOM 2843 O O . THR A 1 362 ? 15.968 0.116 -13.973 1.00 47.12 362 THR A O 1
ATOM 2846 N N . TYR A 1 363 ? 14.918 -1.795 -13.335 1.00 47.81 363 TYR A N 1
ATOM 2847 C CA . TYR A 1 363 ? 13.623 -1.639 -13.979 1.00 47.81 363 TYR A CA 1
ATOM 2848 C C . TYR A 1 363 ? 13.228 -0.168 -14.187 1.00 47.81 363 TYR A C 1
ATOM 2850 O O . TYR A 1 363 ? 13.033 0.594 -13.234 1.00 47.81 363 TYR A O 1
ATOM 2858 N N . GLN A 1 364 ? 13.138 0.246 -15.450 1.00 46.22 364 GLN A N 1
ATOM 2859 C CA . GLN A 1 364 ? 12.749 1.604 -15.790 1.00 46.22 364 GLN A CA 1
ATOM 2860 C C . GLN A 1 364 ? 11.226 1.704 -15.810 1.00 46.22 364 GLN A C 1
ATOM 2862 O O . GLN A 1 364 ? 10.572 1.207 -16.723 1.00 46.22 364 GLN A O 1
ATOM 2867 N N . ALA A 1 365 ? 10.665 2.405 -14.824 1.00 46.59 365 ALA A N 1
ATOM 2868 C CA . ALA A 1 365 ? 9.288 2.878 -14.892 1.00 46.59 365 ALA A CA 1
ATOM 2869 C C . ALA A 1 365 ? 9.137 3.815 -16.106 1.00 46.59 365 ALA A C 1
ATOM 2871 O O . ALA A 1 365 ? 9.534 4.985 -16.054 1.00 46.59 365 ALA A O 1
ATOM 2872 N N . GLY A 1 366 ? 8.616 3.276 -17.206 1.00 48.31 366 GLY A N 1
ATOM 2873 C CA . GLY A 1 366 ? 8.411 3.950 -18.487 1.00 48.31 366 GLY A CA 1
ATOM 2874 C C . GLY A 1 366 ? 7.040 3.628 -19.081 1.00 48.31 366 GLY A C 1
ATOM 2875 O O . GLY A 1 366 ? 6.173 3.057 -18.422 1.00 48.31 366 GLY A O 1
ATOM 2876 N N . TYR A 1 367 ? 6.839 3.986 -20.347 1.00 51.47 367 TYR A N 1
ATOM 2877 C CA . TYR A 1 367 ? 5.570 3.806 -21.059 1.00 51.47 367 TYR A CA 1
ATOM 2878 C C . TYR A 1 367 ? 4.952 2.387 -21.015 1.00 51.47 367 TYR A C 1
ATOM 2880 O O . TYR A 1 367 ? 3.727 2.311 -20.894 1.00 51.47 367 TYR A O 1
ATOM 2888 N N . PRO A 1 368 ? 5.726 1.276 -21.033 1.00 47.97 368 PRO A N 1
ATOM 2889 C CA . PRO A 1 368 ? 5.160 -0.072 -20.922 1.00 47.97 368 PRO A CA 1
ATOM 2890 C C . PRO A 1 368 ? 4.328 -0.289 -19.647 1.00 47.97 368 PRO A C 1
ATOM 2892 O O . PRO A 1 368 ? 3.264 -0.893 -19.711 1.00 47.97 368 PRO A O 1
ATOM 2895 N N . GLU A 1 369 ? 4.717 0.280 -18.500 1.00 49.50 369 GLU A N 1
ATOM 2896 C CA . GLU A 1 369 ? 3.938 0.161 -17.253 1.00 49.50 369 GLU A CA 1
ATOM 2897 C C . GLU A 1 369 ? 2.588 0.874 -17.287 1.00 49.50 369 GLU A C 1
ATOM 2899 O O . GLU A 1 369 ? 1.679 0.520 -16.538 1.00 49.50 369 GLU A O 1
ATOM 2904 N N . LEU A 1 370 ? 2.480 1.928 -18.097 1.00 51.84 370 LEU A N 1
ATOM 2905 C CA . LEU A 1 370 ? 1.285 2.762 -18.187 1.00 51.84 370 LEU A CA 1
ATOM 2906 C C . LEU A 1 370 ? 0.246 2.184 -19.160 1.00 51.84 370 LEU A C 1
ATOM 2908 O O . LEU A 1 370 ? -0.903 2.625 -19.139 1.00 51.84 370 LEU A O 1
ATOM 2912 N N . LEU A 1 371 ? 0.654 1.228 -20.003 1.00 50.94 371 LEU A N 1
ATOM 2913 C CA . LEU A 1 371 ? -0.179 0.568 -21.014 1.00 50.94 371 LEU A CA 1
ATOM 2914 C C . LEU A 1 371 ? -0.512 -0.890 -20.678 1.00 50.94 371 LEU A C 1
ATOM 2916 O O . LEU A 1 371 ? -1.465 -1.431 -21.234 1.00 50.94 371 LEU A O 1
ATOM 2920 N N . LEU A 1 372 ? 0.254 -1.523 -19.786 1.00 49.16 372 LEU A N 1
ATOM 2921 C CA . LEU A 1 372 ? -0.033 -2.862 -19.279 1.00 49.16 372 LEU A CA 1
ATOM 2922 C C . LEU A 1 372 ? -1.081 -2.794 -18.158 1.00 49.16 372 LEU A C 1
ATOM 2924 O O . LEU A 1 372 ? -0.940 -2.013 -17.215 1.00 49.16 372 LEU A O 1
ATOM 2928 N N . ASP A 1 373 ? -2.111 -3.642 -18.245 1.00 44.09 373 ASP A N 1
ATOM 2929 C CA . ASP A 1 373 ? -3.039 -3.893 -17.135 1.00 44.09 373 ASP A CA 1
ATOM 2930 C C . ASP A 1 373 ? -2.249 -4.315 -15.881 1.00 44.09 373 ASP A C 1
ATOM 2932 O O . ASP A 1 373 ? -1.246 -5.030 -15.985 1.00 44.09 373 ASP A O 1
ATOM 2936 N N . GLU A 1 374 ? -2.706 -3.907 -14.688 1.00 44.59 374 GLU A N 1
ATOM 2937 C CA . GLU A 1 374 ? -2.016 -4.142 -13.400 1.00 44.59 374 GLU A CA 1
ATOM 2938 C C . GLU A 1 374 ? -1.653 -5.622 -13.153 1.00 44.59 374 GLU A C 1
ATOM 2940 O O . GLU A 1 374 ? -0.749 -5.917 -12.376 1.00 44.59 374 GLU A O 1
ATOM 2945 N N . THR A 1 375 ? -2.326 -6.559 -13.828 1.00 39.00 375 THR A N 1
ATOM 2946 C CA . THR A 1 375 ? -2.119 -8.008 -13.703 1.00 39.00 375 THR A CA 1
ATOM 2947 C C . THR A 1 375 ? -0.941 -8.562 -14.506 1.00 39.00 375 THR A C 1
ATOM 2949 O O . THR A 1 375 ? -0.506 -9.672 -14.214 1.00 39.00 375 THR A O 1
ATOM 2952 N N . ASN A 1 376 ? -0.431 -7.831 -15.506 1.00 40.97 376 ASN A N 1
ATOM 2953 C CA . ASN A 1 376 ? 0.566 -8.333 -16.465 1.00 40.97 376 ASN A CA 1
ATOM 2954 C C . ASN A 1 376 ? 1.938 -7.644 -16.330 1.00 40.97 376 ASN A C 1
ATOM 2956 O O . ASN A 1 376 ? 2.793 -7.779 -17.204 1.00 40.97 376 ASN A O 1
ATOM 2960 N N . GLN A 1 377 ? 2.163 -6.886 -15.255 1.00 47.44 377 GLN A N 1
ATOM 2961 C CA . GLN A 1 377 ? 3.458 -6.263 -14.973 1.00 47.44 377 GLN A CA 1
ATOM 2962 C C . GLN A 1 377 ? 4.441 -7.314 -14.431 1.00 47.44 377 GLN A C 1
ATOM 2964 O O . GLN A 1 377 ? 4.120 -8.029 -13.483 1.00 47.44 377 GLN A O 1
ATOM 2969 N N . ARG A 1 378 ? 5.653 -7.388 -15.011 1.00 44.91 378 ARG A N 1
ATOM 2970 C CA . ARG A 1 378 ? 6.725 -8.327 -14.605 1.00 44.91 378 ARG A CA 1
ATOM 2971 C C . ARG A 1 378 ? 7.064 -8.223 -13.116 1.00 44.91 378 ARG A C 1
ATOM 2973 O O . ARG A 1 378 ? 7.326 -9.226 -12.462 1.00 44.91 378 ARG A O 1
ATOM 2980 N N . TYR A 1 379 ? 6.998 -7.010 -12.584 1.00 50.75 379 TYR A N 1
ATOM 2981 C CA . TYR A 1 379 ? 6.974 -6.744 -11.159 1.00 50.75 379 TYR A CA 1
AT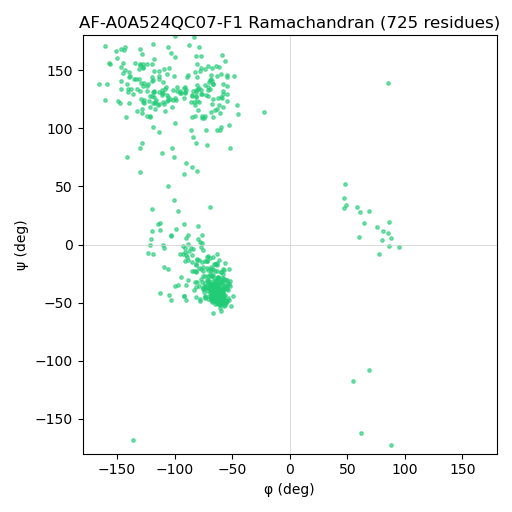OM 2982 C C . TYR A 1 379 ? 5.675 -5.987 -10.903 1.00 50.75 379 TYR A C 1
ATOM 2984 O O . TYR A 1 379 ? 5.572 -4.836 -11.334 1.00 50.75 379 TYR A O 1
ATOM 2992 N N . PRO A 1 380 ? 4.667 -6.587 -10.239 1.00 44.53 380 PRO A N 1
ATOM 2993 C CA . PRO A 1 380 ? 3.561 -5.808 -9.695 1.00 44.53 380 PRO A CA 1
ATOM 2994 C C . PRO A 1 380 ? 4.169 -4.631 -8.937 1.00 44.53 380 PRO A C 1
ATOM 2996 O O . PRO A 1 380 ? 5.241 -4.803 -8.363 1.00 44.53 380 PRO A O 1
ATOM 2999 N N . ARG A 1 381 ? 3.543 -3.450 -8.942 1.00 46.84 381 ARG A N 1
ATOM 3000 C CA . ARG A 1 381 ? 4.009 -2.274 -8.185 1.00 46.84 381 ARG A CA 1
ATOM 3001 C C . ARG A 1 381 ? 4.247 -2.618 -6.712 1.00 46.84 381 ARG A C 1
ATOM 3003 O O . ARG A 1 381 ? 3.388 -2.361 -5.870 1.00 46.84 381 ARG A O 1
ATOM 3010 N N . ILE A 1 382 ? 5.410 -3.167 -6.375 1.00 56.28 382 ILE A N 1
ATOM 3011 C CA . ILE A 1 382 ? 5.742 -3.498 -5.003 1.00 56.28 382 ILE A CA 1
ATOM 3012 C C . ILE A 1 382 ? 6.421 -2.269 -4.415 1.00 56.28 382 ILE A C 1
ATOM 3014 O O . ILE A 1 382 ? 7.626 -2.214 -4.208 1.00 56.28 382 ILE A O 1
ATOM 3018 N N . LYS A 1 383 ? 5.605 -1.231 -4.221 1.00 54.59 383 LYS A N 1
ATOM 3019 C CA . LYS A 1 383 ? 6.023 0.076 -3.707 1.00 54.59 383 LYS A CA 1
ATOM 3020 C C . LYS A 1 383 ? 6.577 -0.006 -2.277 1.00 54.59 383 LYS A C 1
ATOM 3022 O O . LYS A 1 383 ? 7.263 0.914 -1.852 1.00 54.59 383 LYS A O 1
ATOM 3027 N N . ASP A 1 384 ? 6.310 -1.119 -1.592 1.00 68.19 384 ASP A N 1
ATOM 3028 C CA . ASP A 1 384 ? 6.539 -1.297 -0.159 1.00 68.19 384 ASP A CA 1
ATOM 3029 C C . ASP A 1 384 ? 7.513 -2.446 0.172 1.00 68.19 384 ASP A C 1
ATOM 3031 O O . ASP A 1 384 ? 7.608 -2.847 1.332 1.00 68.19 384 ASP A O 1
ATOM 3035 N N . ILE A 1 385 ? 8.230 -3.005 -0.816 1.00 80.06 385 ILE A N 1
ATOM 3036 C CA . ILE A 1 385 ? 9.274 -4.009 -0.553 1.00 80.06 385 ILE A CA 1
ATOM 3037 C C . ILE A 1 385 ? 10.590 -3.604 -1.207 1.00 80.06 385 ILE A C 1
ATOM 3039 O O . ILE A 1 385 ? 10.626 -2.985 -2.269 1.00 80.06 385 ILE A O 1
ATOM 3043 N N . SER A 1 386 ? 11.681 -4.062 -0.609 1.00 87.56 386 SER A N 1
ATOM 3044 C CA . SER A 1 386 ? 12.965 -4.191 -1.291 1.00 87.56 386 SER A CA 1
ATOM 3045 C C . SER A 1 386 ? 13.277 -5.669 -1.491 1.00 87.56 386 SER A C 1
ATOM 3047 O O . SER A 1 386 ? 12.820 -6.507 -0.710 1.00 87.56 386 SER A O 1
ATOM 3049 N N . PHE A 1 387 ? 14.030 -6.012 -2.533 1.00 87.88 387 PHE A N 1
ATOM 3050 C CA . PHE A 1 387 ? 14.511 -7.379 -2.707 1.00 87.88 387 PHE A CA 1
ATOM 3051 C C . PHE A 1 387 ? 15.907 -7.439 -3.324 1.00 87.88 387 PHE A C 1
ATOM 3053 O O . PHE A 1 387 ? 16.333 -6.533 -4.043 1.00 87.88 387 PHE A O 1
ATOM 3060 N N . ALA A 1 388 ? 16.598 -8.547 -3.078 1.00 88.19 388 ALA A N 1
ATOM 3061 C CA . ALA A 1 388 ? 17.884 -8.873 -3.672 1.00 88.19 388 ALA A CA 1
ATOM 3062 C C . ALA A 1 388 ? 17.977 -10.354 -4.037 1.00 88.19 388 ALA A C 1
ATOM 3064 O O . ALA A 1 388 ? 17.476 -11.211 -3.314 1.00 88.19 388 ALA A O 1
ATOM 3065 N N . LYS A 1 389 ? 18.655 -10.648 -5.146 1.00 86.88 389 LYS A N 1
ATOM 3066 C CA . LYS A 1 389 ? 18.990 -12.006 -5.577 1.00 86.88 389 LYS A CA 1
ATOM 3067 C C . LYS A 1 389 ? 20.493 -12.232 -5.459 1.00 86.88 389 LYS A C 1
ATOM 3069 O O . LYS A 1 389 ? 21.275 -11.431 -5.981 1.00 86.88 389 LYS A O 1
ATOM 3074 N N . TYR A 1 390 ? 20.879 -13.336 -4.832 1.00 86.44 390 TYR A N 1
ATOM 3075 C CA . TYR A 1 390 ? 22.266 -13.739 -4.639 1.00 86.44 390 TYR A CA 1
ATOM 3076 C C . TYR A 1 390 ? 22.562 -15.057 -5.356 1.00 86.44 390 TYR A C 1
ATOM 3078 O O . TYR A 1 390 ? 21.944 -16.065 -5.029 1.00 86.44 390 TYR A O 1
ATOM 3086 N N . ALA A 1 391 ? 23.535 -15.062 -6.270 1.00 85.69 391 ALA A N 1
ATOM 3087 C CA . ALA A 1 391 ? 24.074 -16.274 -6.894 1.00 85.69 391 ALA A CA 1
ATOM 3088 C C . ALA A 1 391 ? 25.369 -16.660 -6.191 1.00 85.69 391 ALA A C 1
ATOM 3090 O O . ALA A 1 391 ? 26.278 -15.827 -6.100 1.00 85.69 391 ALA A O 1
ATOM 3091 N N . ASP A 1 392 ? 25.461 -17.887 -5.676 1.00 78.56 392 ASP A N 1
ATOM 3092 C CA . ASP A 1 392 ? 26.658 -18.380 -4.980 1.00 78.56 392 ASP A CA 1
ATOM 3093 C C . ASP A 1 392 ? 27.212 -17.377 -3.940 1.00 78.56 392 ASP A C 1
ATOM 3095 O O . ASP A 1 392 ? 28.423 -17.187 -3.825 1.00 78.56 392 ASP A O 1
ATOM 3099 N N . THR A 1 393 ? 26.324 -16.706 -3.188 1.00 82.38 393 THR A N 1
ATOM 3100 C CA . THR A 1 393 ? 26.576 -15.623 -2.198 1.00 82.38 393 THR A CA 1
ATOM 3101 C C . THR A 1 393 ? 26.861 -14.217 -2.736 1.00 82.38 393 THR A C 1
ATOM 3103 O O . THR A 1 393 ? 26.885 -13.268 -1.951 1.00 82.38 393 THR A O 1
ATOM 3106 N N . SER A 1 394 ? 27.038 -14.042 -4.043 1.00 86.38 394 SER A N 1
ATOM 3107 C CA . SER A 1 394 ? 27.279 -12.734 -4.661 1.00 86.38 394 SER A CA 1
ATOM 3108 C C . SER A 1 394 ? 25.979 -12.060 -5.095 1.00 86.38 394 SER A C 1
ATOM 3110 O O . SER A 1 394 ? 25.104 -12.705 -5.665 1.00 86.38 394 SER A O 1
ATOM 3112 N N . LEU A 1 395 ? 25.836 -10.764 -4.815 1.00 85.88 395 LEU A N 1
ATOM 3113 C CA . LEU A 1 395 ? 24.662 -9.991 -5.217 1.00 85.88 395 LEU A CA 1
ATOM 3114 C C . LEU A 1 395 ? 24.615 -9.852 -6.745 1.00 85.88 395 LEU A C 1
ATOM 3116 O O . LEU A 1 395 ? 25.528 -9.273 -7.337 1.00 85.88 395 LEU A O 1
ATOM 3120 N N . VAL A 1 396 ? 23.536 -10.332 -7.363 1.00 82.31 396 VAL A N 1
ATOM 3121 C CA . VAL A 1 396 ? 23.328 -10.246 -8.819 1.00 82.31 396 VAL A CA 1
ATOM 3122 C C . VAL A 1 396 ? 22.295 -9.186 -9.177 1.00 82.31 396 VAL A C 1
ATOM 3124 O O . VAL A 1 396 ? 22.516 -8.394 -10.088 1.00 82.31 396 VAL A O 1
ATOM 3127 N N . VAL A 1 397 ? 21.182 -9.137 -8.440 1.00 78.94 397 VAL A N 1
ATOM 3128 C CA . VAL A 1 397 ? 20.083 -8.189 -8.682 1.00 78.94 397 VAL A CA 1
ATOM 3129 C C . VAL A 1 397 ? 19.652 -7.565 -7.367 1.00 78.94 397 VAL A C 1
ATOM 3131 O O . VAL A 1 397 ? 19.591 -8.252 -6.349 1.00 78.94 397 VAL A O 1
ATOM 3134 N N . ARG A 1 398 ? 19.309 -6.276 -7.392 1.00 82.06 398 ARG A N 1
ATOM 3135 C CA . ARG A 1 398 ? 18.654 -5.584 -6.278 1.00 82.06 398 ARG A CA 1
ATOM 3136 C C . ARG A 1 398 ? 17.577 -4.631 -6.778 1.00 82.06 398 ARG A C 1
ATOM 3138 O O . ARG A 1 398 ? 17.727 -4.032 -7.842 1.00 82.06 398 ARG A O 1
ATOM 3145 N N . SER A 1 399 ? 16.542 -4.451 -5.973 1.00 78.75 399 SER A N 1
ATOM 3146 C CA . SER A 1 399 ? 15.480 -3.475 -6.193 1.00 78.75 399 SER A CA 1
ATOM 3147 C C . SER A 1 399 ? 14.962 -2.935 -4.859 1.00 78.75 399 SER A C 1
ATOM 3149 O O . SER A 1 399 ? 15.018 -3.624 -3.840 1.00 78.75 399 SER A O 1
ATOM 3151 N N . GLY A 1 400 ? 14.441 -1.710 -4.879 1.00 76.38 400 GLY A N 1
ATOM 3152 C CA . GLY A 1 400 ? 13.977 -0.987 -3.695 1.00 76.38 400 GLY A CA 1
ATOM 3153 C C . GLY A 1 400 ? 15.069 -0.171 -2.998 1.00 76.38 400 GLY A C 1
ATOM 3154 O O . GLY A 1 400 ? 16.184 -0.018 -3.502 1.00 76.38 400 GLY A O 1
ATOM 3155 N N . ASP A 1 401 ? 14.716 0.375 -1.836 1.00 78.62 401 ASP A N 1
ATOM 3156 C CA . ASP A 1 401 ? 15.525 1.351 -1.099 1.00 78.62 401 ASP A CA 1
ATOM 3157 C C . ASP A 1 401 ? 16.481 0.706 -0.076 1.00 78.62 401 ASP A C 1
ATOM 3159 O O . ASP A 1 401 ? 17.398 1.369 0.421 1.00 78.62 401 ASP A O 1
ATOM 3163 N N . PHE A 1 402 ? 16.301 -0.581 0.251 1.00 86.06 402 PHE A N 1
ATOM 3164 C CA . PHE A 1 402 ? 17.135 -1.269 1.239 1.00 86.06 402 PHE A CA 1
ATOM 3165 C C . PHE A 1 402 ? 18.565 -1.528 0.712 1.00 86.06 402 PHE A C 1
ATOM 3167 O O . PHE A 1 402 ? 18.742 -2.112 -0.364 1.00 86.06 402 PHE A O 1
ATOM 3174 N N . PRO A 1 403 ? 19.618 -1.131 1.455 1.00 88.31 403 PRO A N 1
ATOM 3175 C CA . PRO A 1 403 ? 21.000 -1.280 1.014 1.00 88.31 403 PRO A CA 1
ATOM 3176 C C . PRO A 1 403 ? 21.516 -2.700 1.276 1.00 88.31 403 PRO A C 1
ATOM 3178 O O . PRO A 1 403 ? 22.125 -2.976 2.306 1.00 88.31 403 PRO A O 1
ATOM 3181 N N . TYR A 1 404 ? 21.291 -3.598 0.322 1.00 89.25 404 TYR A N 1
ATOM 3182 C CA . TYR A 1 404 ? 21.825 -4.959 0.363 1.00 89.25 404 TYR A CA 1
ATOM 3183 C C . TYR A 1 404 ? 23.353 -4.998 0.253 1.00 89.25 404 TYR A C 1
ATOM 3185 O O . TYR A 1 404 ? 23.947 -4.315 -0.588 1.00 89.25 404 TYR A O 1
ATOM 3193 N N . ASP A 1 405 ? 23.978 -5.850 1.066 1.00 88.56 405 ASP A N 1
ATOM 3194 C CA . ASP A 1 405 ? 25.408 -6.136 0.980 1.00 88.56 405 ASP A CA 1
ATOM 3195 C C . ASP A 1 405 ? 25.732 -6.903 -0.308 1.00 88.56 405 ASP A C 1
ATOM 3197 O O . ASP A 1 405 ? 24.957 -7.747 -0.757 1.00 88.56 405 ASP A O 1
ATOM 3201 N N . ASN A 1 406 ? 26.912 -6.658 -0.887 1.00 86.75 406 ASN A N 1
ATOM 3202 C CA . ASN A 1 406 ? 27.353 -7.340 -2.113 1.00 86.75 406 ASN A CA 1
ATOM 3203 C C . ASN A 1 406 ? 27.651 -8.834 -1.907 1.00 86.75 406 ASN A C 1
ATOM 3205 O O . ASN A 1 406 ? 27.685 -9.590 -2.877 1.00 86.75 406 ASN A O 1
ATOM 3209 N N . ILE A 1 407 ? 27.932 -9.237 -0.667 1.00 87.31 407 ILE A N 1
ATOM 3210 C CA . ILE A 1 407 ? 28.229 -10.618 -0.292 1.00 87.31 407 ILE A CA 1
ATOM 3211 C C . ILE A 1 407 ? 27.290 -10.991 0.842 1.00 87.31 407 ILE A C 1
ATOM 3213 O O . ILE A 1 407 ? 27.308 -10.364 1.901 1.00 87.31 407 ILE A O 1
ATOM 3217 N N . MET A 1 408 ? 26.502 -12.032 0.620 1.00 82.06 408 MET A N 1
ATOM 3218 C CA . MET A 1 408 ? 25.603 -12.572 1.620 1.00 82.06 408 MET A CA 1
ATOM 3219 C C . MET A 1 408 ? 26.349 -13.541 2.540 1.00 82.06 408 MET A C 1
ATOM 3221 O O . MET A 1 408 ? 27.061 -14.441 2.092 1.00 82.06 408 MET A O 1
ATOM 3225 N N . LEU A 1 409 ? 26.171 -13.372 3.851 1.00 79.19 409 LEU A N 1
ATOM 3226 C CA . LEU A 1 409 ? 26.624 -14.360 4.827 1.00 79.19 409 LEU A CA 1
ATOM 3227 C C . LEU A 1 409 ? 25.800 -15.651 4.667 1.00 79.19 409 LEU A C 1
ATOM 3229 O O . LEU A 1 409 ? 24.583 -15.558 4.518 1.00 79.19 409 LEU A O 1
ATOM 3233 N N . PRO A 1 410 ? 26.414 -16.850 4.729 1.00 71.62 410 PRO A N 1
ATOM 3234 C CA . PRO A 1 410 ? 25.683 -18.104 4.582 1.00 71.62 410 PRO A CA 1
ATOM 3235 C C . PRO A 1 410 ? 24.575 -18.224 5.633 1.00 71.62 410 PRO A C 1
ATOM 3237 O O . PRO A 1 410 ? 24.849 -18.249 6.837 1.00 71.62 410 PRO A O 1
ATOM 3240 N N . VAL A 1 411 ? 23.328 -18.313 5.177 1.00 74.31 411 VAL A N 1
ATOM 3241 C CA . VAL A 1 411 ? 22.157 -18.490 6.037 1.00 74.31 411 VAL A CA 1
ATOM 3242 C C . VAL A 1 411 ? 21.878 -19.984 6.201 1.00 74.31 411 VAL A C 1
ATOM 3244 O O . VAL A 1 411 ? 21.846 -20.743 5.237 1.00 74.31 411 VAL A O 1
ATOM 3247 N N . LEU A 1 412 ? 21.699 -20.433 7.445 1.00 74.50 412 LEU A N 1
ATOM 3248 C CA . LEU A 1 412 ? 21.387 -21.829 7.754 1.00 74.50 412 LEU A CA 1
ATOM 3249 C C . LEU A 1 412 ? 19.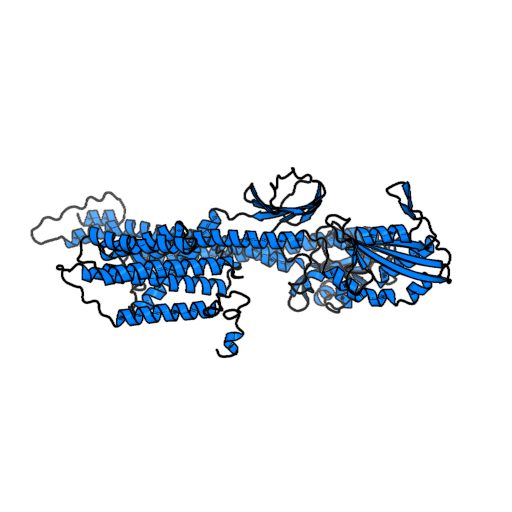874 -22.056 7.675 1.00 74.50 412 LEU A C 1
ATOM 3251 O O . LEU A 1 412 ? 19.151 -21.797 8.635 1.00 74.50 412 LEU A O 1
ATOM 3255 N N . PHE A 1 413 ? 19.413 -22.596 6.551 1.00 76.06 413 PHE A N 1
ATOM 3256 C CA . PHE A 1 413 ? 17.997 -22.884 6.307 1.00 76.06 413 PHE A CA 1
ATOM 3257 C C . PHE A 1 413 ? 17.441 -24.070 7.118 1.00 76.06 413 PHE A C 1
ATOM 3259 O O . PHE A 1 413 ? 16.231 -24.223 7.229 1.00 76.06 413 PHE A O 1
ATOM 3266 N N . ASN A 1 414 ? 18.287 -24.915 7.727 1.00 74.69 414 ASN A N 1
ATOM 3267 C CA . ASN A 1 414 ? 17.877 -26.054 8.575 1.00 74.69 414 ASN A CA 1
ATOM 3268 C C . ASN A 1 414 ? 16.761 -26.949 7.970 1.00 74.69 414 ASN A C 1
ATOM 3270 O O . ASN A 1 414 ? 15.960 -27.527 8.705 1.00 74.69 414 ASN A O 1
ATOM 3274 N N . GLY A 1 415 ? 16.707 -27.077 6.638 1.00 68.31 415 GLY A N 1
ATOM 3275 C CA . GLY A 1 415 ? 15.686 -27.853 5.921 1.00 68.31 415 GLY A CA 1
ATOM 3276 C C . GLY A 1 415 ? 14.343 -27.140 5.709 1.00 68.31 415 GLY A C 1
ATOM 3277 O O . GLY A 1 415 ? 13.376 -27.799 5.337 1.00 68.31 415 GLY A O 1
ATOM 3278 N N . GLN A 1 416 ? 14.257 -25.831 5.963 1.00 78.56 416 GLN A N 1
ATOM 3279 C CA . GLN A 1 416 ? 13.116 -24.982 5.610 1.00 78.56 416 GLN A CA 1
ATOM 3280 C C . GLN A 1 416 ? 13.402 -24.229 4.307 1.00 78.56 416 GLN A C 1
ATOM 3282 O O . GLN A 1 416 ? 14.475 -23.662 4.159 1.00 78.56 416 GLN A O 1
ATOM 3287 N N . GLU A 1 417 ? 12.431 -24.171 3.397 1.00 81.56 417 GLU A N 1
ATOM 3288 C CA . GLU A 1 417 ? 12.543 -23.389 2.149 1.00 81.56 417 GLU A CA 1
ATOM 3289 C C . GLU A 1 417 ? 12.497 -21.873 2.402 1.00 81.56 417 GLU A C 1
ATOM 3291 O O . GLU A 1 417 ? 13.064 -21.088 1.650 1.00 81.56 417 GLU A O 1
ATOM 3296 N N . TYR A 1 418 ? 11.843 -21.460 3.492 1.00 89.00 418 TYR A N 1
ATOM 3297 C CA . TYR A 1 418 ? 11.630 -20.062 3.856 1.00 89.00 418 TYR A CA 1
ATOM 3298 C C . TYR A 1 418 ? 12.181 -19.783 5.251 1.00 89.00 418 TYR A C 1
ATOM 3300 O O . TYR A 1 418 ? 11.839 -20.496 6.199 1.00 89.00 418 TYR A O 1
ATOM 3308 N N . LEU A 1 419 ? 12.949 -18.704 5.402 1.00 91.00 419 LEU A N 1
ATOM 3309 C CA . LEU A 1 419 ? 13.418 -18.224 6.700 1.00 91.00 419 LEU A CA 1
ATOM 3310 C C . LEU A 1 419 ? 13.052 -16.752 6.894 1.00 91.00 419 LEU A C 1
ATOM 3312 O O . LEU A 1 419 ? 13.455 -15.899 6.111 1.00 91.00 419 LEU A O 1
ATOM 3316 N N . PHE A 1 420 ? 12.339 -16.454 7.979 1.00 90.62 420 PHE A N 1
ATOM 3317 C CA . PHE A 1 420 ? 12.057 -15.082 8.399 1.00 90.62 420 PHE A CA 1
ATOM 3318 C C . PHE A 1 420 ? 13.036 -14.644 9.490 1.00 90.62 420 PHE A C 1
ATOM 3320 O O . PHE A 1 420 ? 13.218 -15.355 10.483 1.00 90.62 420 PHE A O 1
ATOM 3327 N N . THR A 1 421 ? 13.624 -13.459 9.340 1.00 89.94 421 THR A N 1
ATOM 3328 C CA . THR A 1 421 ? 14.452 -12.818 10.371 1.00 89.94 421 THR A CA 1
ATOM 3329 C C . THR A 1 421 ? 14.029 -11.373 10.582 1.00 89.94 421 THR A C 1
ATOM 3331 O O . THR A 1 421 ? 13.613 -10.710 9.639 1.00 89.94 421 THR A O 1
ATOM 3334 N N . SER A 1 422 ? 14.234 -10.865 11.791 1.00 87.88 422 SER A N 1
ATOM 3335 C CA . SER A 1 422 ? 13.898 -9.493 12.172 1.00 87.88 422 SER A CA 1
ATOM 3336 C C . SER A 1 422 ? 15.158 -8.780 12.644 1.00 87.88 422 SER A C 1
ATOM 3338 O O . SER A 1 422 ? 15.693 -9.117 13.703 1.00 87.88 422 SER A O 1
ATOM 3340 N N . GLU A 1 423 ? 15.652 -7.816 11.869 1.00 84.50 423 GLU A N 1
ATOM 3341 C CA . GLU A 1 423 ? 16.876 -7.072 12.177 1.00 84.50 423 GLU A CA 1
ATOM 3342 C C . GLU A 1 423 ? 16.729 -5.587 11.831 1.00 84.50 423 GLU A C 1
ATOM 3344 O O . GLU A 1 423 ? 16.251 -5.215 10.766 1.00 84.50 423 GLU A O 1
ATOM 3349 N N . GLY A 1 424 ? 17.146 -4.706 12.746 1.00 84.12 424 GLY A N 1
ATOM 3350 C CA . GLY A 1 424 ? 17.203 -3.263 12.479 1.00 84.12 424 GLY A CA 1
ATOM 3351 C C . GLY A 1 424 ? 15.854 -2.572 12.229 1.00 84.12 424 GLY A C 1
ATOM 3352 O O . GLY A 1 424 ? 15.855 -1.471 11.692 1.00 84.12 424 GLY A O 1
ATOM 3353 N N . GLY A 1 425 ? 14.729 -3.183 12.623 1.00 88.06 425 GLY A N 1
ATOM 3354 C CA . GLY A 1 425 ? 13.378 -2.685 12.313 1.00 88.06 425 GLY A CA 1
ATOM 3355 C C . GLY A 1 425 ? 12.847 -3.141 10.951 1.00 88.06 425 GLY A C 1
ATOM 3356 O O . GLY A 1 425 ? 11.813 -2.650 10.507 1.00 88.06 425 GLY A O 1
ATOM 3357 N N . TYR A 1 426 ? 13.544 -4.075 10.307 1.00 90.75 426 TYR A N 1
ATOM 3358 C CA . TYR A 1 426 ? 13.136 -4.703 9.064 1.00 90.75 426 TYR A CA 1
ATOM 3359 C C . TYR A 1 426 ? 12.942 -6.200 9.256 1.00 90.75 426 TYR A C 1
ATOM 3361 O O . TYR A 1 426 ? 13.632 -6.850 10.047 1.00 90.75 426 TYR A O 1
ATOM 3369 N N . LYS A 1 427 ? 12.021 -6.743 8.474 1.00 92.00 427 LYS A N 1
ATOM 3370 C CA . LYS A 1 427 ? 11.725 -8.162 8.384 1.00 92.00 427 LYS A CA 1
ATOM 3371 C C . LYS A 1 427 ? 12.213 -8.663 7.040 1.00 92.00 427 LYS A C 1
ATOM 3373 O O . LYS A 1 427 ? 11.785 -8.184 5.992 1.00 92.00 427 LYS A O 1
ATOM 3378 N N . ASN A 1 428 ? 13.118 -9.628 7.096 1.00 92.38 428 ASN A N 1
ATOM 3379 C CA . ASN A 1 428 ? 13.733 -10.242 5.934 1.00 92.38 428 ASN A CA 1
ATOM 3380 C C . ASN A 1 428 ? 13.165 -11.647 5.753 1.00 92.38 428 ASN A C 1
ATOM 3382 O O . ASN A 1 428 ? 13.173 -12.446 6.692 1.00 92.38 428 ASN A O 1
ATOM 3386 N N . LEU A 1 429 ? 12.697 -11.948 4.548 1.00 92.81 429 LEU A N 1
ATOM 3387 C CA . LEU A 1 429 ? 12.378 -13.289 4.087 1.00 92.81 429 LEU A CA 1
ATOM 3388 C C . LEU A 1 429 ? 13.508 -13.770 3.183 1.00 92.81 429 LEU A C 1
ATOM 3390 O O . LEU A 1 429 ? 13.734 -13.198 2.120 1.00 92.81 429 LEU A O 1
ATOM 3394 N N . TYR A 1 430 ? 14.169 -14.844 3.591 1.00 91.88 430 TYR A N 1
ATOM 3395 C CA . TYR A 1 430 ? 15.103 -15.588 2.761 1.00 91.88 430 TYR A CA 1
ATOM 3396 C C . TYR A 1 430 ? 14.380 -16.768 2.119 1.00 91.88 430 TYR A C 1
ATOM 3398 O O . TYR A 1 430 ? 13.707 -17.535 2.814 1.00 91.88 430 TYR A O 1
ATOM 3406 N N . TYR A 1 431 ? 14.544 -16.912 0.811 1.00 90.44 431 TYR A N 1
ATOM 3407 C CA . TYR A 1 431 ? 14.018 -18.015 0.022 1.00 90.44 431 TYR A CA 1
ATOM 3408 C C . TYR A 1 431 ? 15.157 -18.621 -0.795 1.00 90.44 431 TYR A C 1
ATOM 3410 O O . TYR A 1 431 ? 15.771 -17.929 -1.609 1.00 90.44 431 TYR A O 1
ATOM 3418 N N . ASP A 1 432 ? 15.471 -19.884 -0.519 1.00 85.25 432 ASP A N 1
ATOM 3419 C CA . ASP A 1 432 ? 16.542 -20.608 -1.200 1.00 85.25 432 ASP A CA 1
ATOM 3420 C C . ASP A 1 432 ? 15.980 -21.407 -2.376 1.00 85.25 432 ASP A C 1
ATOM 3422 O O . ASP A 1 432 ? 15.003 -22.145 -2.245 1.00 85.25 432 ASP A O 1
ATOM 3426 N N . THR A 1 433 ? 16.617 -21.248 -3.526 1.00 75.50 433 THR A N 1
ATOM 3427 C CA . THR A 1 433 ? 16.365 -21.984 -4.768 1.00 75.50 433 THR A CA 1
ATOM 3428 C C . THR A 1 433 ? 17.692 -22.565 -5.246 1.00 75.50 433 THR A C 1
ATOM 3430 O O . THR A 1 433 ? 18.743 -22.044 -4.884 1.00 75.50 433 THR A O 1
ATOM 3433 N N . ASP A 1 434 ? 17.684 -23.648 -6.026 1.00 72.69 434 ASP A N 1
ATOM 3434 C CA . ASP A 1 434 ? 18.919 -24.339 -6.434 1.00 72.69 434 ASP A CA 1
ATOM 3435 C C . ASP A 1 434 ? 19.943 -23.368 -7.075 1.00 72.69 434 ASP A C 1
ATOM 3437 O O . ASP A 1 434 ? 19.804 -22.961 -8.226 1.00 72.69 434 ASP A O 1
ATOM 3441 N N . GLY A 1 435 ? 20.977 -22.984 -6.312 1.00 73.75 435 GLY A N 1
ATOM 3442 C CA . GLY A 1 435 ? 22.045 -22.058 -6.730 1.00 73.75 435 GLY A CA 1
ATOM 3443 C C . GLY A 1 435 ? 21.769 -20.557 -6.532 1.00 73.75 435 GLY A C 1
ATOM 3444 O O . GLY A 1 435 ? 22.650 -19.740 -6.811 1.00 73.75 435 GLY A O 1
ATOM 3445 N N . MET A 1 436 ? 20.589 -20.176 -6.030 1.00 81.94 436 MET A N 1
ATOM 3446 C CA . MET A 1 436 ? 20.147 -18.784 -5.888 1.00 81.94 436 MET A CA 1
ATOM 3447 C C . MET A 1 436 ? 19.397 -18.543 -4.578 1.00 81.94 436 MET A C 1
ATOM 3449 O O . MET A 1 436 ? 18.425 -19.226 -4.274 1.00 81.94 436 MET A O 1
ATOM 3453 N N . THR A 1 437 ? 19.762 -17.491 -3.848 1.00 87.62 437 THR A N 1
ATOM 3454 C CA . THR A 1 437 ? 19.028 -17.062 -2.651 1.00 87.62 437 THR A CA 1
ATOM 3455 C C . THR A 1 437 ? 18.371 -15.706 -2.887 1.00 87.62 437 THR A C 1
ATOM 3457 O O . THR A 1 437 ? 19.041 -14.707 -3.164 1.00 87.62 437 THR A O 1
ATOM 3460 N N . LEU A 1 438 ? 17.047 -15.657 -2.763 1.00 88.81 438 LEU A N 1
ATOM 3461 C CA . LEU A 1 438 ? 16.263 -14.427 -2.791 1.00 88.81 438 LEU A CA 1
ATOM 3462 C C . LEU A 1 438 ? 16.087 -13.901 -1.363 1.00 88.81 438 LEU A C 1
ATOM 3464 O O . LEU A 1 438 ? 15.732 -14.648 -0.451 1.00 88.81 438 LEU A O 1
ATOM 3468 N N . VAL A 1 439 ? 16.285 -12.599 -1.184 1.00 91.38 439 VAL A N 1
ATOM 3469 C CA . VAL A 1 439 ? 16.008 -11.876 0.059 1.00 91.38 439 VAL A CA 1
ATOM 3470 C C . VAL A 1 439 ? 14.957 -10.822 -0.229 1.00 91.38 439 VAL A C 1
ATOM 3472 O O . VAL A 1 439 ? 15.178 -9.965 -1.078 1.00 91.38 439 VAL A O 1
ATOM 3475 N N . ILE A 1 440 ? 13.829 -10.865 0.474 1.00 91.44 440 ILE A N 1
ATOM 3476 C CA . ILE A 1 440 ? 12.813 -9.808 0.451 1.00 91.44 440 ILE A CA 1
ATOM 3477 C C . ILE A 1 440 ? 12.836 -9.102 1.799 1.00 91.44 440 ILE A C 1
ATOM 3479 O O . ILE A 1 440 ? 12.769 -9.758 2.834 1.00 91.44 440 ILE A O 1
ATOM 3483 N N . THR A 1 441 ? 12.896 -7.777 1.788 1.00 92.06 441 THR A N 1
ATOM 3484 C CA . THR A 1 441 ? 12.948 -6.944 2.988 1.00 92.06 441 THR A CA 1
ATOM 3485 C C . THR A 1 441 ? 11.754 -6.005 3.035 1.00 92.06 441 THR A C 1
ATOM 3487 O O . THR A 1 441 ? 11.500 -5.264 2.082 1.00 92.06 441 THR A O 1
ATOM 3490 N N . VAL A 1 442 ? 11.047 -6.020 4.165 1.00 90.56 442 VAL A N 1
ATOM 3491 C CA . VAL A 1 442 ? 9.912 -5.135 4.461 1.00 90.56 442 VAL A CA 1
ATOM 3492 C C . VAL A 1 442 ? 10.107 -4.426 5.798 1.00 90.56 442 VAL A C 1
ATOM 3494 O O . VAL A 1 442 ? 10.803 -4.931 6.681 1.00 90.56 442 VAL A O 1
ATOM 3497 N N . GLU A 1 443 ? 9.508 -3.247 5.957 1.00 88.69 443 GLU A N 1
ATOM 3498 C CA . GLU A 1 443 ? 9.500 -2.532 7.238 1.00 88.69 443 GLU A CA 1
ATOM 3499 C C . GLU A 1 443 ? 8.628 -3.269 8.263 1.00 88.69 443 GLU A C 1
ATOM 3501 O O . GLU A 1 443 ? 7.502 -3.671 7.966 1.00 88.69 443 GLU A O 1
ATOM 3506 N N . GLU A 1 444 ? 9.127 -3.443 9.487 1.00 89.19 444 GLU A N 1
ATOM 3507 C CA . GLU A 1 444 ? 8.324 -4.032 10.558 1.00 89.19 444 GLU A CA 1
ATOM 3508 C C . GLU A 1 444 ? 7.330 -3.040 11.151 1.00 89.19 444 GLU A C 1
ATOM 3510 O O . GLU A 1 444 ? 7.600 -1.848 11.301 1.00 89.19 444 GLU A O 1
ATOM 3515 N N . VAL A 1 445 ? 6.194 -3.573 11.609 1.00 89.56 445 VAL A N 1
ATOM 3516 C CA . VAL A 1 445 ? 5.203 -2.801 12.361 1.00 89.56 445 VAL A CA 1
ATOM 3517 C C . VAL A 1 445 ? 5.837 -2.250 13.639 1.00 89.56 445 VAL A C 1
ATOM 3519 O O . VAL A 1 445 ? 6.161 -2.989 14.575 1.00 89.56 445 VAL A O 1
ATOM 3522 N N . SER A 1 446 ? 5.970 -0.928 13.716 1.00 90.81 446 SER A N 1
ATOM 3523 C CA . SER A 1 446 ? 6.577 -0.269 14.865 1.00 90.81 446 SER A CA 1
ATOM 3524 C C . SER A 1 446 ? 5.617 -0.207 16.058 1.00 90.81 446 SER A C 1
ATOM 3526 O O . SER A 1 446 ? 4.392 -0.289 15.940 1.00 90.81 446 SER A O 1
ATOM 3528 N N . PHE A 1 447 ? 6.154 0.030 17.259 1.00 89.75 447 PHE A N 1
ATOM 3529 C CA . PHE A 1 447 ? 5.321 0.279 18.443 1.00 89.75 447 PHE A CA 1
ATOM 3530 C C . PHE A 1 447 ? 4.390 1.491 18.280 1.00 89.75 447 PHE A C 1
ATOM 3532 O O . PHE A 1 447 ? 3.278 1.504 18.816 1.00 89.75 447 PHE A O 1
ATOM 3539 N N . LEU A 1 448 ? 4.823 2.501 17.523 1.00 89.88 448 LEU A N 1
ATOM 3540 C CA . LEU A 1 448 ? 4.017 3.678 17.226 1.00 89.88 448 LEU A CA 1
ATOM 3541 C C . LEU A 1 448 ? 2.826 3.317 16.322 1.00 89.88 448 LEU A C 1
ATOM 3543 O O . LEU A 1 448 ? 1.713 3.770 16.597 1.00 89.88 448 LEU A O 1
ATOM 3547 N N . ASP A 1 449 ? 3.011 2.418 15.352 1.00 90.44 449 ASP A N 1
ATOM 3548 C CA . ASP A 1 449 ? 1.930 1.899 14.500 1.00 90.44 449 ASP A CA 1
ATOM 3549 C C . ASP A 1 449 ? 0.886 1.121 15.303 1.00 90.44 449 ASP A C 1
ATOM 3551 O O . ASP A 1 449 ? -0.319 1.246 15.058 1.00 90.44 449 ASP A O 1
ATOM 3555 N N . MET A 1 450 ? 1.315 0.388 16.337 1.00 92.44 450 MET A N 1
ATOM 3556 C CA . MET A 1 450 ? 0.386 -0.284 17.251 1.00 92.44 450 MET A CA 1
ATOM 3557 C C . MET A 1 450 ? -0.479 0.719 18.025 1.00 92.44 450 MET A C 1
ATOM 3559 O O . MET A 1 450 ? -1.690 0.517 18.165 1.00 92.44 450 MET A O 1
ATOM 3563 N N . ILE A 1 451 ? 0.118 1.813 18.517 1.00 92.00 451 ILE A N 1
ATOM 3564 C CA . ILE A 1 451 ? -0.609 2.878 19.227 1.00 92.00 451 ILE A CA 1
ATOM 3565 C C . ILE A 1 451 ? -1.587 3.581 18.286 1.00 92.00 451 ILE A C 1
ATOM 3567 O O . ILE A 1 451 ? -2.732 3.822 18.673 1.00 92.00 451 ILE A O 1
ATOM 3571 N N . ILE A 1 452 ? -1.159 3.897 17.063 1.00 92.31 452 ILE A N 1
ATOM 3572 C CA . ILE A 1 452 ? -2.013 4.526 16.050 1.00 92.31 452 ILE A CA 1
ATOM 3573 C C . ILE A 1 452 ? -3.198 3.614 15.734 1.00 92.31 452 ILE A C 1
ATOM 3575 O O . ILE A 1 452 ? -4.348 4.052 15.810 1.00 92.31 452 ILE A O 1
ATOM 3579 N N . THR A 1 453 ? -2.935 2.335 15.463 1.00 92.88 453 THR A N 1
ATOM 3580 C CA . THR A 1 453 ? -3.970 1.329 15.199 1.00 92.88 453 THR A CA 1
ATOM 3581 C C . THR A 1 453 ? -4.975 1.268 16.342 1.00 92.88 453 THR A C 1
ATOM 3583 O O . THR A 1 453 ? -6.184 1.355 16.123 1.00 92.88 453 THR A O 1
ATOM 3586 N N . PHE A 1 454 ? -4.488 1.198 17.583 1.00 94.19 454 PHE A N 1
ATOM 3587 C CA . PHE A 1 454 ? -5.340 1.250 18.765 1.00 94.19 454 PHE A CA 1
ATOM 3588 C C . PHE A 1 454 ? -6.183 2.529 18.823 1.00 94.19 454 PHE A C 1
ATOM 3590 O O . PHE A 1 454 ? -7.377 2.444 19.102 1.00 94.19 454 PHE A O 1
ATOM 3597 N N . ALA A 1 455 ? -5.606 3.698 18.550 1.00 93.12 455 ALA A N 1
ATOM 3598 C CA . ALA A 1 455 ? -6.312 4.971 18.624 1.00 93.12 455 ALA A CA 1
ATOM 3599 C C . ALA A 1 455 ? -7.447 5.071 17.583 1.00 93.12 455 ALA A C 1
ATOM 3601 O O . ALA A 1 455 ? -8.559 5.484 17.932 1.00 93.12 455 ALA A O 1
ATOM 3602 N N . TYR A 1 456 ? -7.220 4.625 16.340 1.00 91.69 456 TYR A N 1
ATOM 3603 C CA . TYR A 1 456 ? -8.273 4.565 15.315 1.00 91.69 456 TYR A CA 1
ATOM 3604 C C . TYR A 1 456 ? -9.397 3.619 15.719 1.00 91.69 456 TYR A C 1
ATOM 3606 O O . TYR A 1 456 ? -10.577 3.980 15.643 1.00 91.69 456 TYR A O 1
ATOM 3614 N N . LEU A 1 457 ? -9.045 2.417 16.179 1.00 92.62 457 LEU A N 1
ATOM 3615 C CA . LEU A 1 457 ? -10.022 1.422 16.609 1.00 92.62 457 LEU A CA 1
ATOM 3616 C C . LEU A 1 457 ? -10.795 1.912 17.831 1.00 92.62 457 LEU A C 1
ATOM 3618 O O . LEU A 1 457 ? -12.016 1.804 17.855 1.00 92.62 457 LEU A O 1
ATOM 3622 N N . PHE A 1 458 ? -10.124 2.521 18.807 1.00 93.25 458 PHE A N 1
ATOM 3623 C CA . PHE A 1 458 ? -10.754 3.104 19.986 1.00 93.25 458 PHE A CA 1
ATOM 3624 C C . PHE A 1 458 ? -11.814 4.138 19.602 1.00 93.25 458 PHE A C 1
ATOM 3626 O O . PHE A 1 458 ? -12.957 4.020 20.043 1.00 93.25 458 PHE A O 1
ATOM 3633 N N . ILE A 1 459 ? -11.472 5.117 18.757 1.00 90.31 459 ILE A N 1
ATOM 3634 C CA . ILE A 1 459 ? -12.408 6.167 18.327 1.00 90.31 459 ILE A CA 1
ATOM 3635 C C . ILE A 1 459 ? -13.560 5.566 17.514 1.00 90.31 459 ILE A C 1
ATOM 3637 O O . ILE A 1 459 ? -14.724 5.889 17.760 1.00 90.31 459 ILE A O 1
ATOM 3641 N N . THR A 1 460 ? -13.258 4.657 16.588 1.00 90.94 460 THR A N 1
ATOM 3642 C CA . THR A 1 460 ? -14.266 4.016 15.732 1.00 90.94 460 THR A CA 1
ATOM 3643 C C . THR A 1 460 ? -15.244 3.184 16.561 1.00 90.94 460 THR A C 1
ATOM 3645 O O . THR A 1 460 ? -16.459 3.352 16.449 1.00 90.94 460 THR A O 1
ATOM 3648 N N . ILE A 1 461 ? -14.738 2.346 17.467 1.00 92.75 461 ILE A N 1
ATOM 3649 C CA . ILE A 1 461 ? -15.549 1.534 18.381 1.00 92.75 461 ILE A CA 1
ATOM 3650 C C . ILE A 1 461 ? -16.337 2.433 19.340 1.00 92.75 461 ILE A C 1
ATOM 3652 O O . ILE A 1 461 ? -17.504 2.148 19.613 1.00 92.75 461 ILE A O 1
ATOM 3656 N N . LEU A 1 462 ? -15.756 3.531 19.832 1.00 91.06 462 LEU A N 1
ATOM 3657 C CA . LEU A 1 462 ? -16.445 4.497 20.692 1.00 91.06 462 LEU A CA 1
ATOM 3658 C C . LEU A 1 462 ? -17.654 5.116 19.978 1.00 91.06 462 LEU A C 1
ATOM 3660 O O . LEU A 1 462 ? -18.756 5.122 20.524 1.00 91.06 462 LEU A O 1
ATOM 3664 N N . ILE A 1 463 ? -17.478 5.592 18.744 1.00 90.25 463 ILE A N 1
ATOM 3665 C CA . ILE A 1 463 ? -18.563 6.179 17.946 1.00 90.25 463 ILE A CA 1
ATOM 3666 C C . ILE A 1 463 ? -19.633 5.125 17.640 1.00 90.25 463 ILE A C 1
ATOM 3668 O O . ILE A 1 463 ? -20.819 5.360 17.878 1.00 90.25 463 ILE A O 1
ATOM 3672 N N . LEU A 1 464 ? -19.230 3.941 17.170 1.00 90.31 464 LEU A N 1
ATOM 3673 C CA . LEU A 1 464 ? -20.163 2.868 16.822 1.00 90.31 464 LEU A CA 1
ATOM 3674 C C . LEU A 1 464 ? -20.943 2.358 18.036 1.00 90.31 464 LEU A C 1
ATOM 3676 O O . LEU A 1 464 ? -22.150 2.146 17.945 1.00 90.31 464 LEU A O 1
ATOM 3680 N N . SER A 1 465 ? -20.294 2.210 19.189 1.00 88.94 465 SER A N 1
ATOM 3681 C CA . SER A 1 465 ? -20.961 1.794 20.427 1.00 88.94 465 SER A CA 1
ATOM 3682 C C . SER A 1 465 ? -21.931 2.856 20.958 1.00 88.94 465 SER A C 1
ATOM 3684 O O . SER A 1 465 ? -23.000 2.493 21.452 1.00 88.94 465 SER A O 1
ATOM 3686 N N . LEU A 1 466 ? -21.639 4.153 20.791 1.00 86.75 466 LEU A N 1
ATOM 3687 C CA . LEU A 1 466 ? -22.588 5.238 21.085 1.00 86.75 466 LEU A CA 1
ATOM 3688 C C . LEU A 1 466 ? -23.812 5.202 20.154 1.00 86.75 466 LEU A C 1
ATOM 3690 O O . LEU A 1 466 ? -24.943 5.317 20.633 1.00 86.75 466 LEU A O 1
ATOM 3694 N N . ILE A 1 467 ? -23.606 5.000 18.847 1.00 86.31 467 ILE A N 1
ATOM 3695 C CA . ILE A 1 467 ? -24.691 4.853 17.858 1.00 86.31 467 ILE A CA 1
ATOM 3696 C C . ILE A 1 467 ? -25.553 3.630 18.183 1.00 86.31 467 ILE A C 1
ATOM 3698 O O . ILE A 1 467 ? -26.783 3.703 18.191 1.00 86.31 467 ILE A O 1
ATOM 3702 N N . LEU A 1 468 ? -24.916 2.506 18.504 1.00 84.19 468 LEU A N 1
ATOM 3703 C CA . LEU A 1 468 ? -25.613 1.283 18.868 1.00 84.19 468 LEU A CA 1
ATOM 3704 C C . LEU A 1 468 ? -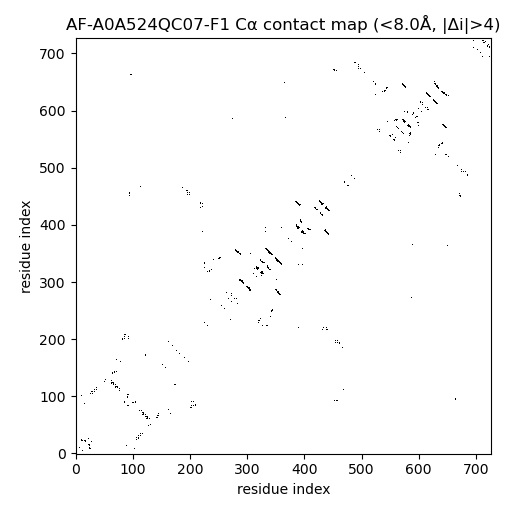26.422 1.463 20.160 1.00 84.19 468 LEU A C 1
ATOM 3706 O O . LEU A 1 468 ? -27.566 1.011 20.247 1.00 84.19 468 LEU A O 1
ATOM 3710 N N . LEU A 1 469 ? -25.869 2.165 21.153 1.00 81.50 469 LEU A N 1
ATOM 3711 C CA . LEU A 1 469 ? -26.574 2.468 22.397 1.00 81.50 469 LEU A CA 1
ATOM 3712 C C . LEU A 1 469 ? -27.818 3.332 22.144 1.00 81.50 469 LEU A C 1
ATOM 3714 O O . LEU A 1 469 ? -28.874 3.020 22.705 1.00 81.50 469 LEU A O 1
ATOM 3718 N N . LEU A 1 470 ? -27.723 4.354 21.280 1.00 79.44 470 LEU A N 1
ATOM 3719 C CA . LEU A 1 470 ? -28.864 5.170 20.830 1.00 79.44 470 LEU A CA 1
ATOM 3720 C C . LEU A 1 470 ? -29.964 4.300 20.215 1.00 79.44 470 LEU A C 1
ATOM 3722 O O . LEU A 1 470 ? -31.136 4.426 20.578 1.00 79.44 470 LEU A O 1
ATOM 3726 N N . PHE A 1 471 ? -29.581 3.389 19.319 1.00 80.25 471 PHE A N 1
ATOM 3727 C CA . PHE A 1 471 ? -30.518 2.516 18.619 1.00 80.25 471 PHE A CA 1
ATOM 3728 C C . PHE A 1 471 ? -31.235 1.544 19.569 1.00 80.25 471 PHE A C 1
ATOM 3730 O O . PHE A 1 471 ? -32.452 1.384 19.494 1.00 80.25 471 PHE A O 1
ATOM 3737 N N . ILE A 1 472 ? -30.503 0.928 20.507 1.00 75.25 472 ILE A N 1
ATOM 3738 C CA . ILE A 1 472 ? -31.058 -0.073 21.432 1.00 75.25 472 ILE A CA 1
ATOM 3739 C C . ILE A 1 472 ? -31.945 0.567 22.505 1.00 75.25 472 ILE A C 1
ATOM 3741 O O . ILE A 1 472 ? -33.012 0.037 22.825 1.00 75.25 472 ILE A O 1
ATOM 3745 N N . THR A 1 473 ? -31.507 1.674 23.113 1.00 71.75 473 THR A N 1
ATOM 3746 C CA . THR A 1 473 ? -32.260 2.286 24.222 1.00 71.75 473 THR A CA 1
ATOM 3747 C C . THR A 1 473 ? -33.417 3.154 23.742 1.00 71.75 473 THR A C 1
ATOM 3749 O O . THR A 1 473 ? -34.357 3.367 24.509 1.00 71.75 473 THR A O 1
ATOM 3752 N N . GLY A 1 474 ? -33.377 3.664 22.504 1.00 65.44 474 GLY A N 1
ATOM 3753 C CA . GLY A 1 474 ? -34.370 4.610 21.981 1.00 65.44 474 GLY A CA 1
ATOM 3754 C C . GLY A 1 474 ? -34.447 5.917 22.781 1.00 65.44 474 GLY A C 1
ATOM 3755 O O . GLY A 1 474 ? -35.335 6.739 22.550 1.00 65.44 474 GLY A O 1
ATOM 3756 N N . GLN A 1 475 ? -33.541 6.111 23.743 1.00 61.97 475 GLN A N 1
ATOM 3757 C CA . GLN A 1 475 ? -33.423 7.339 24.501 1.00 61.97 475 GLN A CA 1
ATOM 3758 C C . GLN A 1 475 ? -32.671 8.343 23.641 1.00 61.97 475 GLN A C 1
ATOM 3760 O O . GLN A 1 475 ? -31.619 8.037 23.079 1.00 61.97 475 GLN A O 1
ATOM 3765 N N . LYS A 1 476 ? -33.183 9.575 23.582 1.00 58.59 476 LYS A N 1
ATOM 3766 C CA . LYS A 1 476 ? -32.348 10.712 23.204 1.00 58.59 476 LYS A CA 1
ATOM 3767 C C . LYS A 1 476 ? -31.291 10.808 24.296 1.00 58.59 476 LYS A C 1
ATOM 3769 O O . LYS A 1 476 ? -31.596 11.278 25.390 1.00 58.59 476 LYS A O 1
ATOM 3774 N N . ILE A 1 477 ? -30.097 10.267 24.056 1.00 54.25 477 ILE A N 1
ATOM 3775 C CA . ILE A 1 477 ? -29.000 10.467 24.994 1.00 54.25 477 ILE A CA 1
ATOM 3776 C C . ILE A 1 477 ? -28.823 11.982 25.065 1.00 54.25 477 ILE A C 1
ATOM 3778 O O . ILE A 1 477 ? -28.665 12.649 24.043 1.00 54.25 477 ILE A O 1
ATOM 3782 N N . ASP A 1 478 ? -28.855 12.530 26.270 1.00 58.50 478 ASP A N 1
ATOM 3783 C CA . ASP A 1 478 ? -28.643 13.952 26.529 1.00 58.50 478 ASP A CA 1
ATOM 3784 C C . ASP A 1 478 ? -27.186 14.382 26.265 1.00 58.50 478 ASP A C 1
ATOM 3786 O O . ASP A 1 478 ? -26.683 15.278 26.930 1.00 58.50 478 ASP A O 1
ATOM 3790 N N . ILE A 1 479 ? -26.475 13.771 25.306 1.00 53.38 479 ILE A N 1
ATOM 3791 C CA . ILE A 1 479 ? -25.072 14.059 24.939 1.00 53.38 479 ILE A CA 1
ATOM 3792 C C . ILE A 1 479 ? -24.887 15.537 24.594 1.00 53.38 479 ILE A C 1
ATOM 3794 O O . ILE A 1 479 ? -23.882 16.127 24.977 1.00 53.38 479 ILE A O 1
ATOM 3798 N N . LEU A 1 480 ? -25.893 16.118 23.932 1.00 52.06 480 LEU A N 1
ATOM 3799 C CA . LEU A 1 480 ? -25.945 17.505 23.464 1.00 52.06 480 LEU A CA 1
ATOM 3800 C C . LEU A 1 480 ? -26.606 18.480 24.438 1.00 52.06 480 LEU A C 1
ATOM 3802 O O . LEU A 1 480 ? -26.673 19.674 24.144 1.00 52.06 480 LEU A O 1
ATOM 3806 N N . LYS A 1 481 ? -27.102 18.025 25.595 1.00 57.69 481 LYS A N 1
ATOM 3807 C CA . LYS A 1 481 ? -27.409 19.000 26.641 1.00 57.69 481 LYS A CA 1
ATOM 3808 C C . LYS A 1 481 ? -26.099 19.658 27.066 1.00 57.69 481 LYS A C 1
ATOM 3810 O O . LYS A 1 481 ? -25.033 19.073 26.937 1.00 57.69 481 LYS A O 1
ATOM 3815 N N . PHE A 1 482 ? -26.143 20.882 27.565 1.00 62.12 482 PHE A N 1
ATOM 3816 C CA . PHE A 1 482 ? -24.946 21.597 28.029 1.00 62.12 482 PHE A CA 1
ATOM 3817 C C . PHE A 1 482 ? -25.072 21.936 29.514 1.00 62.12 482 PHE A C 1
ATOM 3819 O O . PHE A 1 482 ? -24.558 22.940 29.982 1.00 62.12 482 PHE A O 1
ATOM 3826 N N . ASP A 1 483 ? -25.788 21.099 30.261 1.00 68.75 483 ASP A N 1
ATOM 3827 C CA . ASP A 1 483 ? -26.297 21.483 31.582 1.00 68.75 483 ASP A CA 1
ATOM 3828 C C . ASP A 1 483 ? -25.214 21.616 32.660 1.00 68.75 483 ASP A C 1
ATOM 3830 O O . ASP A 1 483 ? -25.404 22.336 33.635 1.00 68.75 483 ASP A O 1
ATOM 3834 N N . THR A 1 484 ? -24.055 20.972 32.484 1.00 73.00 484 THR A N 1
ATOM 3835 C CA . THR A 1 484 ? -22.935 21.066 33.425 1.00 73.00 484 THR A CA 1
ATOM 3836 C C . THR A 1 484 ? -21.797 21.902 32.856 1.00 73.00 484 THR A C 1
ATOM 3838 O O . THR A 1 484 ? -21.361 21.713 31.717 1.00 73.00 484 THR A O 1
ATOM 3841 N N . PHE A 1 485 ? -21.256 22.792 33.691 1.00 75.38 485 PHE A N 1
ATOM 3842 C CA . PHE A 1 485 ? -20.060 23.578 33.376 1.00 75.38 485 PHE A CA 1
ATOM 3843 C C . PHE A 1 485 ? -18.886 22.675 32.954 1.00 75.38 485 PHE A C 1
ATOM 3845 O O . PHE A 1 485 ? -18.218 22.949 31.960 1.00 75.38 485 PHE A O 1
ATOM 3852 N N . ARG A 1 486 ? -18.734 21.520 33.620 1.00 74.88 486 ARG A N 1
ATOM 3853 C CA . ARG A 1 486 ? -17.749 20.475 33.293 1.00 74.88 486 ARG A CA 1
ATOM 3854 C C . ARG A 1 486 ? -17.806 20.037 31.822 1.00 74.88 486 ARG A C 1
ATOM 3856 O O . ARG A 1 486 ? -16.773 19.970 31.158 1.00 74.88 486 ARG A O 1
ATOM 3863 N N . ARG A 1 487 ? -19.007 19.760 31.302 1.00 73.12 487 ARG A N 1
ATOM 3864 C CA . ARG A 1 487 ? -19.205 19.291 29.922 1.00 73.12 487 ARG A CA 1
ATOM 3865 C C . ARG A 1 487 ? -19.019 20.408 28.899 1.00 73.12 487 ARG A C 1
ATOM 3867 O O . ARG A 1 487 ? -18.441 20.159 27.846 1.00 73.12 487 ARG A O 1
ATOM 3874 N N . LYS A 1 488 ? -19.456 21.635 29.214 1.00 79.50 488 LYS A N 1
ATOM 3875 C CA . LYS A 1 488 ? -19.180 22.810 28.369 1.00 79.50 488 LYS A CA 1
ATOM 3876 C C . LYS A 1 488 ? -17.677 23.006 28.187 1.00 79.50 488 LYS A C 1
ATOM 3878 O O . LYS A 1 488 ? -17.230 23.208 27.066 1.00 79.50 488 LYS A O 1
ATOM 3883 N N . LEU A 1 489 ? -16.912 22.881 29.272 1.00 79.56 489 LEU A N 1
ATOM 3884 C CA . LEU A 1 489 ? -15.459 23.018 29.248 1.00 79.56 489 LEU A CA 1
ATOM 3885 C C . LEU A 1 489 ? -14.787 21.908 28.421 1.00 79.56 489 LEU A C 1
ATOM 3887 O O . LEU A 1 489 ? -13.937 22.199 27.586 1.00 79.56 489 LEU A O 1
ATOM 3891 N N . GLN A 1 490 ? -15.209 20.650 28.593 1.00 77.00 490 GLN A N 1
ATOM 3892 C CA . GLN A 1 490 ? -14.691 19.518 27.807 1.00 77.00 490 GLN A CA 1
ATOM 3893 C C . GLN A 1 490 ? -14.955 19.683 26.304 1.00 77.00 490 GLN A C 1
ATOM 3895 O O . GLN A 1 490 ? -14.045 19.495 25.500 1.00 77.00 490 GLN A O 1
ATOM 3900 N N . LEU A 1 491 ? -16.177 20.073 25.925 1.00 77.12 491 LEU A N 1
ATOM 3901 C CA . LEU A 1 491 ? -16.538 20.310 24.525 1.00 77.12 491 LEU A CA 1
ATOM 3902 C C . LEU A 1 491 ? -15.828 21.535 23.946 1.00 77.12 491 LEU A C 1
ATOM 3904 O O . LEU A 1 491 ? -15.410 21.488 22.795 1.00 77.12 491 LEU A O 1
ATOM 3908 N N . ALA A 1 492 ? -15.647 22.602 24.730 1.00 83.06 492 ALA A N 1
ATOM 3909 C CA . ALA A 1 492 ? -14.898 23.779 24.297 1.00 83.06 492 ALA A CA 1
ATOM 3910 C C . ALA A 1 492 ? -13.434 23.430 23.999 1.00 83.06 492 ALA A C 1
ATOM 3912 O O . ALA A 1 492 ? -12.933 23.792 22.938 1.00 83.06 492 ALA A O 1
ATOM 3913 N N . PHE A 1 493 ? -12.769 22.671 24.879 1.00 81.44 493 PHE A N 1
ATOM 3914 C CA . PHE A 1 493 ? -11.406 22.206 24.621 1.00 81.44 493 PHE A CA 1
ATOM 3915 C C . PHE A 1 493 ? -11.336 21.316 23.382 1.00 81.44 493 PHE A C 1
ATOM 3917 O O . PHE A 1 493 ? -10.531 21.591 22.495 1.00 81.44 493 PHE A O 1
ATOM 3924 N N . ALA A 1 494 ? -12.212 20.312 23.273 1.00 78.31 494 ALA A N 1
ATOM 3925 C CA . ALA A 1 494 ? -12.254 19.437 22.104 1.00 78.31 494 ALA A CA 1
ATOM 3926 C C . ALA A 1 494 ? -12.481 20.224 20.800 1.00 78.31 494 ALA A C 1
ATOM 3928 O O . ALA A 1 494 ? -11.764 20.012 19.824 1.00 78.31 494 ALA A O 1
ATOM 3929 N N . ALA A 1 495 ? -13.425 21.170 20.787 1.00 84.12 495 ALA A N 1
ATOM 3930 C CA . ALA A 1 495 ? -13.734 21.985 19.615 1.00 84.12 495 ALA A CA 1
ATOM 3931 C C . ALA A 1 495 ? -12.564 22.892 19.209 1.00 84.12 495 ALA A C 1
ATOM 3933 O O . ALA A 1 495 ? -12.179 22.889 18.042 1.00 84.12 495 ALA A O 1
ATOM 3934 N N . VAL A 1 496 ? -11.966 23.625 20.157 1.00 87.75 496 VAL A N 1
ATOM 3935 C CA . VAL A 1 496 ? -10.820 24.510 19.883 1.00 87.75 496 VAL A CA 1
ATOM 3936 C C . VAL A 1 496 ? -9.654 23.716 19.300 1.00 87.75 496 VAL A C 1
ATOM 3938 O O . VAL A 1 496 ? -9.090 24.119 18.288 1.00 87.75 496 VAL A O 1
ATOM 3941 N N . LEU A 1 497 ? -9.327 22.563 19.883 1.00 82.44 497 LEU A N 1
ATOM 3942 C CA . LEU A 1 497 ? -8.239 21.712 19.394 1.00 82.44 497 LEU A CA 1
ATOM 3943 C C . LEU A 1 497 ? -8.532 21.170 18.001 1.00 82.44 497 LEU A C 1
ATOM 3945 O O . LEU A 1 497 ? -7.674 21.250 17.129 1.00 82.44 497 LEU A O 1
ATOM 3949 N N . THR A 1 498 ? -9.748 20.670 17.776 1.00 83.25 498 THR A N 1
ATOM 3950 C CA . THR A 1 498 ? -10.146 20.146 16.464 1.00 83.25 498 THR A CA 1
ATOM 3951 C C . THR A 1 498 ? -10.001 21.226 15.392 1.00 83.25 498 THR A C 1
ATOM 3953 O O . THR A 1 498 ? -9.450 20.959 14.328 1.00 83.25 498 THR A O 1
ATOM 3956 N N . ILE A 1 499 ? -10.413 22.464 15.686 1.00 90.25 499 ILE A N 1
ATOM 3957 C CA . ILE A 1 499 ? -10.251 23.602 14.771 1.00 90.25 499 ILE A CA 1
ATOM 3958 C C . ILE A 1 499 ? -8.767 23.901 14.525 1.00 90.25 499 ILE A C 1
ATOM 3960 O O . ILE A 1 499 ? -8.360 24.002 13.369 1.00 90.25 499 ILE A O 1
ATOM 3964 N N . VAL A 1 500 ? -7.950 24.003 15.580 1.00 89.88 500 VAL A N 1
ATOM 3965 C CA . VAL A 1 500 ? -6.509 24.292 15.463 1.00 89.88 500 VAL A CA 1
ATOM 3966 C C . VAL A 1 500 ? -5.796 23.235 14.615 1.00 89.88 500 VAL A C 1
ATOM 3968 O O . VAL A 1 500 ? -5.063 23.597 13.696 1.00 89.88 500 VAL A O 1
ATOM 3971 N N . PHE A 1 501 ? -6.050 21.945 14.850 1.00 85.00 501 PHE A N 1
ATOM 3972 C CA . PHE A 1 501 ? -5.441 20.875 14.055 1.00 85.00 501 PHE A CA 1
ATOM 3973 C C . PHE A 1 501 ? -5.956 20.833 12.623 1.00 85.00 501 PHE A C 1
ATOM 3975 O O . PHE A 1 501 ? -5.167 20.619 11.712 1.00 85.00 501 PHE A O 1
ATOM 3982 N N . THR A 1 502 ? -7.242 21.107 12.395 1.00 87.12 502 THR A N 1
ATOM 3983 C CA . THR A 1 502 ? -7.784 21.176 11.030 1.00 87.12 502 THR A CA 1
ATOM 3984 C C . THR A 1 502 ? -7.089 22.277 10.226 1.00 87.12 502 THR A C 1
ATOM 3986 O O . THR A 1 502 ? -6.664 22.041 9.097 1.00 87.12 502 THR A O 1
ATOM 3989 N N . VAL A 1 503 ? -6.897 23.462 10.820 1.00 91.44 503 VAL A N 1
ATOM 3990 C CA . VAL A 1 503 ? -6.157 24.566 10.184 1.00 91.44 503 VAL A CA 1
ATOM 3991 C C . VAL A 1 503 ? -4.694 24.186 9.946 1.00 91.44 503 VAL A C 1
ATOM 3993 O O . VAL A 1 503 ? -4.168 24.448 8.865 1.00 91.44 503 VAL A O 1
ATOM 3996 N N . MET A 1 504 ? -4.047 23.536 10.917 1.00 87.50 504 MET A N 1
ATOM 3997 C CA . MET A 1 504 ? -2.663 23.074 10.791 1.00 87.50 504 MET A CA 1
ATOM 3998 C C . MET A 1 504 ? -2.495 22.049 9.660 1.00 87.50 504 MET A C 1
ATOM 4000 O O . MET A 1 504 ? -1.580 22.202 8.856 1.00 87.50 504 MET A O 1
ATOM 4004 N N . ILE A 1 505 ? -3.380 21.049 9.559 1.00 85.75 505 ILE A N 1
ATOM 4005 C CA . ILE A 1 505 ? -3.351 20.032 8.496 1.00 85.75 505 ILE A CA 1
ATOM 4006 C C . ILE A 1 505 ? -3.533 20.698 7.134 1.00 85.75 505 ILE A C 1
ATOM 4008 O O . ILE A 1 505 ? -2.719 20.482 6.243 1.00 85.75 505 ILE A O 1
ATOM 4012 N N . ILE A 1 506 ? -4.557 21.544 6.970 1.00 88.38 506 ILE A N 1
ATOM 4013 C CA . ILE A 1 506 ? -4.808 22.235 5.695 1.00 88.38 506 ILE A CA 1
ATOM 4014 C C . ILE A 1 506 ? -3.593 23.085 5.298 1.00 88.38 506 ILE A C 1
ATOM 4016 O O . ILE A 1 506 ? -3.159 23.034 4.148 1.00 88.38 506 ILE A O 1
ATOM 4020 N N . GLY A 1 507 ? -3.012 23.825 6.248 1.00 89.75 507 GLY A N 1
ATOM 4021 C CA . GLY A 1 507 ? -1.809 24.621 6.015 1.00 89.75 507 GLY A CA 1
ATOM 4022 C C . GLY A 1 507 ? -0.605 23.769 5.606 1.00 89.75 507 GLY A C 1
ATOM 4023 O O . GLY A 1 507 ? 0.067 24.090 4.628 1.00 89.75 507 GLY A O 1
ATOM 4024 N N . ALA A 1 508 ? -0.362 22.658 6.305 1.00 86.19 508 ALA A N 1
ATOM 4025 C CA . ALA A 1 508 ? 0.724 21.733 5.991 1.00 86.19 508 ALA A CA 1
ATOM 4026 C C . ALA A 1 508 ? 0.553 21.092 4.605 1.00 86.19 508 ALA A C 1
ATOM 4028 O O . ALA A 1 508 ? 1.519 21.024 3.849 1.00 86.19 508 ALA A O 1
ATOM 4029 N N . LEU A 1 509 ? -0.671 20.700 4.232 1.00 85.38 509 LEU A N 1
ATOM 4030 C CA . LEU A 1 509 ? -0.972 20.150 2.907 1.00 85.38 509 LEU A CA 1
ATOM 4031 C C . LEU A 1 509 ? -0.751 21.176 1.797 1.00 85.38 509 LEU A C 1
ATOM 4033 O O . LEU A 1 509 ? -0.112 20.861 0.796 1.00 85.38 509 LEU A O 1
ATOM 4037 N N . MET A 1 510 ? -1.224 22.413 1.978 1.00 88.12 510 MET A N 1
ATOM 4038 C CA . MET A 1 510 ? -0.994 23.482 1.001 1.00 88.12 510 MET A CA 1
ATOM 4039 C C . MET A 1 510 ? 0.500 23.757 0.804 1.00 88.12 510 MET A C 1
ATOM 4041 O O . MET A 1 510 ? 0.957 23.864 -0.335 1.00 88.12 510 MET A O 1
ATOM 4045 N N . LEU A 1 511 ? 1.266 23.839 1.897 1.00 87.56 511 LEU A N 1
ATOM 4046 C CA . LEU A 1 511 ? 2.712 24.054 1.838 1.00 87.56 511 LEU A CA 1
ATOM 4047 C C . LEU A 1 511 ? 3.442 22.869 1.198 1.00 87.56 511 LEU A C 1
ATOM 4049 O O . LEU A 1 511 ? 4.316 23.088 0.364 1.00 87.56 511 LEU A O 1
ATOM 4053 N N . SER A 1 512 ? 3.064 21.636 1.540 1.00 84.75 512 SER A N 1
ATOM 4054 C CA . SER A 1 512 ? 3.662 20.421 0.981 1.00 84.75 512 SER A CA 1
ATOM 4055 C C . SER A 1 512 ? 3.405 20.306 -0.522 1.00 84.75 512 SER A C 1
ATOM 4057 O O . SER A 1 512 ? 4.355 20.131 -1.277 1.00 84.75 512 SER A O 1
ATOM 4059 N N . ILE A 1 513 ? 2.167 20.524 -0.987 1.00 84.12 513 ILE A N 1
ATOM 4060 C CA . ILE A 1 513 ? 1.837 20.529 -2.424 1.00 84.12 513 ILE A CA 1
ATOM 4061 C C . ILE A 1 513 ? 2.641 21.605 -3.164 1.00 84.12 513 ILE A C 1
ATOM 4063 O O . ILE A 1 513 ? 3.174 21.352 -4.247 1.00 84.12 513 ILE A O 1
ATOM 4067 N N . ALA A 1 514 ? 2.736 22.810 -2.595 1.00 86.94 514 ALA A N 1
ATOM 4068 C CA . ALA A 1 514 ? 3.493 23.902 -3.199 1.00 86.94 514 ALA A CA 1
ATOM 4069 C C . ALA A 1 514 ? 4.995 23.583 -3.281 1.00 86.94 514 ALA A C 1
ATOM 4071 O O . ALA A 1 514 ? 5.604 23.782 -4.334 1.00 86.94 514 ALA A O 1
ATOM 4072 N N . GLN A 1 515 ? 5.584 23.051 -2.204 1.00 86.19 515 GLN A N 1
ATOM 4073 C CA . GLN A 1 515 ? 6.985 22.622 -2.187 1.00 86.19 515 GLN A CA 1
ATOM 4074 C C . GLN A 1 515 ? 7.244 21.480 -3.163 1.00 86.19 515 GLN A C 1
ATOM 4076 O O . GLN A 1 515 ? 8.231 21.530 -3.891 1.00 86.19 515 GLN A O 1
ATOM 4081 N N . PHE A 1 516 ? 6.347 20.500 -3.230 1.00 83.25 516 PHE A N 1
ATOM 4082 C CA . PHE A 1 516 ? 6.457 19.372 -4.141 1.00 83.25 516 PHE A CA 1
ATOM 4083 C C . PHE A 1 516 ? 6.481 19.837 -5.603 1.00 83.25 516 PHE A C 1
ATOM 4085 O O . PHE A 1 516 ? 7.421 19.540 -6.341 1.00 83.25 516 PHE A O 1
ATOM 4092 N N . LYS A 1 517 ? 5.498 20.654 -6.017 1.00 82.56 517 LYS A N 1
ATOM 4093 C CA . LYS A 1 517 ? 5.467 21.226 -7.375 1.00 82.56 517 LYS A CA 1
ATOM 4094 C C . LYS A 1 517 ? 6.730 22.045 -7.674 1.00 82.56 517 LYS A C 1
ATOM 4096 O O . LYS A 1 517 ? 7.311 21.913 -8.752 1.00 82.56 517 LYS A O 1
ATOM 4101 N N . GLY A 1 518 ? 7.185 22.858 -6.720 1.00 87.19 518 GLY A N 1
ATOM 4102 C CA . GLY A 1 518 ? 8.422 23.633 -6.850 1.00 87.19 518 GLY A CA 1
ATOM 4103 C C . GLY A 1 518 ? 9.677 22.763 -6.997 1.00 87.19 518 GLY A C 1
ATOM 4104 O O . GLY A 1 518 ? 10.523 23.034 -7.845 1.00 87.19 518 GLY A O 1
ATOM 4105 N N . ASN A 1 519 ? 9.795 21.689 -6.215 1.00 86.75 519 ASN A N 1
ATOM 4106 C CA . ASN A 1 519 ? 10.953 20.801 -6.260 1.00 86.75 519 ASN A CA 1
ATOM 4107 C C . ASN A 1 519 ? 11.022 20.018 -7.578 1.00 86.75 519 ASN A C 1
ATOM 4109 O O . ASN A 1 519 ? 12.076 19.970 -8.207 1.00 86.75 519 ASN A O 1
ATOM 4113 N N . HIS A 1 520 ? 9.898 19.468 -8.043 1.00 83.94 520 HIS A N 1
ATOM 4114 C CA . HIS A 1 520 ? 9.874 18.691 -9.284 1.00 83.94 520 HIS A CA 1
ATOM 4115 C C . HIS A 1 520 ? 10.048 19.542 -10.541 1.00 83.94 520 HIS A C 1
ATOM 4117 O O . HIS A 1 520 ? 10.717 19.108 -11.474 1.00 83.94 520 HIS A O 1
ATOM 4123 N N . THR A 1 521 ? 9.525 20.771 -10.568 1.00 87.88 521 THR A N 1
ATOM 4124 C CA . THR A 1 521 ? 9.829 21.707 -11.668 1.00 87.88 521 THR A CA 1
ATOM 4125 C C . THR A 1 521 ? 11.315 22.066 -11.717 1.00 87.88 521 THR A C 1
ATOM 4127 O O . THR A 1 521 ? 11.882 22.135 -12.806 1.00 87.88 521 THR A O 1
ATOM 4130 N N . ARG A 1 522 ? 11.974 22.219 -10.559 1.00 90.56 522 ARG A N 1
ATOM 4131 C CA . ARG A 1 522 ? 13.430 22.403 -10.486 1.00 90.56 522 ARG A CA 1
ATOM 4132 C C . ARG A 1 522 ? 14.193 21.180 -11.004 1.00 90.56 522 ARG A C 1
ATOM 4134 O O . ARG A 1 522 ? 15.055 21.350 -11.857 1.00 90.56 522 ARG A O 1
ATOM 4141 N N . ILE A 1 523 ? 13.842 19.973 -10.553 1.00 88.38 523 ILE A N 1
ATOM 4142 C CA . ILE A 1 523 ? 14.465 18.720 -11.020 1.00 88.38 523 ILE A CA 1
ATOM 4143 C C . ILE A 1 523 ? 14.307 18.570 -12.538 1.00 88.38 523 ILE A C 1
ATOM 4145 O O . ILE A 1 523 ? 15.260 18.229 -13.232 1.00 88.38 523 ILE A O 1
ATOM 4149 N N . LEU A 1 524 ? 13.114 18.848 -13.072 1.00 89.56 524 LEU A N 1
ATOM 4150 C CA . LEU A 1 524 ? 12.860 18.757 -14.507 1.00 89.56 524 LEU A CA 1
ATOM 4151 C C . LEU A 1 524 ? 13.700 19.770 -15.301 1.00 89.56 524 LEU A C 1
ATOM 4153 O O . LEU A 1 524 ? 14.251 19.418 -16.342 1.00 89.56 524 LEU A O 1
ATOM 4157 N N . ARG A 1 525 ? 13.857 20.997 -14.785 1.00 92.38 525 ARG A N 1
ATOM 4158 C CA . ARG A 1 525 ? 14.740 22.015 -15.374 1.00 92.38 525 ARG A CA 1
ATOM 4159 C C . ARG A 1 525 ? 16.211 21.587 -15.366 1.00 92.38 525 ARG A C 1
ATOM 4161 O O . ARG A 1 525 ? 16.907 21.780 -16.360 1.00 92.38 525 ARG A O 1
ATOM 4168 N N . GLU A 1 526 ? 16.688 21.006 -14.269 1.00 92.69 526 GLU A N 1
ATOM 4169 C CA . GLU A 1 526 ? 18.050 20.466 -14.183 1.00 92.69 526 GLU A CA 1
ATOM 4170 C C . GLU A 1 526 ? 18.256 19.354 -15.223 1.00 92.69 526 GLU A C 1
ATOM 4172 O O . GLU A 1 526 ? 19.207 19.421 -15.999 1.00 92.69 526 GLU A O 1
ATOM 4177 N N . LYS A 1 527 ? 17.309 18.411 -15.335 1.00 92.12 527 LYS A N 1
ATOM 4178 C CA . LYS A 1 527 ? 17.366 17.314 -16.315 1.00 92.12 527 LYS A CA 1
ATOM 4179 C C . LYS A 1 527 ? 17.381 17.787 -17.768 1.00 92.12 527 LYS A C 1
ATOM 4181 O O . LYS A 1 527 ? 18.240 17.338 -18.521 1.00 92.12 527 LYS A O 1
ATOM 4186 N N . ILE A 1 528 ? 16.474 18.684 -18.174 1.00 94.56 528 ILE A N 1
ATOM 4187 C CA . ILE A 1 528 ? 16.461 19.183 -19.565 1.00 94.56 528 ILE A CA 1
ATOM 4188 C C . ILE A 1 528 ? 17.749 19.936 -19.897 1.00 94.56 528 ILE A C 1
ATOM 4190 O O . ILE A 1 528 ? 18.245 19.829 -21.013 1.00 94.56 528 ILE A O 1
ATOM 4194 N N . THR A 1 529 ? 18.334 20.630 -18.916 1.00 95.25 529 THR A N 1
ATOM 4195 C CA . THR A 1 529 ? 19.625 21.309 -19.079 1.00 95.25 529 THR A CA 1
ATOM 4196 C C . THR A 1 529 ? 20.766 20.302 -19.251 1.00 95.25 529 THR A C 1
ATOM 4198 O O . THR A 1 529 ? 21.617 20.488 -20.114 1.00 95.25 529 THR A O 1
ATOM 4201 N N . SER A 1 530 ? 20.786 19.209 -18.481 1.00 95.38 530 SER A N 1
ATOM 4202 C CA . SER A 1 530 ? 21.786 18.146 -18.657 1.00 95.38 530 SER A CA 1
ATOM 4203 C C . SER A 1 530 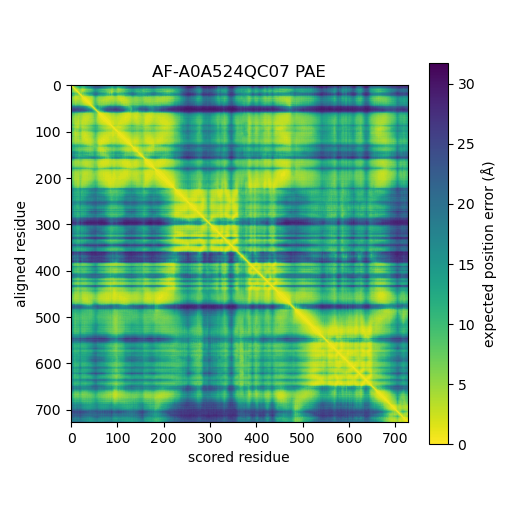? 21.655 17.441 -20.009 1.00 95.38 530 SER A C 1
ATOM 4205 O O . SER A 1 530 ? 22.660 17.242 -20.688 1.00 95.38 530 SER A O 1
ATOM 4207 N N . VAL A 1 531 ? 20.424 17.137 -20.434 1.00 94.75 531 VAL A N 1
ATOM 4208 C CA . VAL A 1 531 ? 20.146 16.578 -21.767 1.00 94.75 531 VAL A CA 1
ATOM 4209 C C . VAL A 1 531 ? 20.600 17.538 -22.866 1.00 94.75 531 VAL A C 1
ATOM 4211 O O . VAL A 1 531 ? 21.238 17.107 -23.822 1.00 94.75 531 VAL A O 1
ATOM 4214 N N . TYR A 1 532 ? 20.323 18.837 -22.721 1.00 95.38 532 TYR A N 1
ATOM 4215 C CA . TYR A 1 532 ? 20.772 19.861 -23.664 1.00 95.38 532 TYR A CA 1
ATOM 4216 C C . TYR A 1 532 ? 22.294 19.826 -23.851 1.00 95.38 532 TYR A C 1
ATOM 4218 O O . TYR A 1 532 ? 22.759 19.801 -24.986 1.00 95.38 532 TYR A O 1
ATOM 4226 N N . ILE A 1 533 ? 23.064 19.787 -22.758 1.00 94.62 533 ILE A N 1
ATOM 4227 C CA . ILE A 1 533 ? 24.537 19.800 -22.799 1.00 94.62 533 ILE A CA 1
ATOM 4228 C C . ILE A 1 533 ? 25.088 18.552 -23.508 1.00 94.62 533 ILE A C 1
ATOM 4230 O O . ILE A 1 533 ? 25.994 18.656 -24.336 1.00 94.62 533 ILE A O 1
ATOM 4234 N N . GLU A 1 534 ? 24.535 17.372 -23.225 1.00 93.81 534 GLU A N 1
ATOM 4235 C CA . GLU A 1 534 ? 24.969 16.134 -23.886 1.00 93.81 534 GLU A CA 1
ATOM 4236 C C . GLU A 1 534 ? 24.607 16.112 -25.379 1.00 93.81 534 GLU A C 1
ATOM 4238 O O . GLU A 1 534 ? 25.417 15.701 -26.218 1.00 93.81 534 GLU A O 1
ATOM 4243 N N . LEU A 1 535 ? 23.420 16.615 -25.740 1.00 93.56 535 LEU A N 1
ATOM 4244 C CA . LEU A 1 535 ? 23.033 16.789 -27.140 1.00 93.56 535 LEU A CA 1
ATOM 4245 C C . LEU A 1 535 ? 23.927 17.812 -27.844 1.00 93.56 535 LEU A C 1
ATOM 4247 O O . LEU A 1 535 ? 24.332 17.576 -28.979 1.00 93.56 535 LEU A O 1
ATOM 4251 N N . GLU A 1 536 ? 24.293 18.911 -27.184 1.00 93.50 536 GLU A N 1
ATOM 4252 C CA . GLU A 1 536 ? 25.219 19.912 -27.720 1.00 93.50 536 GLU A CA 1
ATOM 4253 C C . GLU A 1 536 ? 26.573 19.275 -28.051 1.00 93.50 536 GLU A C 1
ATOM 4255 O O . GLU A 1 536 ? 27.086 19.442 -29.158 1.00 93.50 536 GLU A O 1
ATOM 4260 N N . HIS A 1 537 ? 27.120 18.455 -27.154 1.00 91.62 537 HIS A N 1
ATOM 4261 C CA . HIS A 1 537 ? 28.398 17.780 -27.383 1.00 91.62 537 HIS A CA 1
ATOM 4262 C C . HIS A 1 537 ? 28.375 16.818 -28.590 1.00 91.62 537 HIS A C 1
ATOM 4264 O O . HIS A 1 537 ? 29.411 16.587 -29.218 1.00 91.62 537 HIS A O 1
ATOM 4270 N N . LYS A 1 538 ? 27.210 16.255 -28.941 1.00 90.88 538 LYS A N 1
ATOM 4271 C CA . LYS A 1 538 ? 27.065 15.296 -30.053 1.00 90.88 538 LYS A CA 1
ATOM 4272 C C . LYS A 1 538 ? 26.585 15.908 -31.364 1.00 90.88 538 LYS A C 1
ATOM 4274 O O . LYS A 1 538 ? 27.011 15.451 -32.423 1.00 90.88 538 LYS A O 1
ATOM 4279 N N . LEU A 1 539 ? 25.714 16.911 -31.299 1.00 91.81 539 LEU A N 1
ATOM 4280 C CA . LEU A 1 539 ? 24.930 17.400 -32.436 1.00 91.81 539 LEU A CA 1
ATOM 4281 C C . LEU A 1 539 ? 25.214 18.866 -32.794 1.00 91.81 539 LEU A C 1
ATOM 4283 O O . LEU A 1 539 ? 24.737 19.333 -33.824 1.00 91.81 539 LEU A O 1
ATOM 4287 N N . SER A 1 540 ? 25.987 19.612 -31.994 1.00 89.50 540 SER A N 1
ATOM 4288 C CA . SER A 1 540 ? 26.196 21.055 -32.228 1.00 89.50 540 SER A CA 1
ATOM 4289 C C . SER A 1 540 ? 26.906 21.392 -33.542 1.00 89.50 540 SER A C 1
ATOM 4291 O O . SER A 1 540 ? 26.740 22.502 -34.041 1.00 89.50 540 SER A O 1
ATOM 4293 N N . ALA A 1 541 ? 27.673 20.461 -34.118 1.00 89.31 541 ALA A N 1
ATOM 4294 C CA . ALA A 1 541 ? 28.335 20.641 -35.413 1.00 89.31 541 ALA A CA 1
ATOM 4295 C C . ALA A 1 541 ? 27.389 20.454 -36.614 1.00 89.31 541 ALA A C 1
ATOM 4297 O O . ALA A 1 541 ? 27.745 20.804 -37.741 1.00 89.31 541 ALA A O 1
ATOM 4298 N N . GLU A 1 542 ? 26.194 19.905 -36.392 1.00 88.62 542 GLU A N 1
ATOM 4299 C CA . GLU A 1 542 ? 25.231 19.655 -37.456 1.00 88.62 542 GLU A CA 1
ATOM 4300 C C . GLU A 1 542 ? 24.514 20.941 -37.880 1.00 88.62 542 GLU A C 1
ATOM 4302 O O . GLU A 1 542 ? 24.322 21.885 -37.109 1.00 88.62 542 GLU A O 1
ATOM 4307 N N . THR A 1 543 ? 24.093 20.986 -39.144 1.00 84.75 543 THR A N 1
ATOM 4308 C CA . THR A 1 543 ? 23.352 22.136 -39.700 1.00 84.75 543 THR A CA 1
ATOM 4309 C C . THR A 1 543 ? 21.866 21.851 -39.895 1.00 84.75 543 THR A C 1
ATOM 4311 O O . THR A 1 543 ? 21.072 22.793 -39.994 1.00 84.75 543 THR A O 1
ATOM 4314 N N . ASP A 1 544 ? 21.485 20.578 -39.982 1.00 85.31 544 ASP A N 1
ATOM 4315 C CA . ASP A 1 544 ? 20.112 20.104 -40.139 1.00 85.31 544 ASP A CA 1
ATOM 4316 C C . ASP A 1 544 ? 20.037 18.629 -39.723 1.00 85.31 544 ASP A C 1
ATOM 4318 O O . ASP A 1 544 ? 20.760 17.799 -40.271 1.00 85.31 544 ASP A O 1
ATOM 4322 N N . LEU A 1 545 ? 19.151 18.305 -38.782 1.00 86.81 545 LEU A N 1
ATOM 4323 C CA . LEU A 1 545 ? 18.939 16.934 -38.308 1.00 86.81 545 LEU A CA 1
ATOM 4324 C C . LEU A 1 545 ? 17.875 16.184 -39.131 1.00 86.81 545 LEU A C 1
ATOM 4326 O O . LEU A 1 545 ? 17.748 14.968 -39.028 1.00 86.81 545 LEU A O 1
ATOM 4330 N N . SER A 1 546 ? 17.126 16.885 -39.990 1.00 79.38 546 SER A N 1
ATOM 4331 C CA . SER A 1 546 ? 15.982 16.328 -40.733 1.00 79.38 546 SER A CA 1
ATOM 4332 C C . SER A 1 546 ? 16.385 15.355 -41.846 1.00 79.38 546 SER A C 1
ATOM 4334 O O . SER A 1 546 ? 15.537 14.660 -42.398 1.00 79.38 546 SER A O 1
ATOM 4336 N N . ARG A 1 547 ? 17.670 15.321 -42.221 1.00 76.75 547 ARG A N 1
ATOM 4337 C CA . ARG A 1 547 ? 18.202 14.471 -43.303 1.00 76.75 547 ARG A CA 1
ATOM 4338 C C . ARG A 1 547 ? 18.666 13.090 -42.827 1.00 76.75 547 ARG A C 1
ATOM 4340 O O . ARG A 1 547 ? 19.197 12.334 -43.636 1.00 76.75 547 ARG A O 1
ATOM 4347 N N . GLY A 1 548 ? 18.440 12.774 -41.551 1.00 71.00 548 GLY A N 1
ATOM 4348 C CA . GLY A 1 548 ? 18.983 11.595 -40.883 1.00 71.00 548 GLY A CA 1
ATOM 4349 C C . GLY A 1 548 ? 20.385 11.863 -40.334 1.00 71.00 548 GLY A C 1
ATOM 4350 O O . GLY A 1 548 ? 21.199 12.524 -40.980 1.00 71.00 548 GLY A O 1
ATOM 4351 N N . TRP A 1 549 ? 20.653 11.362 -39.129 1.00 80.44 549 TRP A N 1
ATOM 4352 C CA . TRP A 1 549 ? 21.936 11.484 -38.435 1.00 80.44 549 TRP A CA 1
ATOM 4353 C C . TRP A 1 549 ? 22.415 10.103 -37.997 1.00 80.44 549 TRP A C 1
ATOM 4355 O O . TRP A 1 549 ? 21.626 9.310 -37.487 1.00 80.44 549 TRP A O 1
ATOM 4365 N N . THR A 1 550 ? 23.705 9.835 -38.198 1.00 75.38 550 THR A N 1
ATOM 4366 C CA . THR A 1 550 ? 24.359 8.569 -37.842 1.00 75.38 550 THR A CA 1
ATOM 4367 C C . THR A 1 550 ? 25.805 8.834 -37.423 1.00 75.38 550 THR A C 1
ATOM 4369 O O . THR A 1 550 ? 26.498 9.612 -38.085 1.00 75.38 550 THR A O 1
ATOM 4372 N N . GLN A 1 551 ? 26.298 8.142 -36.399 1.00 76.12 551 GLN A N 1
ATOM 4373 C CA . GLN A 1 551 ? 27.709 8.113 -35.997 1.00 76.12 551 GLN A CA 1
ATOM 4374 C C . GLN A 1 551 ? 28.200 6.660 -35.865 1.00 76.12 551 GLN A C 1
ATOM 4376 O O . GLN A 1 551 ? 27.388 5.746 -35.791 1.00 76.12 551 GLN A O 1
ATOM 4381 N N . PRO A 1 552 ? 29.523 6.403 -35.825 1.00 70.69 552 PRO A N 1
ATOM 4382 C CA . PRO A 1 552 ? 30.047 5.042 -35.659 1.00 70.69 552 PRO A CA 1
ATOM 4383 C C . PRO A 1 552 ? 29.495 4.304 -34.430 1.00 70.69 552 PRO A C 1
ATOM 4385 O O . PRO A 1 552 ? 29.348 3.088 -34.481 1.00 70.69 552 PRO A O 1
ATOM 4388 N N . ASP A 1 553 ? 29.168 5.051 -33.371 1.00 71.69 553 ASP A N 1
ATOM 4389 C CA . ASP A 1 553 ? 28.654 4.522 -32.104 1.00 71.69 553 ASP A CA 1
ATOM 4390 C C . ASP A 1 553 ? 27.113 4.528 -32.013 1.00 71.69 553 ASP A C 1
ATOM 4392 O O . ASP A 1 553 ? 26.584 4.011 -31.035 1.00 71.69 553 ASP A O 1
ATOM 4396 N N . TYR A 1 554 ? 26.406 5.147 -32.975 1.00 75.25 554 TYR A N 1
ATOM 4397 C CA . TYR A 1 554 ? 24.945 5.336 -32.949 1.00 75.25 554 TYR A CA 1
ATOM 4398 C C . TYR A 1 554 ? 24.341 5.295 -34.357 1.00 75.25 554 TYR A C 1
ATOM 4400 O O . TYR A 1 554 ? 24.672 6.116 -35.220 1.00 75.25 554 TYR A O 1
ATOM 4408 N N . TYR A 1 555 ? 23.409 4.379 -34.585 1.00 71.94 555 TYR A N 1
ATOM 4409 C CA . TYR A 1 555 ? 22.788 4.133 -35.882 1.00 71.94 555 TYR A CA 1
ATOM 4410 C C . TYR A 1 555 ? 21.627 5.074 -36.202 1.00 71.94 555 TYR A C 1
ATOM 4412 O O . TYR A 1 555 ? 21.331 5.272 -37.381 1.00 71.94 555 TYR A O 1
ATOM 4420 N N . SER A 1 556 ? 20.993 5.676 -35.197 1.00 82.94 556 SER A N 1
ATOM 4421 C CA . SER A 1 556 ? 19.953 6.691 -35.381 1.00 82.94 556 SER A CA 1
ATOM 4422 C C . SER A 1 556 ? 19.973 7.738 -34.266 1.00 82.94 556 SER A C 1
ATOM 4424 O O . SER A 1 556 ? 20.623 7.581 -33.229 1.00 82.94 556 SER A O 1
ATOM 4426 N N . LEU A 1 557 ? 19.234 8.830 -34.482 1.00 86.81 557 LEU A N 1
ATOM 4427 C CA . LEU A 1 557 ? 18.932 9.786 -33.418 1.00 86.81 557 LEU A CA 1
ATOM 4428 C C . LEU A 1 557 ? 18.119 9.129 -32.298 1.00 86.81 557 LEU A C 1
ATOM 4430 O O . LEU A 1 557 ? 18.374 9.426 -31.138 1.00 86.81 557 LEU A O 1
ATOM 4434 N N . ASP A 1 558 ? 17.185 8.237 -32.627 1.00 86.50 558 ASP A N 1
ATOM 4435 C CA . ASP A 1 558 ? 16.372 7.516 -31.644 1.00 86.50 558 ASP A CA 1
ATOM 4436 C C . ASP A 1 558 ? 17.253 6.710 -30.680 1.00 86.50 558 ASP A C 1
ATOM 4438 O O . ASP A 1 558 ? 17.136 6.881 -29.472 1.00 86.50 558 ASP A O 1
ATOM 4442 N N . GLU A 1 559 ? 18.238 5.956 -31.182 1.00 81.00 559 GLU A N 1
ATOM 4443 C CA . GLU A 1 559 ? 19.174 5.188 -30.344 1.00 81.00 559 GLU A CA 1
ATOM 4444 C C . GLU A 1 559 ? 20.018 6.092 -29.425 1.00 81.00 559 GLU A C 1
ATOM 4446 O O . GLU A 1 559 ? 20.240 5.785 -28.248 1.00 81.00 559 GLU A O 1
ATOM 4451 N N . LEU A 1 560 ? 20.454 7.254 -29.929 1.00 87.56 560 LEU A N 1
ATOM 4452 C CA . LEU A 1 560 ? 21.131 8.255 -29.100 1.00 87.56 560 LEU A CA 1
ATOM 4453 C C . LEU A 1 560 ? 20.214 8.745 -27.968 1.00 87.56 560 LEU A C 1
ATOM 4455 O O . LEU A 1 560 ? 20.653 8.857 -26.819 1.00 87.56 560 LEU A O 1
ATOM 4459 N N . LEU A 1 561 ? 18.948 9.036 -28.283 1.00 90.06 561 LEU A N 1
ATOM 4460 C CA . LEU A 1 561 ? 17.964 9.487 -27.301 1.00 90.06 561 LEU A CA 1
ATOM 4461 C C . LEU A 1 561 ? 17.618 8.395 -26.288 1.00 90.06 561 LEU A C 1
ATOM 4463 O O . LEU A 1 561 ? 17.474 8.720 -25.113 1.00 90.06 561 LEU A O 1
ATOM 4467 N N . VAL A 1 562 ? 17.534 7.127 -26.695 1.00 82.38 562 VAL A N 1
ATOM 4468 C CA . VAL A 1 562 ? 17.362 5.977 -25.789 1.00 82.38 562 VAL A CA 1
ATOM 4469 C C . VAL A 1 562 ? 18.510 5.921 -24.787 1.00 82.38 562 VAL A C 1
ATOM 4471 O O . VAL A 1 562 ? 18.280 5.903 -23.577 1.00 82.38 562 VAL A O 1
ATOM 4474 N N . LYS A 1 563 ? 19.762 6.001 -25.254 1.00 82.50 563 LYS A N 1
ATOM 4475 C CA . LYS A 1 563 ? 20.923 6.000 -24.355 1.00 82.50 563 LYS A CA 1
ATOM 4476 C C . LYS A 1 563 ? 20.882 7.156 -23.357 1.00 82.50 563 LYS A C 1
ATOM 4478 O O . LYS A 1 563 ? 21.149 6.960 -22.172 1.00 82.50 563 LYS A O 1
ATOM 4483 N N . PHE A 1 564 ? 20.561 8.363 -23.813 1.00 88.00 564 PHE A N 1
ATOM 4484 C CA . PHE A 1 564 ? 20.440 9.517 -22.920 1.00 88.00 564 PHE A CA 1
ATOM 4485 C C . PHE A 1 564 ? 19.249 9.391 -21.972 1.00 88.00 564 PHE A C 1
ATOM 4487 O O . PHE A 1 564 ? 19.371 9.761 -20.804 1.00 88.00 564 PHE A O 1
ATOM 4494 N N . SER A 1 565 ? 18.139 8.813 -22.425 1.00 84.38 565 SER A N 1
ATOM 4495 C CA . SER A 1 565 ? 16.988 8.510 -21.578 1.00 84.38 565 SER A CA 1
ATOM 4496 C C . SER A 1 565 ? 17.370 7.570 -20.436 1.00 84.38 565 SER A C 1
ATOM 4498 O O . SER A 1 565 ? 17.033 7.852 -19.284 1.00 84.38 565 SER A O 1
ATOM 4500 N N . ASN A 1 566 ? 18.180 6.544 -20.716 1.00 76.31 566 ASN A N 1
ATOM 4501 C CA . ASN A 1 566 ? 18.692 5.612 -19.708 1.00 76.31 566 ASN A CA 1
ATOM 4502 C C . ASN A 1 566 ? 19.603 6.317 -18.688 1.00 76.31 566 ASN A C 1
ATOM 4504 O O . ASN A 1 566 ? 19.428 6.155 -17.482 1.00 76.31 566 ASN A O 1
ATOM 4508 N N . VAL A 1 567 ? 20.520 7.174 -19.152 1.00 82.38 567 VAL A N 1
ATOM 4509 C CA . VAL A 1 567 ? 21.444 7.922 -18.275 1.00 82.38 567 VAL A CA 1
ATOM 4510 C C . VAL A 1 567 ? 20.709 8.939 -17.394 1.00 82.38 567 VAL A C 1
ATOM 4512 O O . VAL A 1 567 ? 20.976 9.041 -16.196 1.00 82.38 567 VAL A O 1
ATOM 4515 N N . PHE A 1 568 ? 19.776 9.704 -17.963 1.00 82.94 568 PHE A N 1
ATOM 4516 C CA . PHE A 1 568 ? 19.056 10.764 -17.248 1.00 82.94 568 PHE A CA 1
ATOM 4517 C C . PHE A 1 568 ? 17.758 10.287 -16.587 1.00 82.94 568 PHE A C 1
ATOM 4519 O O . PHE A 1 568 ? 17.091 11.066 -15.885 1.00 82.94 568 PHE A O 1
ATOM 4526 N N . MET A 1 569 ? 17.399 9.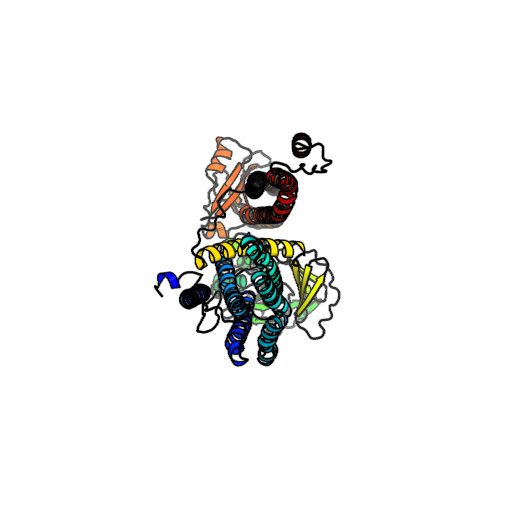017 -16.777 1.00 76.12 569 MET A N 1
ATOM 4527 C CA . MET A 1 569 ? 16.164 8.389 -16.309 1.00 76.12 569 MET A CA 1
ATOM 4528 C C . MET A 1 569 ? 14.932 9.247 -16.635 1.00 76.12 569 MET A C 1
ATOM 4530 O O . MET A 1 569 ? 14.187 9.662 -15.731 1.00 76.12 569 MET A O 1
ATOM 4534 N N . THR A 1 570 ? 14.797 9.639 -17.900 1.00 81.31 570 THR A N 1
ATOM 4535 C CA . THR A 1 570 ? 13.691 10.460 -18.408 1.00 81.31 570 THR A CA 1
ATOM 4536 C C . THR A 1 570 ? 13.563 10.278 -19.906 1.00 81.31 570 THR A C 1
ATOM 4538 O O . THR A 1 570 ? 14.567 10.326 -20.602 1.00 81.31 570 THR A O 1
ATOM 4541 N N . ASP A 1 571 ? 12.338 10.160 -20.404 1.00 86.50 571 ASP A N 1
ATOM 4542 C CA . ASP A 1 571 ? 12.122 10.090 -21.844 1.00 86.50 571 ASP A CA 1
ATOM 4543 C C . ASP A 1 571 ? 12.473 11.430 -22.506 1.00 86.50 571 ASP A C 1
ATOM 4545 O O . ASP A 1 571 ? 12.403 12.496 -21.878 1.00 86.50 571 ASP A O 1
ATOM 4549 N N . ILE A 1 572 ? 12.889 11.365 -23.770 1.00 92.25 572 ILE A N 1
ATOM 4550 C CA . ILE A 1 572 ? 13.367 12.509 -24.543 1.00 92.25 572 ILE A CA 1
ATOM 4551 C C . ILE A 1 572 ? 12.758 12.438 -25.940 1.00 92.25 572 ILE A C 1
ATOM 4553 O O . ILE A 1 572 ? 12.869 11.428 -26.632 1.00 92.25 572 ILE A O 1
ATOM 4557 N N . ASN A 1 573 ? 12.162 13.544 -26.375 1.00 94.50 573 ASN A N 1
ATOM 4558 C CA . ASN A 1 573 ? 11.697 13.735 -27.742 1.00 94.50 573 ASN A CA 1
ATOM 4559 C C . ASN A 1 573 ? 12.420 14.929 -28.367 1.00 94.50 573 ASN A C 1
ATOM 4561 O O . ASN A 1 573 ? 12.668 15.943 -27.708 1.00 94.50 573 ASN A O 1
ATOM 4565 N N . LEU A 1 574 ? 12.713 14.828 -29.659 1.00 95.94 574 LEU A N 1
ATOM 4566 C CA . LEU A 1 574 ? 13.191 15.933 -30.477 1.00 95.94 574 LEU A CA 1
ATOM 4567 C C . LEU A 1 574 ? 12.140 16.267 -31.526 1.00 95.94 574 LEU A C 1
ATOM 4569 O O . LEU A 1 574 ? 11.664 15.386 -32.237 1.00 95.94 574 LEU A O 1
ATOM 4573 N N . TYR A 1 575 ? 11.814 17.548 -31.657 1.00 95.94 575 TYR A N 1
ATOM 4574 C CA . TYR A 1 575 ? 10.930 18.062 -32.698 1.00 95.94 575 TYR A CA 1
ATOM 4575 C C . TYR A 1 575 ? 11.707 18.957 -33.658 1.00 95.94 575 TYR A C 1
ATOM 4577 O O . TYR A 1 575 ? 12.591 19.705 -33.251 1.00 95.94 575 TYR A O 1
ATOM 4585 N N . THR A 1 576 ? 11.351 18.925 -34.935 1.00 94.88 576 THR A N 1
ATOM 4586 C CA . THR A 1 576 ? 11.864 19.845 -35.952 1.00 94.88 576 THR A CA 1
ATOM 4587 C C . THR A 1 576 ? 11.547 21.303 -35.593 1.00 94.88 576 THR A C 1
ATOM 4589 O O . THR A 1 576 ? 10.620 21.566 -34.822 1.00 94.88 576 THR A O 1
ATOM 4592 N N . PRO A 1 577 ? 12.220 22.290 -36.214 1.00 93.81 577 PRO A N 1
ATOM 4593 C CA . PRO A 1 577 ? 11.859 23.701 -36.066 1.00 93.81 577 PRO A CA 1
ATOM 4594 C C . PRO A 1 577 ? 10.412 24.024 -36.481 1.00 93.81 577 PRO A C 1
ATOM 4596 O O . PRO A 1 577 ? 9.869 25.033 -36.050 1.00 93.81 577 PRO A O 1
ATOM 4599 N N . SER A 1 578 ? 9.776 23.174 -37.301 1.00 93.25 578 SER A N 1
ATOM 4600 C CA . SER A 1 578 ? 8.349 23.265 -37.650 1.00 93.25 578 SER A CA 1
ATOM 4601 C C . SER A 1 578 ? 7.404 22.608 -36.635 1.00 93.25 578 SER A C 1
ATOM 4603 O O . SER A 1 578 ? 6.189 22.678 -36.811 1.00 93.25 578 SER A O 1
ATOM 4605 N N . GLY A 1 579 ? 7.936 21.958 -35.596 1.00 92.94 579 GLY A N 1
ATOM 4606 C CA . GLY A 1 579 ? 7.160 21.342 -34.523 1.00 92.94 579 GLY A CA 1
ATOM 4607 C C . GLY A 1 579 ? 6.685 19.912 -34.798 1.00 92.94 579 GLY A C 1
ATOM 4608 O O . GLY A 1 579 ? 5.739 19.470 -34.155 1.00 92.94 579 GLY A O 1
ATOM 4609 N N . THR A 1 580 ? 7.296 19.190 -35.741 1.00 94.94 580 THR A N 1
ATOM 4610 C CA . THR A 1 580 ? 6.997 17.768 -36.013 1.00 94.94 580 THR A CA 1
ATOM 4611 C C . THR A 1 580 ? 8.043 16.864 -35.374 1.00 94.94 580 THR A C 1
ATOM 4613 O O . THR A 1 580 ? 9.211 17.237 -35.342 1.00 94.94 580 THR A O 1
ATOM 4616 N N . LEU A 1 581 ? 7.660 15.685 -34.886 1.00 94.31 581 LEU A N 1
ATOM 4617 C CA . LEU A 1 581 ? 8.572 14.735 -34.249 1.00 94.31 581 LEU A CA 1
ATOM 4618 C C . LEU A 1 581 ? 9.704 14.351 -35.217 1.00 94.31 581 LEU A C 1
ATOM 4620 O O . LEU A 1 581 ? 9.451 14.023 -36.376 1.00 94.31 581 LEU A O 1
ATOM 4624 N N . LEU A 1 582 ? 10.939 14.454 -34.734 1.00 93.44 582 LEU A N 1
ATOM 4625 C CA . LEU A 1 582 ? 12.175 14.124 -35.442 1.00 93.44 582 LEU A CA 1
ATOM 4626 C C . LEU A 1 582 ? 12.728 12.779 -34.960 1.00 93.44 582 LEU A C 1
ATOM 4628 O O . LEU A 1 582 ? 13.093 11.951 -35.784 1.00 93.44 582 LEU A O 1
ATOM 4632 N N . ALA A 1 583 ? 12.802 12.599 -33.640 1.00 92.12 583 ALA A N 1
ATOM 4633 C CA . ALA A 1 583 ? 13.289 11.388 -32.990 1.00 92.12 583 ALA A CA 1
ATOM 4634 C C . ALA A 1 583 ? 12.722 11.287 -31.571 1.00 92.12 583 ALA A C 1
ATOM 4636 O O . ALA A 1 583 ? 12.370 12.307 -30.960 1.00 92.12 583 ALA A O 1
ATOM 4637 N N . THR A 1 584 ? 12.659 10.075 -31.033 1.00 90.44 584 THR A N 1
ATOM 4638 C CA . THR A 1 584 ? 12.167 9.812 -29.679 1.00 90.44 584 THR A CA 1
ATOM 4639 C C . THR A 1 584 ? 12.930 8.670 -29.018 1.00 90.44 584 THR A C 1
ATOM 4641 O O . THR A 1 584 ? 13.337 7.720 -29.671 1.00 90.44 584 THR A O 1
ATOM 4644 N N . SER A 1 585 ? 13.089 8.742 -27.697 1.00 86.75 585 SER A N 1
ATOM 4645 C CA . SER A 1 585 ? 13.556 7.608 -26.898 1.00 86.75 585 SER A CA 1
ATOM 4646 C C . SER A 1 585 ? 12.484 6.529 -26.681 1.00 86.75 585 SER A C 1
ATOM 4648 O O . SER A 1 585 ? 12.767 5.555 -25.993 1.00 86.75 585 SER A O 1
ATOM 4650 N N . ARG A 1 586 ? 11.237 6.740 -27.138 1.00 80.75 586 ARG A N 1
ATOM 4651 C CA . ARG A 1 586 ? 10.093 5.818 -26.972 1.00 80.75 586 ARG A CA 1
ATOM 4652 C C . ARG A 1 586 ? 9.206 5.774 -28.233 1.00 80.75 586 ARG A C 1
ATOM 4654 O O . ARG A 1 586 ? 8.127 6.381 -28.248 1.00 80.75 586 ARG A O 1
ATOM 4661 N N . PRO A 1 587 ? 9.636 5.098 -29.311 1.00 79.69 587 PRO A N 1
ATOM 4662 C CA . PRO A 1 587 ? 8.897 5.035 -30.580 1.00 79.69 587 PRO A CA 1
ATOM 4663 C C . PRO A 1 587 ? 7.489 4.420 -30.482 1.00 79.69 587 PRO A C 1
ATOM 4665 O O . PRO A 1 587 ? 6.586 4.788 -31.243 1.00 79.69 587 PRO A O 1
ATOM 4668 N N . GLU A 1 588 ? 7.273 3.513 -29.531 1.00 72.75 588 GLU A N 1
ATOM 4669 C CA . GLU A 1 588 ? 6.026 2.748 -29.331 1.00 72.75 588 GLU A CA 1
ATOM 4670 C C . GLU A 1 588 ? 4.844 3.689 -29.075 1.00 72.75 588 GLU A C 1
ATOM 4672 O O . GLU A 1 588 ? 3.733 3.496 -29.555 1.00 72.75 588 GLU A O 1
ATOM 4677 N N . VAL A 1 589 ? 5.108 4.782 -28.366 1.00 76.94 589 VAL A N 1
ATOM 4678 C CA . VAL A 1 589 ? 4.122 5.787 -27.959 1.00 76.94 589 VAL A CA 1
ATOM 4679 C C . VAL A 1 589 ? 3.441 6.455 -29.147 1.00 76.94 589 VAL A C 1
ATOM 4681 O O . VAL A 1 589 ? 2.239 6.738 -29.138 1.00 76.94 589 VAL A O 1
ATOM 4684 N N . PHE A 1 590 ? 4.240 6.749 -30.164 1.00 83.12 590 PHE A N 1
ATOM 4685 C CA . PHE A 1 590 ? 3.808 7.486 -31.340 1.00 83.12 590 PHE A CA 1
ATOM 4686 C C . PHE A 1 590 ? 3.297 6.533 -32.423 1.00 83.12 590 PHE A C 1
ATOM 4688 O O . PHE A 1 590 ? 2.319 6.851 -33.103 1.00 83.12 590 PHE A O 1
ATOM 4695 N N . SER A 1 591 ? 3.901 5.345 -32.550 1.00 77.44 591 SER A N 1
ATOM 4696 C CA . SER A 1 591 ? 3.442 4.301 -33.478 1.00 77.44 591 SER A CA 1
ATOM 4697 C C . SER A 1 591 ? 2.068 3.740 -33.090 1.00 77.44 591 SER A C 1
ATOM 4699 O O . SER A 1 591 ? 1.192 3.654 -33.955 1.00 77.44 591 SER A O 1
ATOM 4701 N N . GLU A 1 592 ? 1.818 3.524 -31.794 1.00 75.69 592 GLU A N 1
ATOM 4702 C CA . GLU A 1 592 ? 0.505 3.142 -31.242 1.00 75.69 592 GLU A CA 1
ATOM 4703 C C . GLU A 1 592 ? -0.483 4.321 -31.128 1.00 75.69 592 GLU A C 1
ATOM 4705 O O . GLU A 1 592 ? -1.621 4.163 -30.681 1.00 75.69 592 GLU A O 1
ATOM 4710 N N . LYS A 1 593 ? -0.087 5.524 -31.573 1.00 82.88 593 LYS A N 1
ATOM 4711 C CA . LYS A 1 593 ? -0.921 6.745 -31.617 1.00 82.88 593 LYS A CA 1
ATOM 4712 C C . LYS A 1 593 ? -1.472 7.179 -30.256 1.00 82.88 593 LYS A C 1
ATOM 4714 O O . LYS A 1 593 ? -2.559 7.758 -30.175 1.00 82.88 593 LYS A O 1
ATOM 4719 N N . LEU A 1 594 ? -0.714 6.934 -29.194 1.00 77.06 594 LEU A N 1
ATOM 4720 C CA . LEU A 1 594 ? -1.045 7.379 -27.840 1.00 77.06 594 LEU A CA 1
ATOM 4721 C C . LEU A 1 594 ? -0.747 8.874 -27.666 1.00 77.06 594 LEU A C 1
ATOM 4723 O O . LEU A 1 594 ? -1.455 9.568 -26.935 1.00 77.06 594 LEU A O 1
ATOM 4727 N N . LEU A 1 595 ? 0.250 9.376 -28.402 1.00 83.81 595 LEU A N 1
ATOM 4728 C CA . LEU A 1 595 ? 0.543 10.797 -28.582 1.00 83.81 595 LEU A CA 1
ATOM 4729 C C . LEU A 1 595 ? 0.568 11.180 -30.065 1.00 83.81 595 LEU A C 1
ATOM 4731 O O . LEU A 1 595 ? 0.810 10.357 -30.947 1.00 83.81 595 LEU A O 1
ATOM 4735 N N . GLY A 1 596 ? 0.312 12.460 -30.337 1.00 87.00 596 GLY A N 1
ATOM 4736 C CA . GLY A 1 596 ? 0.482 13.034 -31.670 1.00 87.00 596 GLY A CA 1
ATOM 4737 C C . GLY A 1 596 ? 1.941 13.390 -31.959 1.00 87.00 596 GLY A C 1
ATOM 4738 O O . GLY A 1 596 ? 2.703 13.709 -31.055 1.00 87.00 596 GLY A O 1
ATOM 4739 N N . ASN A 1 597 ? 2.313 13.430 -33.239 1.00 92.94 597 ASN A N 1
ATOM 4740 C CA . ASN A 1 597 ? 3.681 13.739 -33.686 1.00 92.94 597 ASN A CA 1
ATOM 4741 C C . ASN A 1 597 ? 4.006 15.242 -33.682 1.00 92.94 597 ASN A C 1
ATOM 4743 O O . ASN A 1 597 ? 4.946 15.672 -34.349 1.00 92.94 597 ASN A O 1
ATOM 4747 N N . ASN A 1 598 ? 3.210 16.062 -33.002 1.00 94.56 598 ASN A N 1
ATOM 4748 C CA . ASN A 1 598 ? 3.356 17.507 -32.998 1.00 94.56 598 ASN A CA 1
ATOM 4749 C C . ASN A 1 598 ? 3.618 17.992 -31.579 1.00 94.56 598 ASN A C 1
ATOM 4751 O O . ASN A 1 598 ? 2.997 17.512 -30.635 1.00 94.56 598 ASN A O 1
ATOM 4755 N N . ILE A 1 599 ? 4.504 18.977 -31.461 1.00 94.38 599 ILE A N 1
ATOM 4756 C CA . ILE A 1 599 ? 4.744 19.696 -30.211 1.00 94.38 599 ILE A CA 1
ATOM 4757 C C . ILE A 1 599 ? 3.435 20.265 -29.645 1.00 94.38 599 ILE A C 1
ATOM 4759 O O . ILE A 1 599 ? 2.558 20.699 -30.402 1.00 94.38 599 ILE A O 1
ATOM 4763 N N . ASP A 1 600 ? 3.321 20.302 -28.316 1.00 94.31 600 ASP A N 1
ATOM 4764 C CA . ASP A 1 600 ? 2.177 20.923 -27.659 1.00 94.31 600 ASP A CA 1
ATOM 4765 C C . ASP A 1 600 ? 1.990 22.380 -28.148 1.00 94.31 600 ASP A C 1
ATOM 4767 O O . ASP A 1 600 ? 2.946 23.165 -28.140 1.00 94.31 600 ASP A O 1
ATOM 4771 N N . PRO A 1 601 ? 0.777 22.787 -28.573 1.00 93.25 601 PRO A N 1
ATOM 4772 C CA . PRO A 1 601 ? 0.550 24.121 -29.124 1.00 93.25 601 PRO A CA 1
ATOM 4773 C C . PRO A 1 601 ? 0.876 25.261 -28.155 1.00 93.25 601 PRO A C 1
ATOM 4775 O O . PRO A 1 601 ? 1.298 26.337 -28.591 1.00 93.25 601 PRO A O 1
ATOM 4778 N N . THR A 1 602 ? 0.682 25.052 -26.847 1.00 94.38 602 THR A N 1
ATOM 4779 C CA . THR A 1 602 ? 0.979 26.072 -25.833 1.00 94.38 602 THR A CA 1
ATOM 4780 C C . THR A 1 602 ? 2.482 26.206 -25.623 1.00 94.38 602 THR A C 1
ATOM 4782 O O . THR A 1 602 ? 2.989 27.331 -25.597 1.00 94.38 602 THR A O 1
ATOM 4785 N N . ALA A 1 603 ? 3.202 25.081 -25.593 1.00 94.88 603 ALA A N 1
ATOM 4786 C CA . ALA A 1 603 ? 4.658 25.059 -25.562 1.00 94.88 603 ALA A CA 1
ATOM 4787 C C . ALA A 1 603 ? 5.251 25.708 -26.819 1.00 94.88 603 ALA A C 1
ATOM 4789 O O . ALA A 1 603 ? 6.105 26.588 -26.720 1.00 94.88 603 ALA A O 1
ATOM 4790 N N . TYR A 1 604 ? 4.754 25.343 -28.002 1.00 95.44 604 TYR A N 1
ATOM 4791 C CA . TYR A 1 604 ? 5.238 25.891 -29.266 1.00 95.44 604 TYR A CA 1
ATOM 4792 C C . TYR A 1 604 ? 5.047 27.405 -29.333 1.00 95.44 604 TYR A C 1
ATOM 4794 O O . TYR A 1 604 ? 6.004 28.129 -29.592 1.00 95.44 604 TYR A O 1
ATOM 4802 N N . SER A 1 605 ? 3.853 27.902 -28.991 1.00 95.12 605 SER A N 1
ATOM 4803 C CA . SER A 1 605 ? 3.579 29.343 -28.939 1.00 95.12 605 SER A CA 1
ATOM 4804 C C . SER A 1 605 ? 4.496 30.076 -27.953 1.00 95.12 605 SER A C 1
ATOM 4806 O O . SER A 1 605 ? 4.999 31.157 -28.265 1.00 95.12 605 SER A O 1
ATOM 4808 N N . ALA A 1 606 ? 4.745 29.499 -26.775 1.00 95.31 606 ALA A N 1
ATOM 4809 C CA . ALA A 1 606 ? 5.631 30.083 -25.771 1.00 95.31 606 ALA A CA 1
ATOM 4810 C C . ALA A 1 606 ? 7.086 30.196 -26.267 1.00 95.31 606 ALA A C 1
ATOM 4812 O O . ALA A 1 606 ? 7.760 31.195 -26.005 1.00 95.31 606 ALA A O 1
ATOM 4813 N N . LEU A 1 607 ? 7.568 29.201 -27.011 1.00 95.44 607 LEU A N 1
ATOM 4814 C CA . LEU A 1 607 ? 8.939 29.178 -27.520 1.00 95.44 607 LEU A CA 1
ATOM 4815 C C . LEU A 1 607 ? 9.116 30.023 -28.790 1.00 95.44 607 LEU A C 1
ATOM 4817 O O . LEU A 1 607 ? 10.149 30.670 -28.945 1.00 95.44 607 LEU A O 1
ATOM 4821 N N . THR A 1 608 ? 8.126 30.059 -29.689 1.00 93.94 608 THR A N 1
ATOM 4822 C CA . THR A 1 608 ? 8.241 30.771 -30.974 1.00 93.94 608 THR A CA 1
ATOM 4823 C C . THR A 1 608 ? 7.746 32.211 -30.923 1.00 93.94 608 THR A C 1
ATOM 4825 O O . THR A 1 608 ? 8.377 33.090 -31.502 1.00 93.94 608 THR A O 1
ATOM 4828 N N . VAL A 1 609 ? 6.593 32.464 -30.291 1.00 91.31 609 VAL A N 1
ATOM 4829 C CA . VAL A 1 609 ? 5.933 33.783 -30.312 1.00 91.31 609 VAL A CA 1
ATOM 4830 C C . VAL A 1 609 ? 6.419 34.646 -29.156 1.00 91.31 609 VAL A C 1
ATOM 4832 O O . VAL A 1 609 ? 6.767 35.806 -29.358 1.00 91.31 609 VAL A O 1
ATOM 4835 N N . GLU A 1 610 ? 6.454 34.088 -27.945 1.00 91.56 610 GLU A N 1
ATOM 4836 C CA . GLU A 1 610 ? 6.904 34.821 -26.754 1.00 91.56 610 GLU A CA 1
ATOM 4837 C C . GLU A 1 610 ? 8.436 34.856 -26.629 1.00 91.56 610 GLU A C 1
ATOM 4839 O O . GLU A 1 610 ? 8.968 35.680 -25.887 1.00 91.56 610 GLU A O 1
ATOM 4844 N N . GLY A 1 611 ? 9.145 33.981 -27.353 1.00 89.75 611 GLY A N 1
ATOM 4845 C CA . GLY A 1 611 ? 10.607 33.909 -27.347 1.00 89.75 611 GLY A CA 1
ATOM 4846 C C . GLY A 1 611 ? 11.189 33.411 -26.023 1.00 89.75 611 GLY A C 1
ATOM 4847 O O . GLY A 1 611 ? 12.289 33.815 -25.643 1.00 89.75 611 GLY A O 1
ATOM 4848 N N . LYS A 1 612 ? 10.452 32.571 -25.285 1.00 92.62 612 LYS A N 1
ATOM 4849 C CA . LYS A 1 612 ? 10.953 31.983 -24.039 1.00 92.62 612 LYS A CA 1
ATOM 4850 C C . LYS A 1 612 ? 12.073 30.983 -24.330 1.00 92.62 612 LYS A C 1
ATOM 4852 O O . LYS A 1 612 ? 12.003 30.212 -25.281 1.00 92.62 612 LYS A O 1
ATOM 4857 N N . THR A 1 613 ? 13.089 30.965 -23.472 1.00 91.81 613 THR A N 1
ATOM 4858 C CA . THR A 1 613 ? 14.210 30.011 -23.550 1.00 91.81 613 THR A CA 1
ATOM 4859 C C . THR A 1 613 ? 13.839 28.619 -23.051 1.00 91.81 613 THR A C 1
ATOM 4861 O O . THR A 1 613 ? 14.572 27.670 -23.283 1.00 91.81 613 THR A O 1
ATOM 4864 N N . GLU A 1 614 ? 12.720 28.493 -22.346 1.00 94.19 614 GLU A N 1
ATOM 4865 C CA . GLU A 1 614 ? 12.179 27.232 -21.858 1.00 94.19 614 GLU A CA 1
ATOM 4866 C C . GLU A 1 614 ? 10.671 27.372 -21.625 1.00 94.19 614 GLU A C 1
ATOM 4868 O O . GLU A 1 614 ? 10.159 28.465 -21.353 1.00 94.19 614 GLU A O 1
ATOM 4873 N N . PHE A 1 615 ? 9.963 26.251 -21.670 1.00 94.94 615 PHE A N 1
ATOM 4874 C CA . PHE A 1 615 ? 8.572 26.154 -21.252 1.00 94.94 615 PHE A CA 1
ATOM 4875 C C . PHE A 1 615 ? 8.400 24.933 -20.352 1.00 94.94 615 PHE A C 1
ATOM 4877 O O . PHE A 1 615 ? 8.887 23.856 -20.676 1.00 94.94 615 PHE A O 1
ATOM 4884 N N . LEU A 1 616 ? 7.709 25.106 -19.225 1.00 93.12 616 LEU A N 1
ATOM 4885 C CA . LEU A 1 616 ? 7.297 24.013 -18.350 1.00 93.12 616 LEU A CA 1
ATOM 4886 C C . LEU A 1 616 ? 5.775 24.059 -18.222 1.00 93.12 616 LEU A C 1
ATOM 4888 O O . LEU A 1 616 ? 5.225 25.084 -17.811 1.00 93.12 616 LEU A O 1
ATOM 4892 N N . GLY A 1 617 ? 5.112 22.956 -18.558 1.00 89.19 617 GLY A N 1
ATOM 4893 C CA . GLY A 1 617 ? 3.655 22.851 -18.563 1.00 89.19 617 GLY A CA 1
ATOM 4894 C C . GLY A 1 617 ? 3.160 21.483 -18.109 1.00 89.19 617 GLY A C 1
ATOM 4895 O O . GLY A 1 617 ? 3.944 20.552 -17.938 1.00 89.19 617 GLY A O 1
ATOM 4896 N N . GLU A 1 618 ? 1.851 21.380 -17.888 1.00 87.94 618 GLU A N 1
ATOM 4897 C CA . GLU A 1 618 ? 1.167 20.097 -17.705 1.00 87.94 618 GLU A CA 1
ATOM 4898 C C . GLU A 1 618 ? 0.582 19.652 -19.053 1.00 87.94 618 GLU A C 1
ATOM 4900 O O . GLU A 1 618 ? -0.098 20.430 -19.720 1.00 87.94 618 GLU A O 1
ATOM 4905 N N . GLU A 1 619 ? 0.816 18.398 -19.418 1.00 87.50 619 GLU A N 1
ATOM 4906 C CA . GLU A 1 619 ? 0.228 17.719 -20.572 1.00 87.50 619 GLU A CA 1
ATOM 4907 C C . GLU A 1 619 ? -0.602 16.513 -20.120 1.00 87.50 619 GLU A C 1
ATOM 4909 O O . GLU A 1 619 ? -0.608 16.146 -18.939 1.00 87.50 619 GLU A O 1
ATOM 4914 N N . SER A 1 620 ? -1.325 15.892 -21.055 1.00 83.00 620 SER A N 1
ATOM 4915 C CA . SER A 1 620 ? -2.166 14.734 -20.761 1.00 83.00 620 SER A CA 1
ATOM 4916 C C . SER A 1 620 ? -2.153 13.672 -21.852 1.00 83.00 620 SER A C 1
ATOM 4918 O O . SER A 1 620 ? -2.304 13.999 -23.027 1.00 83.00 620 SER A O 1
ATOM 4920 N N . ILE A 1 621 ? -2.099 12.406 -21.433 1.00 77.25 621 ILE A N 1
ATOM 4921 C CA . ILE A 1 621 ? -2.362 11.224 -22.267 1.00 77.25 621 ILE A CA 1
ATOM 4922 C C . ILE A 1 621 ? -3.585 10.527 -21.678 1.00 77.25 621 ILE A C 1
ATOM 4924 O O . ILE A 1 621 ? -3.567 10.096 -20.522 1.00 77.25 621 ILE A O 1
ATOM 4928 N N . GLY A 1 622 ? -4.675 10.447 -22.443 1.00 76.75 622 GLY A N 1
ATOM 4929 C CA . GLY A 1 622 ? -5.946 9.930 -21.932 1.00 76.75 622 GLY A CA 1
ATOM 4930 C C . GLY A 1 622 ? -6.405 10.687 -20.675 1.00 76.75 622 GLY A C 1
ATOM 4931 O O . GLY A 1 622 ? -6.667 11.887 -20.728 1.00 76.75 622 GLY A O 1
ATOM 4932 N N . GLY A 1 623 ? -6.515 9.982 -19.543 1.00 72.94 623 GLY A N 1
ATOM 4933 C CA . GLY A 1 623 ? -6.879 10.563 -18.241 1.00 72.94 623 GLY A CA 1
ATOM 4934 C C . GLY A 1 623 ? -5.700 10.994 -17.357 1.00 72.94 623 GLY A C 1
ATOM 4935 O O . GLY A 1 623 ? -5.926 11.613 -16.315 1.00 72.94 623 GLY A O 1
ATOM 4936 N N . MET A 1 624 ? -4.459 10.671 -17.732 1.00 73.25 624 MET A N 1
ATOM 4937 C CA . MET A 1 624 ? -3.275 10.960 -16.917 1.00 73.25 624 MET A CA 1
ATOM 4938 C C . MET A 1 624 ? -2.693 12.332 -17.230 1.00 73.25 624 MET A C 1
ATOM 4940 O O . MET A 1 624 ? -2.684 12.751 -18.386 1.00 73.25 624 MET A O 1
ATOM 4944 N N . LYS A 1 625 ? -2.176 13.015 -16.202 1.00 79.94 625 LYS A N 1
ATOM 4945 C CA . LYS A 1 625 ? -1.542 14.332 -16.325 1.00 79.94 625 LYS A CA 1
ATOM 4946 C C . LYS A 1 625 ? -0.081 14.256 -15.910 1.00 79.94 625 LYS A C 1
ATOM 4948 O O . LYS A 1 625 ? 0.233 13.749 -14.837 1.00 79.94 625 LYS A O 1
ATOM 4953 N N . TYR A 1 626 ? 0.807 14.816 -16.717 1.00 81.44 626 TYR A N 1
ATOM 4954 C CA . TYR A 1 626 ? 2.244 14.813 -16.450 1.00 81.44 626 TYR A CA 1
ATOM 4955 C C . TYR A 1 626 ? 2.848 16.192 -16.698 1.00 81.44 626 TYR A C 1
ATOM 4957 O O . TYR A 1 626 ? 2.297 17.003 -17.437 1.00 81.44 626 TYR A O 1
ATOM 4965 N N . LEU A 1 627 ? 3.980 16.469 -16.048 1.00 86.50 627 LEU A N 1
ATOM 4966 C CA . LEU A 1 627 ? 4.761 17.668 -16.341 1.00 86.50 627 LEU A CA 1
ATOM 4967 C C . LEU A 1 627 ? 5.619 17.427 -17.575 1.00 86.50 627 LEU A C 1
ATOM 4969 O O . LEU A 1 627 ? 6.150 16.338 -17.756 1.00 86.50 627 LEU A O 1
ATOM 4973 N N . SER A 1 628 ? 5.791 18.455 -18.387 1.00 91.56 628 SER A N 1
ATOM 4974 C CA . SER A 1 628 ? 6.567 18.402 -19.616 1.00 91.56 628 SER A CA 1
ATOM 4975 C C . SER A 1 628 ? 7.402 19.668 -19.730 1.00 91.56 628 SER A C 1
ATOM 4977 O O . SER A 1 628 ? 6.911 20.771 -19.463 1.00 91.56 628 SER A O 1
ATOM 4979 N N . ALA A 1 629 ? 8.679 19.510 -20.066 1.00 95.12 629 ALA A N 1
ATOM 4980 C CA . ALA A 1 629 ? 9.588 20.626 -20.292 1.00 95.12 629 ALA A CA 1
ATOM 4981 C C . ALA A 1 629 ? 10.013 20.680 -21.752 1.00 95.12 629 ALA A C 1
ATOM 4983 O O . ALA A 1 629 ? 10.256 19.645 -22.368 1.00 95.12 629 ALA A O 1
ATOM 4984 N N . TYR A 1 630 ? 10.134 21.894 -22.278 1.00 96.62 630 TYR A N 1
ATOM 4985 C CA . TYR A 1 630 ? 10.571 22.150 -23.639 1.00 96.62 630 TYR A CA 1
ATOM 4986 C C . TYR A 1 630 ? 11.666 23.206 -23.688 1.00 96.62 630 TYR A C 1
ATOM 4988 O O . TYR A 1 630 ? 11.604 24.204 -22.965 1.00 96.62 630 TYR A O 1
ATOM 4996 N N . MET A 1 631 ? 12.637 23.012 -24.579 1.00 96.88 631 MET A N 1
ATOM 4997 C CA . MET A 1 631 ? 13.759 23.930 -24.772 1.00 96.88 631 MET A CA 1
ATOM 4998 C C . MET A 1 631 ? 14.197 23.951 -26.248 1.00 96.88 631 MET A C 1
ATOM 5000 O O . MET A 1 631 ? 14.320 22.888 -26.856 1.00 96.88 631 MET A O 1
ATOM 5004 N N . PRO A 1 632 ? 14.429 25.128 -26.858 1.00 96.50 632 PRO A N 1
ATOM 5005 C CA . PRO A 1 632 ? 15.003 25.225 -28.196 1.00 96.50 632 PRO A CA 1
ATOM 5006 C C . PRO A 1 632 ? 16.483 24.821 -28.179 1.00 96.50 632 PRO A C 1
ATOM 5008 O O . PRO A 1 632 ? 17.235 25.263 -27.314 1.00 96.50 632 PRO A O 1
ATOM 5011 N N . PHE A 1 633 ? 16.900 24.012 -29.150 1.00 95.94 633 PHE A N 1
ATOM 5012 C CA . PHE A 1 633 ? 18.260 23.501 -29.304 1.00 95.94 633 PHE A CA 1
ATOM 5013 C C . PHE A 1 633 ? 18.946 24.129 -30.518 1.00 95.94 633 PHE A C 1
ATOM 5015 O O . PHE A 1 633 ? 18.444 24.030 -31.642 1.00 95.94 633 PHE A O 1
ATOM 5022 N N . TYR A 1 634 ? 20.089 24.774 -30.292 1.00 94.25 634 TYR A N 1
ATOM 5023 C CA . TYR A 1 634 ? 20.834 25.511 -31.312 1.00 94.25 634 TYR A CA 1
ATOM 5024 C C . TYR A 1 634 ? 22.179 24.847 -31.607 1.00 94.25 634 TYR A C 1
ATOM 5026 O O . TYR A 1 634 ? 22.789 24.238 -30.733 1.00 94.25 634 TYR A O 1
ATOM 5034 N N . ASN A 1 635 ? 22.649 24.989 -32.844 1.00 93.25 635 ASN A N 1
ATOM 5035 C CA . ASN A 1 635 ? 23.985 24.553 -33.245 1.00 93.25 635 ASN A CA 1
ATOM 5036 C C . ASN A 1 635 ? 25.066 25.605 -32.912 1.00 93.25 635 ASN A C 1
ATOM 5038 O O . ASN A 1 635 ? 24.752 26.708 -32.456 1.00 93.25 635 ASN A O 1
ATOM 5042 N N . ILE A 1 636 ? 26.336 25.302 -33.210 1.00 92.81 636 ILE A N 1
ATOM 5043 C CA . ILE A 1 636 ? 27.465 26.234 -33.008 1.00 92.81 636 ILE A CA 1
ATOM 5044 C C . ILE A 1 636 ? 27.336 27.557 -33.788 1.00 92.81 636 ILE A C 1
ATOM 5046 O O . ILE A 1 636 ? 27.909 28.566 -33.381 1.00 92.81 636 ILE A O 1
ATOM 5050 N N . ASP A 1 637 ? 26.566 27.573 -34.880 1.00 93.06 637 ASP A N 1
ATOM 5051 C CA . ASP A 1 637 ? 26.282 28.764 -35.693 1.00 93.06 637 ASP A CA 1
ATOM 5052 C C . ASP A 1 637 ? 25.048 29.541 -35.197 1.00 93.06 637 ASP A C 1
ATOM 5054 O O . ASP A 1 637 ? 24.571 30.460 -35.870 1.00 93.06 637 ASP A O 1
ATOM 5058 N N . ASN A 1 638 ? 24.502 29.170 -34.033 1.00 91.19 638 ASN A N 1
ATOM 5059 C CA . ASN A 1 638 ? 23.289 29.737 -33.445 1.00 91.19 638 ASN A CA 1
ATOM 5060 C C . ASN A 1 638 ? 22.026 29.552 -34.318 1.00 91.19 638 ASN A C 1
ATOM 5062 O O . ASN A 1 638 ? 21.085 30.350 -34.269 1.00 91.19 638 ASN A O 1
ATOM 5066 N N . LYS A 1 639 ? 21.988 28.490 -35.130 1.00 93.69 639 LYS A N 1
ATOM 5067 C CA . LYS A 1 639 ? 20.818 28.067 -35.909 1.00 93.69 639 LYS A CA 1
ATOM 5068 C C . LYS A 1 639 ? 19.984 27.081 -35.091 1.00 93.69 639 LYS A C 1
ATOM 5070 O O . LYS A 1 639 ? 20.521 26.110 -34.567 1.00 93.69 639 LYS A O 1
ATOM 5075 N N . LEU A 1 640 ? 18.671 27.308 -35.018 1.00 93.88 640 LEU A N 1
ATOM 5076 C CA . LEU A 1 640 ? 17.730 26.387 -34.372 1.00 93.88 640 LEU A CA 1
ATOM 5077 C C . LEU A 1 640 ? 17.715 25.049 -35.125 1.00 93.88 640 LEU A C 1
ATOM 5079 O O . LEU A 1 640 ? 17.324 25.002 -36.295 1.00 93.88 640 LEU A O 1
ATOM 5083 N N . LEU A 1 641 ? 18.134 23.981 -34.450 1.00 93.56 641 LEU A N 1
ATOM 5084 C CA . LEU A 1 641 ? 18.132 22.620 -34.982 1.00 93.56 641 LEU A CA 1
ATOM 5085 C C . LEU A 1 641 ? 16.845 21.879 -34.640 1.00 93.56 641 LEU A C 1
ATOM 5087 O O . LEU A 1 641 ? 16.290 21.202 -35.502 1.00 93.56 641 LEU A O 1
ATOM 5091 N N . ALA A 1 642 ? 16.388 21.992 -33.393 1.00 95.50 642 ALA A N 1
ATOM 5092 C CA . ALA A 1 642 ? 15.253 21.234 -32.881 1.00 95.50 642 ALA A CA 1
ATOM 5093 C C . ALA A 1 642 ? 14.651 21.880 -31.622 1.00 95.50 642 ALA A C 1
ATOM 5095 O O . ALA A 1 642 ? 15.238 22.785 -31.030 1.00 95.50 642 ALA A O 1
ATOM 5096 N N . TYR A 1 643 ? 13.502 21.373 -31.183 1.00 97.06 643 TYR A N 1
ATOM 5097 C CA . TYR A 1 643 ? 12.990 21.556 -29.828 1.00 97.06 643 TYR A CA 1
ATOM 5098 C C . TYR A 1 643 ? 13.150 20.255 -29.051 1.00 97.06 643 TYR A C 1
ATOM 5100 O O . TYR A 1 643 ? 12.648 19.214 -29.471 1.00 97.06 643 TYR A O 1
ATOM 5108 N N . ILE A 1 644 ? 13.837 20.329 -27.917 1.00 97.06 644 ILE A N 1
ATOM 5109 C CA . ILE A 1 644 ? 13.941 19.238 -26.954 1.00 97.06 644 ILE A CA 1
ATOM 5110 C C . ILE A 1 644 ? 12.671 19.230 -26.118 1.00 97.06 644 ILE A C 1
ATOM 5112 O O . ILE A 1 644 ? 12.216 20.285 -25.674 1.00 97.06 644 ILE A O 1
ATOM 5116 N N . ASN A 1 645 ? 12.134 18.043 -25.877 1.00 96.00 645 ASN A N 1
ATOM 5117 C CA . ASN A 1 645 ? 11.025 17.808 -24.976 1.00 96.00 645 ASN A CA 1
ATOM 5118 C C . ASN A 1 645 ? 11.355 16.671 -24.010 1.00 96.00 645 ASN A C 1
ATOM 5120 O O . ASN A 1 645 ? 11.790 15.604 -24.435 1.00 96.00 645 ASN A O 1
ATOM 5124 N N . LEU A 1 646 ? 11.112 16.902 -22.723 1.00 93.56 646 LEU A N 1
ATOM 5125 C CA . LEU A 1 646 ? 11.211 15.891 -21.674 1.00 93.56 646 LEU A CA 1
ATOM 5126 C C . LEU A 1 646 ? 9.839 15.728 -21.013 1.00 93.56 646 LEU A C 1
ATOM 5128 O O . LEU A 1 646 ? 9.478 16.557 -20.163 1.00 93.56 646 LEU A O 1
ATOM 5132 N N . PRO A 1 647 ? 9.070 14.685 -21.363 1.00 88.75 647 PRO A N 1
ATOM 5133 C CA . PRO A 1 647 ? 7.870 14.341 -20.628 1.00 88.75 647 PRO A CA 1
ATOM 5134 C C . PRO A 1 647 ? 8.244 13.621 -19.323 1.00 88.75 647 PRO A C 1
ATOM 5136 O O . PRO A 1 647 ? 9.020 12.668 -19.290 1.00 88.75 647 PRO A O 1
ATOM 5139 N N . TYR A 1 648 ? 7.692 14.091 -18.208 1.00 80.75 648 TYR A N 1
ATOM 5140 C CA . TYR A 1 648 ? 8.019 13.626 -16.863 1.00 80.75 648 TYR A CA 1
ATOM 5141 C C . TYR A 1 648 ? 6.843 12.862 -16.238 1.00 80.75 648 TYR A C 1
ATOM 5143 O O . TYR A 1 648 ? 6.096 13.379 -15.400 1.00 80.75 648 TYR A O 1
ATOM 5151 N N . PHE A 1 649 ? 6.690 11.596 -16.639 1.00 74.50 649 PHE A N 1
ATOM 5152 C CA . PHE A 1 649 ? 5.571 10.725 -16.245 1.00 74.50 649 PHE A CA 1
ATOM 5153 C C . PHE A 1 649 ? 5.580 10.310 -14.769 1.00 74.50 649 PHE A C 1
ATOM 5155 O O . PHE A 1 649 ? 4.527 10.101 -14.166 1.00 74.50 649 PHE A O 1
ATOM 5162 N N . ARG A 1 650 ? 6.760 10.259 -14.138 1.00 63.31 650 ARG A N 1
ATOM 5163 C CA . ARG A 1 650 ? 6.901 9.836 -12.732 1.00 63.31 650 ARG A CA 1
ATOM 5164 C C . ARG A 1 650 ? 6.239 10.791 -11.732 1.00 63.31 650 ARG A C 1
ATOM 5166 O O . ARG A 1 650 ? 5.989 10.398 -10.595 1.00 63.31 650 ARG A O 1
ATOM 5173 N N . MET A 1 651 ? 5.917 12.020 -12.146 1.00 61.41 651 MET A N 1
ATOM 5174 C CA . MET A 1 651 ? 5.329 13.049 -11.284 1.00 61.41 651 MET A CA 1
ATOM 5175 C C . MET A 1 651 ? 4.073 12.569 -10.557 1.00 61.41 651 MET A C 1
ATOM 5177 O O . MET A 1 651 ? 3.950 12.800 -9.362 1.00 61.41 651 MET A O 1
ATOM 5181 N N . GLN A 1 652 ? 3.137 11.909 -11.244 1.00 59.41 652 GLN A N 1
ATOM 5182 C CA . GLN A 1 652 ? 1.825 11.618 -10.659 1.00 59.41 652 GLN A CA 1
ATOM 5183 C C . GLN A 1 652 ? 1.890 10.507 -9.595 1.00 59.41 652 GLN A C 1
ATOM 5185 O O . GLN A 1 652 ? 1.264 10.625 -8.536 1.00 59.41 652 GLN A O 1
ATOM 5190 N N . ASN A 1 653 ? 2.710 9.479 -9.828 1.00 59.78 653 ASN A N 1
ATOM 5191 C CA . ASN A 1 653 ? 2.909 8.365 -8.892 1.00 59.78 653 ASN A CA 1
ATOM 5192 C C . ASN A 1 653 ? 3.723 8.780 -7.655 1.00 59.78 653 ASN A C 1
ATOM 5194 O O . ASN A 1 653 ? 3.419 8.334 -6.541 1.00 59.78 653 ASN A O 1
ATOM 5198 N N . ILE A 1 654 ? 4.714 9.662 -7.841 1.00 60.69 654 ILE A N 1
ATOM 5199 C CA . ILE A 1 654 ? 5.528 10.224 -6.754 1.00 60.69 654 ILE A CA 1
ATOM 5200 C C . ILE A 1 654 ? 4.716 11.257 -5.957 1.00 60.69 654 ILE A C 1
ATOM 5202 O O . ILE A 1 654 ? 4.685 11.171 -4.734 1.00 60.69 654 ILE A O 1
ATOM 5206 N N . LEU A 1 655 ? 3.967 12.152 -6.624 1.00 59.59 655 LEU A N 1
ATOM 5207 C CA . LEU A 1 655 ? 3.078 13.142 -5.988 1.00 59.59 655 LEU A CA 1
ATOM 5208 C C . LEU A 1 655 ? 2.076 12.456 -5.077 1.00 59.59 655 LEU A C 1
ATOM 5210 O O . LEU A 1 655 ? 1.915 12.844 -3.925 1.00 59.59 655 LEU A O 1
ATOM 5214 N N . THR A 1 656 ? 1.413 11.424 -5.598 1.00 62.88 656 THR A N 1
ATOM 5215 C CA . THR A 1 656 ? 0.437 10.674 -4.815 1.00 62.88 656 THR A CA 1
ATOM 5216 C C . THR A 1 656 ? 1.128 9.960 -3.659 1.00 62.88 656 THR A C 1
ATOM 5218 O O . THR A 1 656 ? 0.597 10.004 -2.562 1.00 62.88 656 THR A O 1
ATOM 5221 N N . GLY A 1 657 ? 2.315 9.371 -3.847 1.00 66.00 657 GLY A N 1
ATOM 5222 C CA . GLY A 1 657 ? 3.052 8.671 -2.785 1.00 66.00 657 GLY A CA 1
ATOM 5223 C C . GLY A 1 657 ? 3.561 9.579 -1.659 1.00 66.00 657 GLY A C 1
ATOM 5224 O O . GLY A 1 657 ? 3.174 9.399 -0.507 1.00 66.00 657 GLY A O 1
ATOM 5225 N N . GLU A 1 658 ? 4.390 10.574 -1.982 1.00 68.69 658 GLU A N 1
ATOM 5226 C CA . GLU A 1 658 ? 5.013 11.461 -0.986 1.00 68.69 658 GLU A CA 1
ATOM 5227 C C . GLU A 1 658 ? 3.969 12.272 -0.210 1.00 68.69 658 GLU A C 1
ATOM 5229 O O . GLU A 1 658 ? 4.044 12.387 1.017 1.00 68.69 658 GLU A O 1
ATOM 5234 N N . ILE A 1 659 ? 2.948 12.791 -0.905 1.00 74.62 659 ILE A N 1
ATOM 5235 C CA . ILE A 1 659 ? 1.851 13.504 -0.244 1.00 74.62 659 ILE A CA 1
ATOM 5236 C C . ILE A 1 659 ? 1.016 12.539 0.592 1.00 74.62 659 ILE A C 1
ATOM 5238 O O . ILE A 1 659 ? 0.644 12.903 1.704 1.00 74.62 659 ILE A O 1
ATOM 5242 N N . SER A 1 660 ? 0.742 11.322 0.112 1.00 73.69 660 SER A N 1
ATOM 5243 C CA . SER A 1 660 ? -0.010 10.325 0.886 1.00 73.69 660 SER A CA 1
ATOM 5244 C C . SER A 1 660 ? 0.689 9.989 2.197 1.00 73.69 660 SER A C 1
ATOM 5246 O O . SER A 1 660 ? 0.052 10.059 3.244 1.00 73.69 660 SER A O 1
ATOM 5248 N N . ASN A 1 661 ? 2.000 9.741 2.184 1.00 76.94 661 ASN A N 1
ATOM 5249 C CA . ASN A 1 661 ? 2.755 9.436 3.404 1.00 76.94 661 ASN A CA 1
ATOM 5250 C C . ASN A 1 661 ? 2.744 10.608 4.396 1.00 76.94 661 ASN A C 1
ATOM 5252 O O . ASN A 1 661 ? 2.551 10.416 5.602 1.00 76.94 661 ASN A O 1
ATOM 5256 N N . LEU A 1 662 ? 2.872 11.842 3.901 1.00 80.31 662 LEU A N 1
ATOM 5257 C CA . LEU A 1 662 ? 2.760 13.038 4.734 1.00 80.31 662 LEU A CA 1
ATOM 5258 C C . LEU A 1 662 ? 1.342 13.213 5.304 1.00 80.31 662 LEU A C 1
ATOM 5260 O O . LEU A 1 662 ? 1.191 13.502 6.492 1.00 80.31 662 LEU A O 1
ATOM 5264 N N . VAL A 1 663 ? 0.301 13.005 4.491 1.00 81.06 663 VAL A N 1
ATOM 5265 C CA . VAL A 1 663 ? -1.109 13.033 4.917 1.00 81.06 663 VAL A CA 1
ATOM 5266 C C . VAL A 1 663 ? -1.347 11.994 6.011 1.00 81.06 663 VAL A C 1
ATOM 5268 O O . VAL A 1 663 ? -1.865 12.348 7.068 1.00 81.06 663 VAL A O 1
ATOM 5271 N N . VAL A 1 664 ? -0.934 10.743 5.791 1.00 83.25 664 VAL A N 1
ATOM 5272 C CA . VAL A 1 664 ? -1.043 9.644 6.764 1.00 83.25 664 VAL A CA 1
ATOM 5273 C C . VAL A 1 664 ? -0.372 10.042 8.071 1.00 83.25 664 VAL A C 1
ATOM 5275 O O . VAL A 1 664 ? -1.004 9.995 9.124 1.00 83.25 664 VAL A O 1
ATOM 5278 N N . THR A 1 665 ? 0.865 10.533 8.005 1.00 83.94 665 THR A N 1
ATOM 5279 C CA . THR A 1 665 ? 1.624 10.968 9.184 1.00 83.94 665 THR A CA 1
ATOM 5280 C C . THR A 1 665 ? 0.899 12.076 9.953 1.00 83.94 665 THR A C 1
ATOM 5282 O O . THR A 1 665 ? 0.767 12.002 11.176 1.00 83.94 665 THR A O 1
ATOM 5285 N N . LEU A 1 666 ? 0.373 13.089 9.256 1.00 84.81 666 LEU A N 1
ATOM 5286 C CA . LEU A 1 666 ? -0.355 14.204 9.872 1.00 84.81 666 LEU A CA 1
ATOM 5287 C C . LEU A 1 666 ? -1.679 13.768 10.507 1.00 84.81 666 LEU A C 1
ATOM 5289 O O . LEU A 1 666 ? -2.000 14.223 11.611 1.00 84.81 666 LEU A O 1
ATOM 5293 N N . ILE A 1 667 ? -2.447 12.899 9.840 1.00 85.69 667 ILE A N 1
ATOM 5294 C CA . ILE A 1 667 ? -3.702 12.368 10.385 1.00 85.69 667 ILE A CA 1
ATOM 5295 C C . ILE A 1 667 ? -3.395 11.498 11.608 1.00 85.69 667 ILE A C 1
ATOM 5297 O O . ILE A 1 667 ? -3.992 11.718 12.661 1.00 85.69 667 ILE A O 1
ATOM 5301 N N . ASN A 1 668 ? -2.428 10.582 11.509 1.00 88.81 668 ASN A N 1
ATOM 5302 C CA . ASN A 1 668 ? -2.022 9.692 12.598 1.00 88.81 668 ASN A CA 1
ATOM 5303 C C . ASN A 1 668 ? -1.557 10.483 13.830 1.00 88.81 668 ASN A C 1
ATOM 5305 O O . ASN A 1 668 ? -2.022 10.236 14.946 1.00 88.81 668 ASN A O 1
ATOM 5309 N N . PHE A 1 669 ? -0.703 11.492 13.630 1.00 86.06 669 PHE A N 1
ATOM 5310 C CA . PHE A 1 669 ? -0.244 12.379 14.699 1.00 86.06 669 PHE A CA 1
ATOM 5311 C C . PHE A 1 669 ? -1.397 13.165 15.337 1.00 86.06 669 PHE A C 1
ATOM 5313 O O . PHE A 1 669 ? -1.522 13.219 16.563 1.00 86.06 669 PHE A O 1
ATOM 5320 N N . THR A 1 670 ? -2.276 13.744 14.514 1.00 84.69 670 THR A N 1
ATOM 5321 C CA . THR A 1 670 ? -3.439 14.505 14.994 1.00 84.69 670 THR A CA 1
ATOM 5322 C C . THR A 1 670 ? -4.382 13.624 15.800 1.00 84.69 670 THR A C 1
ATOM 5324 O O . THR A 1 670 ? -4.870 14.032 16.852 1.00 84.69 670 THR A O 1
ATOM 5327 N N . LEU A 1 671 ? -4.623 12.402 15.335 1.00 86.31 671 LEU A N 1
ATOM 5328 C CA . LEU A 1 671 ? -5.490 11.441 15.995 1.00 86.31 671 LEU A CA 1
ATOM 5329 C C . LEU A 1 671 ? -4.933 11.019 17.361 1.00 86.31 671 LEU A C 1
ATOM 5331 O O . LEU A 1 671 ? -5.674 11.019 18.347 1.00 86.31 671 LEU A O 1
ATOM 5335 N N . LEU A 1 672 ? -3.627 10.750 17.454 1.00 87.88 672 LEU A N 1
ATOM 5336 C CA . LEU A 1 672 ? -2.959 10.455 18.725 1.00 87.88 672 LEU A CA 1
ATOM 5337 C C . LEU A 1 672 ? -3.087 11.630 19.704 1.00 87.88 672 LEU A C 1
ATOM 5339 O O . LEU A 1 672 ? -3.413 11.446 20.880 1.00 87.88 672 LEU A O 1
ATOM 5343 N N . LEU A 1 673 ? -2.895 12.854 19.216 1.00 84.81 673 LEU A N 1
ATOM 5344 C CA . LEU A 1 673 ? -3.003 14.057 20.031 1.00 84.81 673 LEU A CA 1
ATOM 5345 C C . LEU A 1 673 ? -4.445 14.325 20.481 1.00 84.81 673 LEU A C 1
ATOM 5347 O O . LEU A 1 673 ? -4.668 14.654 21.645 1.00 84.81 673 LEU A O 1
ATOM 5351 N N . LEU A 1 674 ? -5.440 14.111 19.615 1.00 82.88 674 LEU A N 1
ATOM 5352 C CA . LEU A 1 674 ? -6.858 14.175 19.981 1.00 82.88 674 LEU A CA 1
ATOM 5353 C C . LEU A 1 674 ? -7.213 13.141 21.052 1.00 82.88 674 LEU A C 1
ATOM 5355 O O . LEU A 1 674 ? -7.938 13.464 21.994 1.00 82.88 674 LEU A O 1
ATOM 5359 N N . MET A 1 675 ? -6.680 11.924 20.949 1.00 84.62 675 MET A N 1
ATOM 5360 C CA . MET A 1 675 ? -6.878 10.886 21.958 1.00 84.62 675 MET A CA 1
ATOM 5361 C C . MET A 1 675 ? -6.277 11.290 23.312 1.00 84.62 675 MET A C 1
ATOM 5363 O O . MET A 1 675 ? -6.959 11.216 24.339 1.00 84.62 675 MET A O 1
ATOM 5367 N N . LEU A 1 676 ? -5.035 11.781 23.320 1.00 85.31 676 LEU A N 1
ATOM 5368 C CA . LEU A 1 676 ? -4.379 12.295 24.525 1.00 85.31 676 LEU A CA 1
ATOM 5369 C C . LEU A 1 676 ? -5.170 13.459 25.136 1.00 85.31 676 LEU A C 1
ATOM 5371 O O . LEU A 1 676 ? -5.358 13.526 26.353 1.00 85.31 676 LEU A O 1
ATOM 5375 N N . MET A 1 677 ? -5.701 14.343 24.294 1.00 81.69 677 MET A N 1
ATOM 5376 C CA . MET A 1 677 ? -6.507 15.475 24.733 1.00 81.69 677 MET A CA 1
ATOM 5377 C C . MET A 1 677 ? -7.883 15.070 25.251 1.00 81.69 677 MET A C 1
ATOM 5379 O O . MET A 1 677 ? -8.375 15.707 26.178 1.00 81.69 677 MET A O 1
ATOM 5383 N N . MET A 1 678 ? -8.497 14.007 24.730 1.00 79.12 678 MET A N 1
ATOM 5384 C CA . MET A 1 678 ? -9.742 13.466 25.281 1.00 79.12 678 MET A CA 1
ATOM 5385 C C . MET A 1 678 ? -9.539 13.021 26.734 1.00 79.12 678 MET A C 1
ATOM 5387 O O . MET A 1 678 ? -10.355 13.339 27.601 1.00 79.12 678 MET A O 1
ATOM 5391 N N . TRP A 1 679 ? -8.416 12.357 27.019 1.00 81.31 679 TRP A N 1
ATOM 5392 C CA . TRP A 1 679 ? -8.041 11.977 28.379 1.00 81.31 679 TRP A CA 1
ATOM 5393 C C . TRP A 1 679 ? -7.719 13.202 29.250 1.00 81.31 679 TRP A C 1
ATOM 5395 O O . TRP A 1 679 ? -8.272 13.350 30.346 1.00 81.31 679 TRP A O 1
ATOM 5405 N N . LEU A 1 680 ? -6.905 14.132 28.737 1.00 81.62 680 LEU A N 1
ATOM 5406 C CA . LEU A 1 680 ? -6.538 15.354 29.454 1.00 81.62 680 LEU A CA 1
ATOM 5407 C C . LEU A 1 680 ? -7.763 16.224 29.770 1.00 81.62 680 LEU A C 1
ATOM 5409 O O . LEU A 1 680 ? -7.858 16.762 30.867 1.00 81.62 680 LEU A O 1
ATOM 5413 N N . ALA A 1 681 ? -8.730 16.334 28.857 1.00 79.44 681 ALA A N 1
ATOM 5414 C CA . ALA A 1 681 ? -9.944 17.125 29.045 1.00 79.44 681 ALA A CA 1
ATOM 5415 C C . ALA A 1 681 ? -10.811 16.592 30.194 1.00 79.44 681 ALA A C 1
ATOM 5417 O O . ALA A 1 681 ? -11.407 17.382 30.932 1.00 79.44 681 ALA A O 1
ATOM 5418 N N . VAL A 1 682 ? -10.873 15.270 30.384 1.00 76.94 682 VAL A N 1
ATOM 5419 C CA . VAL A 1 682 ? -11.562 14.671 31.537 1.00 76.94 682 VAL A CA 1
ATOM 5420 C C . VAL A 1 682 ? -10.859 15.067 32.835 1.00 76.94 682 VAL A C 1
ATOM 5422 O O . VAL A 1 682 ? -11.515 15.595 33.736 1.00 76.94 682 VAL A O 1
ATOM 5425 N N . PHE A 1 683 ? -9.535 14.908 32.887 1.00 79.81 683 PHE A N 1
ATOM 5426 C CA . PHE A 1 683 ? -8.718 15.228 34.060 1.00 79.81 683 PHE A CA 1
ATOM 5427 C C . PHE A 1 683 ? -8.746 16.723 34.426 1.00 79.81 683 PHE A C 1
ATOM 5429 O O . PHE A 1 683 ? -8.997 17.093 35.576 1.00 79.81 683 PHE A O 1
ATOM 5436 N N . LEU A 1 684 ? -8.535 17.605 33.446 1.00 77.94 684 LEU A N 1
ATOM 5437 C CA . LEU A 1 684 ? -8.497 19.054 33.654 1.00 77.94 684 LEU A CA 1
ATOM 5438 C C . LEU A 1 684 ? -9.863 19.586 34.090 1.00 77.94 684 LEU A C 1
ATOM 5440 O O . LEU A 1 684 ? -9.955 20.420 34.990 1.00 77.94 684 LEU A O 1
ATOM 5444 N N . SER A 1 685 ? -10.935 19.075 33.481 1.00 77.12 685 SER A N 1
ATOM 5445 C CA . SER A 1 685 ? -12.289 19.509 33.805 1.00 77.12 685 SER A CA 1
ATOM 5446 C C . SER A 1 685 ? -12.702 19.091 35.217 1.00 77.12 685 SER A C 1
ATOM 5448 O O . SER A 1 685 ? -13.343 19.865 35.928 1.00 77.12 685 SER A O 1
ATOM 5450 N N . GLU A 1 686 ? -12.285 17.915 35.690 1.00 75.12 686 GLU A N 1
ATOM 5451 C CA . GLU A 1 686 ? -12.485 17.528 37.090 1.00 75.12 686 GLU A CA 1
ATOM 5452 C C . GLU A 1 686 ? -11.752 18.468 38.056 1.00 75.12 686 GLU A C 1
ATOM 5454 O O . GLU A 1 686 ? -12.370 18.989 38.987 1.00 75.12 686 GLU A O 1
ATOM 5459 N N . ARG A 1 687 ? -10.478 18.771 37.783 1.00 79.06 687 ARG A N 1
ATOM 5460 C CA . ARG A 1 687 ? -9.661 19.646 38.634 1.00 79.06 687 ARG A CA 1
ATOM 5461 C C . ARG A 1 687 ? -10.179 21.085 38.696 1.00 79.06 687 ARG A C 1
ATOM 5463 O O . ARG A 1 687 ? -10.164 21.679 39.768 1.00 79.06 687 ARG A O 1
ATOM 5470 N N . ILE A 1 688 ? -10.666 21.625 37.578 1.00 77.12 688 ILE A N 1
ATOM 5471 C CA . ILE A 1 688 ? -11.229 22.985 37.509 1.00 77.12 688 ILE A CA 1
ATOM 5472 C C . ILE A 1 688 ? -12.606 23.045 38.183 1.00 77.12 688 ILE A C 1
ATOM 5474 O O . ILE A 1 688 ? -12.935 24.030 38.838 1.00 77.12 688 ILE A O 1
ATOM 5478 N N . THR A 1 689 ? -13.426 21.995 38.057 1.00 78.69 689 THR A N 1
ATOM 5479 C CA . THR A 1 689 ? -14.792 22.006 38.613 1.00 78.69 689 THR A CA 1
ATOM 5480 C C . THR A 1 689 ? -14.883 21.605 40.085 1.00 78.69 689 THR A C 1
ATOM 5482 O O . THR A 1 689 ? -15.841 22.001 40.747 1.00 78.69 689 THR A O 1
ATOM 5485 N N . SER A 1 690 ? -13.908 20.870 40.630 1.00 79.81 690 SER A N 1
ATOM 5486 C CA . SER A 1 690 ? -13.950 20.394 42.022 1.00 79.81 690 SER A CA 1
ATOM 5487 C C . SER A 1 690 ? -14.017 21.518 43.076 1.00 79.81 690 SER A C 1
ATOM 5489 O O . SER A 1 690 ? -14.847 21.410 43.985 1.00 79.81 690 SER A O 1
ATOM 5491 N N . PRO A 1 691 ? -13.232 22.609 42.991 1.00 79.81 691 PRO A N 1
ATOM 5492 C CA . PRO A 1 691 ? -13.327 23.717 43.946 1.00 79.81 691 PRO A CA 1
ATOM 5493 C C . PRO A 1 691 ? -14.698 24.413 43.933 1.00 79.81 691 PRO A C 1
ATOM 5495 O O . PRO A 1 691 ? -15.260 24.710 44.984 1.00 79.81 691 PRO A O 1
ATOM 5498 N N . LEU A 1 692 ? -15.293 24.589 42.749 1.00 79.81 692 LEU A N 1
ATOM 5499 C CA . LEU A 1 692 ? -16.643 25.145 42.592 1.00 79.81 692 LEU A CA 1
ATOM 5500 C C . LEU A 1 692 ? -17.708 24.260 43.251 1.00 79.81 692 LEU A C 1
ATOM 5502 O O . LEU A 1 692 ? -18.609 24.775 43.910 1.00 79.81 692 LEU A O 1
ATOM 5506 N N . THR A 1 693 ? -17.592 22.933 43.125 1.00 78.38 693 THR A N 1
ATOM 5507 C CA . THR A 1 693 ? -18.526 22.008 43.791 1.00 78.38 693 THR A CA 1
ATOM 5508 C C . THR A 1 693 ? -18.405 22.041 45.315 1.00 78.38 693 THR A C 1
ATOM 5510 O O . THR A 1 693 ? -19.422 21.936 45.997 1.00 78.38 693 THR A O 1
ATOM 5513 N N . LEU A 1 694 ? -17.197 22.256 45.855 1.00 81.50 694 LEU A N 1
ATOM 5514 C CA . LEU A 1 694 ? -16.984 22.440 47.295 1.00 81.50 694 LEU A CA 1
ATOM 5515 C C . LEU A 1 694 ? -17.705 23.694 47.799 1.00 81.50 694 LEU A C 1
ATOM 5517 O O . LEU A 1 694 ? -18.499 23.599 48.733 1.00 81.50 694 LEU A O 1
ATOM 5521 N N . VAL A 1 695 ? -17.509 24.838 47.136 1.00 82.94 695 VAL A N 1
ATOM 5522 C CA . VAL A 1 695 ? -18.195 26.095 47.487 1.00 82.94 695 VAL A CA 1
ATOM 5523 C C . VAL A 1 695 ? -19.713 25.948 47.373 1.00 82.94 695 VAL A C 1
ATOM 5525 O O . VAL A 1 695 ? -20.435 26.339 48.288 1.00 82.94 695 VAL A O 1
ATOM 5528 N N . GLN A 1 696 ? -20.210 25.319 46.303 1.00 81.44 696 GLN A N 1
ATOM 5529 C CA . GLN A 1 696 ? -21.641 25.057 46.130 1.00 81.44 696 GLN A CA 1
ATOM 5530 C C . GLN A 1 696 ? -22.209 24.210 47.280 1.00 81.44 696 GLN A C 1
ATOM 5532 O O . GLN A 1 696 ? -23.276 24.528 47.805 1.00 81.44 696 GLN A O 1
ATOM 5537 N N . SER A 1 697 ? -21.510 23.143 47.679 1.00 81.94 697 SER A N 1
ATOM 5538 C CA . SER A 1 697 ? -21.947 22.278 48.781 1.00 81.94 697 SER A CA 1
ATOM 5539 C C . SER A 1 697 ? -21.937 22.998 50.132 1.00 81.94 697 SER A C 1
ATOM 5541 O O . SER A 1 697 ? -22.874 22.842 50.911 1.00 81.94 697 SER A O 1
ATOM 5543 N N . ALA A 1 698 ? -20.937 23.848 50.371 1.00 82.62 698 ALA A N 1
ATOM 5544 C CA . ALA A 1 698 ? -20.830 24.647 51.584 1.00 82.62 698 ALA A CA 1
ATOM 5545 C C . ALA A 1 698 ? -21.965 25.681 51.673 1.00 82.62 698 ALA A C 1
ATOM 5547 O O . ALA A 1 698 ? -22.664 25.740 52.681 1.00 82.62 698 ALA A O 1
ATOM 5548 N N . MET A 1 699 ? -22.252 26.398 50.580 1.00 82.88 699 MET A N 1
ATOM 5549 C CA . MET A 1 699 ? -23.403 27.307 50.495 1.00 82.88 699 MET A CA 1
ATOM 5550 C C . MET A 1 699 ? -24.740 26.591 50.719 1.00 82.88 699 MET A C 1
ATOM 5552 O O . MET A 1 699 ? -25.609 27.122 51.406 1.00 82.88 699 MET A O 1
ATOM 5556 N N . ALA A 1 700 ? -24.909 25.381 50.178 1.00 82.31 700 ALA A N 1
ATOM 5557 C CA . ALA A 1 700 ? -26.126 24.591 50.368 1.00 82.31 700 ALA A CA 1
ATOM 5558 C C . ALA A 1 700 ? -26.308 24.085 51.813 1.00 82.31 700 ALA A C 1
ATOM 5560 O O . ALA A 1 700 ? -27.427 23.764 52.202 1.00 82.31 700 ALA A O 1
ATOM 5561 N N . SER A 1 701 ? -25.228 24.013 52.598 1.00 81.81 701 SER A N 1
ATOM 5562 C CA . SER A 1 701 ? -25.245 23.557 53.996 1.00 81.81 701 SER A CA 1
ATOM 5563 C C . SER A 1 701 ? -25.583 24.653 55.016 1.00 81.81 701 SER A C 1
ATOM 5565 O O . SER A 1 701 ? -25.690 24.370 56.210 1.00 81.81 701 SER A O 1
ATOM 5567 N N . ILE A 1 702 ? -25.764 25.900 54.564 1.00 83.19 702 ILE A N 1
ATOM 5568 C CA . ILE A 1 702 ? -26.125 27.024 55.431 1.00 83.19 702 ILE A CA 1
ATOM 5569 C C . ILE A 1 702 ? -27.557 26.827 55.945 1.00 83.19 702 ILE A C 1
ATOM 5571 O O . ILE A 1 702 ? -28.527 26.909 55.194 1.00 83.19 702 ILE A O 1
ATOM 5575 N N . GLU A 1 703 ? -27.691 26.627 57.254 1.00 81.62 703 GLU A N 1
ATOM 5576 C CA . GLU A 1 703 ? -28.973 26.502 57.947 1.00 81.62 703 GLU A CA 1
ATOM 5577 C C . GLU A 1 703 ? -29.143 27.609 58.990 1.00 81.62 703 GLU A C 1
ATOM 5579 O O . GLU A 1 703 ? -28.213 27.967 59.719 1.00 81.62 703 GLU A O 1
ATOM 5584 N N . TYR A 1 704 ? -30.366 28.129 59.110 1.00 80.75 704 TYR A N 1
ATOM 5585 C CA . TYR A 1 704 ? -30.685 29.153 60.100 1.00 80.75 704 TYR A CA 1
ATOM 5586 C C . TYR A 1 704 ? -30.445 28.627 61.527 1.00 80.75 704 TYR A C 1
ATOM 5588 O O . TYR A 1 704 ? -31.058 27.647 61.949 1.00 80.75 704 TYR A O 1
ATOM 5596 N N . GLY A 1 705 ? -29.556 29.287 62.275 1.00 77.88 705 GLY A N 1
ATOM 5597 C CA . GLY A 1 705 ? -29.210 28.928 63.656 1.00 77.88 705 GLY A CA 1
ATOM 5598 C C . GLY A 1 705 ? -27.970 28.036 63.825 1.00 77.88 705 GLY A C 1
ATOM 5599 O O . GLY A 1 705 ? -27.589 27.770 64.965 1.00 77.88 705 GLY A O 1
ATOM 5600 N N . LYS A 1 706 ? -27.306 27.611 62.738 1.00 78.69 706 LYS A N 1
ATOM 5601 C CA . LYS A 1 706 ? -25.996 26.928 62.776 1.00 78.69 706 LYS A CA 1
ATOM 5602 C C . LYS A 1 706 ? -24.870 27.869 62.330 1.00 78.69 706 LYS A C 1
ATOM 5604 O O . LYS A 1 706 ? -25.096 28.800 61.565 1.00 78.69 706 LYS A O 1
ATOM 5609 N N . LYS A 1 707 ? -23.648 27.649 62.834 1.00 74.75 707 LYS A N 1
ATOM 5610 C CA . LYS A 1 707 ? -22.449 28.352 62.345 1.00 74.75 707 LYS A CA 1
ATOM 5611 C C . LYS A 1 707 ? -21.981 27.706 61.046 1.00 74.75 707 LYS A C 1
ATOM 5613 O O . LYS A 1 707 ? -21.889 26.483 60.988 1.00 74.75 707 LYS A O 1
ATOM 5618 N N . ASN A 1 708 ? -21.650 28.528 60.056 1.00 77.50 708 ASN A N 1
ATOM 5619 C CA . ASN A 1 708 ? -21.076 28.056 58.802 1.00 77.50 708 ASN A CA 1
ATOM 5620 C C . ASN A 1 708 ? -19.672 27.486 59.042 1.00 77.50 708 ASN A C 1
ATOM 5622 O O . ASN A 1 708 ? -18.893 28.038 59.824 1.00 77.50 708 ASN A O 1
ATOM 5626 N N . GLU A 1 709 ? -19.346 26.389 58.362 1.00 80.88 709 GLU A N 1
ATOM 5627 C CA . GLU A 1 709 ? -17.990 25.845 58.348 1.00 80.88 709 GLU A CA 1
ATOM 5628 C C . GLU A 1 709 ? -17.135 26.613 57.337 1.00 80.88 709 GLU A C 1
ATOM 5630 O O . GLU A 1 709 ? -17.522 26.763 56.176 1.00 80.88 709 GLU A O 1
ATOM 5635 N N . HIS A 1 710 ? -15.970 27.099 57.776 1.00 81.62 710 HIS A N 1
ATOM 5636 C CA . HIS A 1 710 ? -15.020 27.766 56.890 1.00 81.62 710 HIS A CA 1
ATOM 5637 C C . HIS A 1 710 ? -14.368 26.764 55.938 1.00 81.62 710 HIS A C 1
ATOM 5639 O O . HIS A 1 710 ? -13.846 25.726 56.353 1.00 81.62 710 HIS A O 1
ATOM 5645 N N . ILE A 1 711 ? -14.315 27.121 54.659 1.00 83.88 711 ILE A N 1
ATOM 5646 C CA . ILE A 1 711 ? -13.621 26.338 53.644 1.00 83.88 711 ILE A CA 1
ATOM 5647 C C . ILE A 1 711 ? -12.134 26.702 53.700 1.00 83.88 711 ILE A C 1
ATOM 5649 O O . ILE A 1 711 ? -11.742 27.850 53.478 1.00 83.88 711 ILE A O 1
ATOM 5653 N N . LEU A 1 712 ? -11.284 25.711 53.973 1.00 77.69 712 LEU A N 1
ATOM 5654 C CA . LEU A 1 712 ? -9.831 25.853 53.894 1.00 77.69 712 LEU A CA 1
ATOM 5655 C C . LEU A 1 712 ? -9.370 25.646 52.447 1.00 77.69 712 LEU A C 1
ATOM 5657 O O . LEU A 1 712 ? -9.087 24.527 52.025 1.00 77.69 712 LEU A O 1
ATOM 5661 N N . TYR A 1 713 ? -9.262 26.739 51.695 1.00 82.94 713 TYR A N 1
ATOM 5662 C CA . TYR A 1 713 ? -8.720 26.745 50.336 1.00 82.94 713 TYR A CA 1
ATOM 5663 C C . TYR A 1 713 ? -7.615 27.801 50.221 1.00 82.94 713 TYR A C 1
ATOM 5665 O O . TYR A 1 713 ? -7.825 28.967 50.541 1.00 82.94 713 TYR A O 1
ATOM 5673 N N . ARG A 1 714 ? -6.406 27.379 49.827 1.00 77.38 714 ARG A N 1
ATOM 5674 C CA . ARG A 1 714 ? -5.175 28.199 49.886 1.00 77.38 714 ARG A CA 1
ATOM 5675 C C . ARG A 1 714 ? -4.723 28.776 48.534 1.00 77.38 714 ARG A C 1
ATOM 5677 O O . ARG A 1 714 ? -3.614 29.294 48.458 1.00 77.38 714 ARG A O 1
ATOM 5684 N N . SER A 1 715 ? -5.524 28.661 47.473 1.00 80.31 715 SER A N 1
ATOM 5685 C CA . SER A 1 715 ? -5.169 29.224 46.158 1.00 80.31 715 SER A CA 1
ATOM 5686 C C . SER A 1 715 ? -5.501 30.719 46.083 1.00 80.31 715 SER A C 1
ATOM 5688 O O . SER A 1 715 ? -6.471 31.164 46.691 1.00 80.31 715 SER A O 1
ATOM 5690 N N . ASN A 1 716 ? -4.720 31.480 45.313 1.00 83.44 716 ASN A N 1
ATOM 5691 C CA . ASN A 1 716 ? -4.952 32.903 45.018 1.00 83.44 716 ASN A CA 1
ATOM 5692 C C . ASN A 1 716 ? -5.590 33.092 43.626 1.00 83.44 716 ASN A C 1
ATOM 5694 O O . ASN A 1 716 ? -5.213 33.996 42.885 1.00 83.44 716 ASN A O 1
ATOM 5698 N N . ASP A 1 717 ? -6.505 32.200 43.254 1.00 84.50 717 ASP A N 1
ATOM 5699 C CA . ASP A 1 717 ? -7.288 32.265 42.016 1.00 84.50 717 ASP A CA 1
ATOM 5700 C C . ASP A 1 717 ? -8.697 32.833 42.282 1.00 84.50 717 ASP A C 1
ATOM 5702 O O . ASP A 1 717 ? -9.059 33.145 43.423 1.00 84.50 717 ASP A O 1
ATOM 5706 N N . GLU A 1 718 ? -9.514 32.963 41.235 1.00 80.50 718 GLU A N 1
ATOM 5707 C CA . GLU A 1 718 ? -10.896 33.450 41.330 1.00 80.50 718 GLU A CA 1
ATOM 5708 C C . GLU A 1 718 ? -11.740 32.603 42.296 1.00 80.50 718 GLU A C 1
ATOM 5710 O O . GLU A 1 718 ? -12.648 33.118 42.953 1.00 80.50 718 GLU A O 1
ATOM 5715 N N . VAL A 1 719 ? -11.425 31.309 42.430 1.00 81.00 719 VAL A N 1
ATOM 5716 C CA . VAL A 1 719 ? -12.107 30.424 43.381 1.00 81.00 719 VAL A CA 1
ATOM 5717 C C . VAL A 1 719 ? -11.661 30.695 44.817 1.00 81.00 719 VAL A C 1
ATOM 5719 O O . VAL A 1 719 ? -12.480 30.648 45.731 1.00 81.00 719 VAL A O 1
ATOM 5722 N N . GLY A 1 720 ? -10.393 31.029 45.038 1.00 82.94 720 GLY A N 1
ATOM 5723 C CA . GLY A 1 720 ? -9.884 31.430 46.344 1.00 82.94 720 GLY A CA 1
ATOM 5724 C C . GLY A 1 720 ? -10.490 32.728 46.841 1.00 82.94 720 GLY A C 1
ATOM 5725 O O . GLY A 1 720 ? -10.809 32.836 48.025 1.00 82.94 720 GLY A O 1
ATOM 5726 N N . GLU A 1 721 ? -10.735 33.677 45.944 1.00 83.69 721 GLU A N 1
ATOM 5727 C CA . GLU A 1 721 ? -11.451 34.901 46.292 1.00 83.69 721 GLU A CA 1
ATOM 5728 C C . GLU A 1 721 ? -12.922 34.621 46.642 1.00 83.69 721 GLU A C 1
ATOM 5730 O O . GLU A 1 721 ? -13.419 35.122 47.650 1.00 83.69 721 GLU A O 1
ATOM 5735 N N . LEU A 1 722 ? -13.593 33.731 45.900 1.00 82.69 722 LEU A N 1
ATOM 5736 C CA . LEU A 1 722 ? -14.941 33.254 46.245 1.00 82.69 722 LEU A CA 1
ATOM 5737 C C . LEU A 1 722 ? -14.985 32.560 47.613 1.00 82.69 722 LEU A C 1
ATOM 5739 O O . LEU A 1 722 ? -15.911 32.786 48.389 1.00 82.69 722 LEU A O 1
ATOM 5743 N N . VAL A 1 723 ? -13.980 31.742 47.937 1.00 84.81 723 VAL A N 1
ATOM 5744 C CA . VAL A 1 723 ? -13.873 31.089 49.249 1.00 84.81 723 VAL A CA 1
ATOM 5745 C C . VAL A 1 723 ? -13.669 32.116 50.365 1.00 84.81 723 VAL A C 1
ATOM 5747 O O . VAL A 1 723 ? -14.297 31.986 51.413 1.00 84.81 723 VAL A O 1
ATOM 5750 N N . LYS A 1 724 ? -12.847 33.152 50.157 1.00 84.56 724 LYS A N 1
ATOM 5751 C CA . LYS A 1 724 ? -12.674 34.240 51.136 1.00 84.56 724 LYS A CA 1
ATOM 5752 C C . LYS A 1 724 ? -13.943 35.057 51.356 1.00 84.56 724 LYS A C 1
ATOM 5754 O O . LYS A 1 724 ? -14.124 35.537 52.460 1.00 84.56 724 LYS A O 1
ATOM 5759 N N . GLN A 1 725 ? -14.768 35.251 50.326 1.00 83.62 725 GLN A N 1
ATOM 5760 C CA . GLN A 1 725 ? -16.049 35.956 50.455 1.00 83.62 725 GLN A CA 1
ATOM 5761 C C . GLN A 1 725 ? -17.132 35.103 51.122 1.00 83.62 725 GLN A C 1
ATOM 5763 O O . GLN A 1 725 ? -18.025 35.644 51.768 1.00 83.62 725 GLN A O 1
ATOM 5768 N N . TYR A 1 726 ? -17.091 33.784 50.916 1.00 83.50 726 TYR A N 1
ATOM 5769 C CA . TYR A 1 726 ? -17.991 32.842 51.578 1.00 83.50 726 TYR A CA 1
ATOM 5770 C C . TYR A 1 726 ? -17.686 32.713 53.079 1.00 83.50 726 TYR A C 1
ATOM 5772 O O . TYR A 1 726 ? -18.613 32.664 53.889 1.00 83.50 726 TYR A O 1
ATOM 5780 N N . ASN A 1 727 ? -16.396 32.603 53.410 1.00 84.75 727 ASN A N 1
ATOM 5781 C CA . ASN A 1 727 ? -15.869 32.570 54.774 1.00 84.75 727 ASN A CA 1
ATOM 5782 C C . ASN A 1 727 ? -16.166 33.882 55.502 1.00 84.75 727 ASN A C 1
ATOM 5784 O O . ASN A 1 727 ? -16.574 33.796 56.681 1.00 84.75 727 ASN A O 1
#

Radius of gyration: 36.88 Å; Cα contacts (8 Å, |Δi|>4): 890; chains: 1; bounding box: 80×68×114 Å

Foldseek 3Di:
DPPVVCPDQQNDLQFPQDPDQQSGLVSLLVVLVVVLVVVLVVPVPDDDPQDDPPDDPVLLVLLLVLLLVLVVLLLVLLLVLLCSLQPGPADLLCLLVVSHDPSNLSSLLSSLSSNVSSLVSLLVSLSNCVSPDPVVLVVSNVSSVVVPVVCVVVVRPDDPLSVVLSVVSSVLSNCCSNPPDDPLVSLLVNLLSVLLSSLVSNQVSNVVNVVVVVVVVCVLQQDQDQLVVLVLQLVLFVVVQPDPVLLVLQLDPDDDPVSVVVSVCCCCVPPCPFVNVQWDKDKDKDKQQDWDQDPVPRDIDRGPCVVVVVQCVVFWDDSPNHQKTFGNPDRNWTKIKGWHWHDNDPPMIMIMIIIIIGDQDDDFPDDVVVPDDLVNDSDRPCVFKKKFKAFVQATRHIDDDDDDDRGDDDDDCVPPQWDWDAPPQKIWIWGDDVRMIMIMIGGHCDPLSSLLSSLVSSVSSSVSSVVVCCVSVVDPPVLVPPPDPLSVLLVVLLVVLVVVLVVVLVVVLVVVLVVLVVVVVVLVVVLVVVVLVVCQVVPQADDECQVFDDDPVGRGPLRVQLVSCVVSSFKKWKAFLVFFTRYTVRVVCVVVPQDDRGDDPVQNCCCPVVVDQKDWDWDDRPPDIWIKIWGFHHHPVRHGHTIMMTTGRCSVVVVCVVSSVVSSVSVSVSSSVSVVSSVVSNVVSCVVCVLVVVLVVQVVPDDPPDDGDQDDDDDPDPSVVVSVVSD

Mean predicted aligned error: 12.24 Å